Protein AF-0000000078077741 (afdb_homodimer)

Radius of gyration: 25.73 Å; Cα contacts (8 Å, |Δi|>4): 1435; chains: 2; bounding box: 59×75×67 Å

Nearest PDB structures (foldseek):
  3zwq-assembly1_A-2  TM=8.657E-01  e=4.377E-27  Pyrobaculum calidifontis JCM 11548
  6kf5-assembly1_C  TM=8.657E-01  e=2.537E-26  Erythrobacter longus
  6rky-assembly2_D  TM=8.514E-01  e=1.384E-26  metagenome
  2yh2-assembly1_D  TM=8.558E-01  e=2.696E-26  Pyrobaculum calidifontis
  4wy5-assembly1_B  TM=8.301E-01  e=3.233E-25  Rhizomucor miehei

InterPro domains:
  IPR013094 Alpha/beta hydrolase fold-3 [PF07859] (91-301)
  IPR029058 Alpha/Beta hydrolase fold [G3DSA:3.40.50.1820] (5-324)
  IPR029058 Alpha/Beta hydrolase fold [SSF53474] (32-322)
  IPR050300 GDXG lipolytic enzyme [PTHR48081] (46-311)

Solvent-accessible surface area (backbone atoms only — not comparable to full-atom values): 33196 Å² total; per-residue (Å²): 130,75,70,73,63,78,58,61,32,68,64,39,46,57,39,35,60,71,58,56,84,68,62,82,86,68,79,65,89,46,44,65,44,44,22,56,55,49,51,56,46,39,70,69,56,46,51,74,52,73,56,64,88,60,36,37,74,49,81,43,80,40,62,27,90,85,64,48,77,30,50,35,36,38,24,26,39,60,74,62,72,69,46,86,66,56,33,50,33,34,41,38,31,65,38,44,50,52,32,29,75,47,48,75,63,39,38,14,55,47,40,49,51,10,64,76,52,74,29,44,26,35,33,43,41,50,52,38,19,61,90,32,28,69,60,38,37,36,40,33,46,36,32,49,53,49,46,50,50,75,40,11,74,83,69,44,29,31,44,68,29,31,30,39,32,12,29,29,31,10,7,12,36,35,52,7,29,51,52,46,35,61,76,67,61,45,78,63,49,67,45,30,36,36,27,38,45,30,45,32,52,57,57,75,79,73,65,89,82,45,73,57,63,80,58,32,69,54,38,71,68,55,51,51,42,26,33,23,36,28,68,29,71,92,39,44,51,41,87,86,46,91,66,56,33,48,72,25,37,67,65,46,92,71,51,62,75,50,41,46,31,39,39,38,35,22,64,22,17,74,44,36,64,62,46,50,50,49,51,53,48,33,50,74,39,53,27,50,43,35,39,40,37,40,51,36,30,28,51,67,36,54,63,49,15,66,85,25,69,65,32,46,53,50,50,52,53,52,49,52,57,71,60,65,115,130,74,71,72,65,78,57,61,33,68,64,39,46,57,38,34,63,69,58,56,84,69,62,80,87,68,81,66,88,44,42,66,46,44,24,55,54,47,51,56,47,40,70,70,56,46,51,75,52,72,56,64,88,59,36,36,72,49,80,44,80,41,62,26,90,85,64,49,77,30,51,34,36,37,23,27,41,60,73,63,73,68,48,85,64,58,31,50,34,35,41,38,30,64,36,44,51,51,32,30,74,48,48,75,61,40,38,15,55,46,38,49,51,9,62,76,51,73,30,45,25,34,33,42,41,49,52,39,19,63,88,32,29,69,60,39,36,37,40,34,45,38,33,49,53,48,48,49,50,75,40,11,74,84,68,44,29,31,43,71,31,32,28,39,32,11,30,30,31,11,7,12,35,36,53,9,29,52,52,45,34,61,76,67,60,46,80,62,50,68,45,31,36,38,28,39,45,32,44,32,52,57,58,75,79,75,66,90,83,46,72,56,63,81,57,31,70,55,39,72,68,56,50,51,42,27,32,24,35,30,70,29,72,92,38,44,50,41,87,86,45,91,67,56,32,49,72,22,38,66,65,45,91,69,51,62,75,50,41,45,31,40,39,37,36,23,63,22,18,74,43,37,64,62,46,50,50,49,52,54,47,33,50,74,40,54,27,51,44,35,40,40,38,41,51,34,31,26,52,67,36,55,62,49,16,65,85,26,66,66,32,45,53,50,50,52,52,51,49,51,56,71,59,66,114

Foldseek 3Di:
DPPDPFAFDPLLVVLLVVVVVDQDPDDDPALVSLQVRVLVVLVVFADDADDCQAWPKDWDWFQFPVRDTKIKMKIAGPVLVPDQAAAFEEEEEEDRLQAYDACNSNVRVQNVLRNLQRHIYIYIGFDGWLVDAPPRRLRSSLRVLLCCLVCSVVVSHDSLRYEYEYEAQGLQSSLLSLVVCVVVVPPPHHAEYERELYDAALQLDDPPVDPLQVVAPCHPSNNNNSQCRHQNVVAGNDPPHDDDCSNHVLPDPAPAPGHEYEYEAEPSESSVVSSVVVQVRCVVNVYHYDYYYHYNAYGPSLRSNPPDDRVVVVVVVSSVSSNPD/DPPDDFAFDPLLVVLLVVVVVDQDPDDDPALVSLAVRVLVVLVVFADDADDCQAWPKDWDWFQFPVRDTWIKMKIAGPVLVPDQAAAFEEEEEEDRLQRYDACNSNVRVQNVLRNLQRHIYIYIGFDGWLVDAPPRRLRSSLRVLLCCLVCSVVVSHDSLRYEYEYEAQRLQSSLLSLVVCVVVVPPPHHAEYERELYDAALQLDDDPVDPLQVVAPCHPVNNNNSQCRHQNVVAGNDPPHDDDCSNHVLPDPAPAPGHEYEYEAEPSESSVVSSVVVQVRCVVNVYHYHYYYHYNAYGPSLRSNPPDDRVVVVVVVSSVSSNPD

Structure (mmCIF, N/CA/C/O backbone):
data_AF-0000000078077741-model_v1
#
loop_
_entity.id
_entity.type
_entity.pdbx_description
1 polymer 'Carboxylesterase NlhH'
#
loop_
_atom_site.group_PDB
_atom_site.id
_atom_site.type_symbol
_atom_site.label_atom_id
_atom_site.label_alt_id
_atom_site.label_comp_id
_atom_site.label_asym_id
_atom_site.label_entity_id
_atom_site.label_seq_id
_atom_site.pdbx_PDB_ins_code
_atom_site.Cartn_x
_atom_site.Cartn_y
_atom_site.Cartn_z
_atom_site.occupancy
_atom_site.B_iso_or_equiv
_atom_site.auth_seq_id
_atom_site.auth_comp_id
_atom_site.auth_asym_id
_atom_site.auth_atom_id
_atom_site.pdbx_PDB_model_num
ATOM 1 N N . MET A 1 1 ? -22.344 -18.156 -5.973 1 29.86 1 MET A N 1
ATOM 2 C CA . MET A 1 1 ? -22.172 -17.234 -4.844 1 29.86 1 MET A CA 1
ATOM 3 C C . MET A 1 1 ? -21.641 -15.891 -5.312 1 29.86 1 MET A C 1
ATOM 5 O O . MET A 1 1 ? -20.703 -15.82 -6.102 1 29.86 1 MET A O 1
ATOM 9 N N . SER A 1 2 ? -22.391 -14.852 -5.434 1 39.09 2 SER A N 1
ATOM 10 C CA . SER A 1 2 ? -22.297 -13.539 -6.066 1 39.09 2 SER A CA 1
ATOM 11 C C . SER A 1 2 ? -20.953 -12.883 -5.781 1 39.09 2 SER A C 1
ATOM 13 O O . SER A 1 2 ? -20.453 -12.953 -4.66 1 39.09 2 SER A O 1
ATOM 15 N N . VAL A 1 3 ? -20.016 -12.984 -6.715 1 48.41 3 VAL A N 1
ATOM 16 C CA . VAL A 1 3 ? -18.812 -12.164 -6.582 1 48.41 3 VAL A CA 1
ATOM 17 C C . VAL A 1 3 ? -19.141 -10.906 -5.773 1 48.41 3 VAL A C 1
ATOM 19 O O . VAL A 1 3 ? -19.969 -10.094 -6.18 1 48.41 3 VAL A O 1
ATOM 22 N N . SER A 1 4 ? -19.125 -10.977 -4.445 1 59.94 4 SER A N 1
ATOM 23 C CA . SER A 1 4 ? -19.625 -10 -3.49 1 59.94 4 SER A CA 1
ATOM 24 C C . SER A 1 4 ? -19.094 -8.602 -3.799 1 59.94 4 SER A C 1
ATOM 26 O O . SER A 1 4 ? -17.938 -8.445 -4.172 1 59.94 4 SER A O 1
ATOM 28 N N . GLY A 1 5 ? -19.938 -7.719 -4.41 1 79.62 5 GLY A N 1
ATOM 29 C CA . GLY A 1 5 ? -19.719 -6.293 -4.566 1 79.62 5 GLY A CA 1
ATOM 30 C C . GLY A 1 5 ? -18.938 -5.68 -3.424 1 79.62 5 GLY A C 1
ATOM 31 O O . GLY A 1 5 ? -18.484 -6.387 -2.518 1 79.62 5 GLY A O 1
ATOM 32 N N . LEU A 1 6 ? -18.484 -4.52 -3.51 1 93.56 6 LEU A N 1
ATOM 33 C CA . LEU A 1 6 ? -17.797 -3.77 -2.465 1 93.56 6 LEU A CA 1
ATOM 34 C C . LEU A 1 6 ? -18.594 -3.785 -1.166 1 93.56 6 LEU A C 1
ATOM 36 O O . LEU A 1 6 ? -19.828 -3.732 -1.19 1 93.56 6 LEU A O 1
ATOM 40 N N . GLN A 1 7 ? -17.953 -4.027 -0.086 1 95.62 7 GLN A N 1
ATOM 41 C CA . GLN A 1 7 ? -18.531 -3.982 1.254 1 95.62 7 GLN A CA 1
ATOM 42 C C . GLN A 1 7 ? -17.516 -3.502 2.277 1 95.62 7 GLN A C 1
ATOM 44 O O . GLN A 1 7 ? -16.297 -3.537 2.02 1 95.62 7 GLN A O 1
ATOM 49 N N . TYR A 1 8 ? -18.016 -3.014 3.4 1 97.12 8 TYR A N 1
ATOM 50 C CA . TYR A 1 8 ? -17.109 -2.777 4.52 1 97.12 8 TYR A CA 1
ATOM 51 C C . TYR A 1 8 ? -16.469 -4.082 4.988 1 97.12 8 TYR A C 1
ATOM 53 O O . TYR A 1 8 ? -17.094 -5.141 4.926 1 97.12 8 TYR A O 1
ATOM 61 N N . ASP A 1 9 ? -15.203 -3.965 5.395 1 96.62 9 ASP A N 1
ATOM 62 C CA . ASP A 1 9 ? -14.648 -5.059 6.188 1 96.62 9 ASP A CA 1
ATOM 63 C C . ASP A 1 9 ? -15.617 -5.492 7.281 1 96.62 9 ASP A C 1
ATOM 65 O O . ASP A 1 9 ? -16.25 -4.652 7.922 1 96.62 9 ASP A O 1
ATOM 69 N N . SER A 1 10 ? -15.688 -6.727 7.535 1 94.62 10 SER A N 1
ATOM 70 C CA . SER A 1 10 ? -16.734 -7.258 8.414 1 94.62 10 SER A CA 1
ATOM 71 C C . SER A 1 10 ? -16.562 -6.738 9.836 1 94.62 10 SER A C 1
ATOM 73 O O . SER A 1 10 ? -17.547 -6.367 10.484 1 94.62 10 SER A O 1
ATOM 75 N N . GLU A 1 11 ? -15.352 -6.77 10.32 1 95.25 11 GLU A N 1
ATOM 76 C CA . GLU A 1 11 ? -15.125 -6.258 11.672 1 95.25 11 GLU A CA 1
ATOM 77 C C . GLU A 1 11 ? -15.438 -4.77 11.758 1 95.25 11 GLU A C 1
ATOM 79 O O . GLU A 1 11 ? -16.031 -4.309 12.734 1 95.25 11 GLU A O 1
ATOM 84 N N . PHE A 1 12 ? -15.07 -4.066 10.75 1 96 12 PHE A N 1
ATOM 85 C CA . PHE A 1 12 ? -15.336 -2.633 10.719 1 96 12 PHE A CA 1
ATOM 86 C C . PHE A 1 12 ? -16.844 -2.359 10.672 1 96 12 PHE A C 1
ATOM 88 O O . PHE A 1 12 ? -17.328 -1.47 11.367 1 96 12 PHE A O 1
ATOM 95 N N . ALA A 1 13 ? -17.516 -3.133 9.836 1 95.25 13 ALA A N 1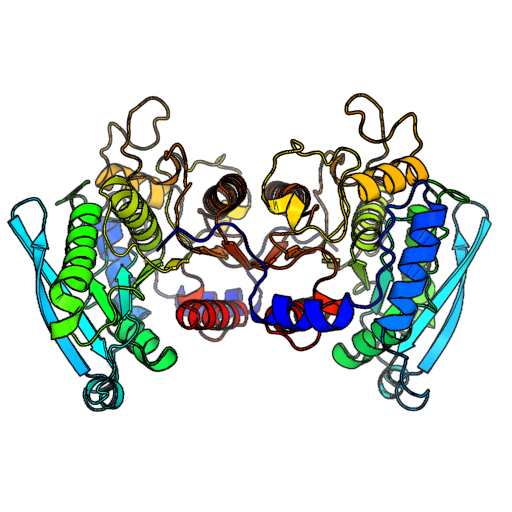
ATOM 96 C CA . ALA A 1 13 ? -18.969 -2.963 9.711 1 95.25 13 ALA A CA 1
ATOM 97 C C . ALA A 1 13 ? -19.656 -3.135 11.062 1 95.25 13 ALA A C 1
ATOM 99 O O . ALA A 1 13 ? -20.578 -2.387 11.391 1 95.25 13 ALA A O 1
ATOM 100 N N . GLU A 1 14 ? -19.188 -4.074 11.781 1 94.19 14 GLU A N 1
ATOM 101 C CA . GLU A 1 14 ? -19.766 -4.336 13.094 1 94.19 14 GLU A CA 1
ATOM 102 C C . GLU A 1 14 ? -19.516 -3.174 14.055 1 94.19 14 GLU A C 1
ATOM 104 O O . GLU A 1 14 ? -20.406 -2.76 14.789 1 94.19 14 GLU A O 1
ATOM 109 N N . ALA A 1 15 ? -18.344 -2.674 14 1 92.88 15 ALA A N 1
ATOM 110 C CA . ALA A 1 15 ? -17.984 -1.548 14.859 1 92.88 15 ALA A CA 1
ATOM 111 C C . ALA A 1 15 ? -18.766 -0.293 14.469 1 92.88 15 ALA A C 1
ATOM 113 O O . ALA A 1 15 ? -19.234 0.445 15.328 1 92.88 15 ALA A O 1
ATOM 114 N N . LEU A 1 16 ? -18.875 -0.052 13.203 1 91.25 16 LEU A N 1
ATOM 115 C CA . LEU A 1 16 ? -19.562 1.12 12.688 1 91.25 16 LEU A CA 1
ATOM 116 C C . LEU A 1 16 ? -21.031 1.118 13.125 1 91.25 16 LEU A C 1
ATOM 118 O O . LEU A 1 16 ? -21.594 2.172 13.43 1 91.25 16 LEU A O 1
ATOM 122 N N . ALA A 1 17 ? -21.609 -0.017 13.094 1 88.25 17 ALA A N 1
ATOM 123 C CA . ALA A 1 17 ? -23.016 -0.157 13.469 1 88.25 17 ALA A CA 1
ATOM 124 C C . ALA A 1 17 ? -23.234 0.277 14.914 1 88.25 17 ALA A C 1
ATOM 126 O O . ALA A 1 17 ? -24.297 0.812 15.25 1 88.25 17 ALA A O 1
ATOM 127 N N . LEU A 1 18 ? -22.266 0.173 15.719 1 82.25 18 LEU A N 1
ATOM 128 C CA . LEU A 1 18 ? -22.375 0.522 17.125 1 82.25 18 LEU A CA 1
ATOM 129 C C . LEU A 1 18 ? -22.266 2.031 17.328 1 82.25 18 LEU A C 1
ATOM 131 O O . LEU A 1 18 ? -22.797 2.57 18.297 1 82.25 18 LEU A O 1
ATOM 135 N N . ILE A 1 19 ? -21.625 2.719 16.422 1 79 19 ILE A N 1
ATOM 136 C CA . ILE A 1 19 ? -21.406 4.16 16.531 1 79 19 ILE A CA 1
ATOM 137 C C . ILE A 1 19 ? -22.578 4.902 15.875 1 79 19 ILE A C 1
ATOM 139 O O . ILE A 1 19 ? -23 5.953 16.359 1 79 19 ILE A O 1
ATOM 143 N N . LYS A 1 20 ? -23.109 4.566 14.672 1 68.44 20 LYS A N 1
ATOM 144 C CA . LYS A 1 20 ? -24.109 5.234 13.852 1 68.44 20 LYS A CA 1
ATOM 145 C C . LYS A 1 20 ? -25.406 5.457 14.633 1 68.44 20 LYS A C 1
ATOM 147 O O . LYS A 1 20 ? -26.172 6.379 14.336 1 68.44 20 LYS A O 1
ATOM 152 N N . SER A 1 21 ? -25.641 4.828 15.641 1 57.78 21 SER A N 1
ATOM 153 C CA . SER A 1 21 ? -26.906 5.066 16.328 1 57.78 21 SER A CA 1
ATOM 154 C C . SER A 1 21 ? -27.047 6.531 16.719 1 57.78 21 SER A C 1
ATOM 156 O O . SER A 1 21 ? -28.156 7.008 16.969 1 57.78 21 SER A O 1
ATOM 158 N N . GLY A 1 22 ? -26.016 7.457 16.359 1 53.12 22 GLY A N 1
ATOM 159 C CA . GLY A 1 22 ? -26.188 8.812 16.859 1 53.12 22 GLY A CA 1
ATOM 160 C C . GLY A 1 22 ? -25.875 9.867 15.812 1 53.12 22 GLY A C 1
ATOM 161 O O . GLY A 1 22 ? -25.812 11.062 16.125 1 53.12 22 GLY A O 1
ATOM 162 N N . ARG A 1 23 ? -25.531 9.609 14.516 1 56.53 23 ARG A N 1
ATOM 163 C CA . ARG A 1 23 ? -25.094 10.641 13.578 1 56.53 23 ARG A CA 1
ATOM 164 C C . ARG A 1 23 ? -26.297 11.367 12.969 1 56.53 23 ARG A C 1
ATOM 166 O O . ARG A 1 23 ? -27.297 10.734 12.633 1 56.53 23 ARG A O 1
ATOM 173 N N . PRO A 1 24 ? -26.172 12.711 13.047 1 58.66 24 PRO A N 1
ATOM 174 C CA . PRO A 1 24 ? -27.266 13.445 12.422 1 58.66 24 PRO A CA 1
ATOM 175 C C . PRO A 1 24 ? -27.469 13.07 10.953 1 58.66 24 PRO A C 1
ATOM 177 O O . PRO A 1 24 ? -26.5 12.812 10.242 1 58.66 24 PRO A O 1
ATOM 180 N N . SER A 1 25 ? -28.656 12.766 10.516 1 63.59 25 SER A N 1
ATOM 181 C CA . SER A 1 25 ? -29.094 12.203 9.242 1 63.59 25 SER A CA 1
ATOM 182 C C . SER A 1 25 ? -29.141 13.266 8.156 1 63.59 25 SER A C 1
ATOM 184 O O . SER A 1 25 ? -29.203 12.945 6.965 1 63.59 25 SER A O 1
ATOM 186 N N . ILE A 1 26 ? -28.875 14.617 8.523 1 75.56 26 ILE A N 1
ATOM 187 C CA . ILE A 1 26 ? -29.125 15.578 7.449 1 75.56 26 ILE A CA 1
ATOM 188 C C . ILE A 1 26 ? -27.797 16.016 6.84 1 75.56 26 ILE A C 1
ATOM 190 O O . ILE A 1 26 ? -26.891 16.453 7.559 1 75.56 26 ILE A O 1
ATOM 194 N N . PRO A 1 27 ? -27.656 15.938 5.566 1 87.38 27 PRO A N 1
ATOM 195 C CA . PRO A 1 27 ? -26.453 16.438 4.902 1 87.38 27 PRO A CA 1
ATOM 196 C C . PRO A 1 27 ? -26.188 17.906 5.18 1 87.38 27 PRO A C 1
ATOM 198 O O . PRO A 1 27 ? -27.125 18.703 5.223 1 87.38 27 PRO A O 1
ATOM 201 N N . PRO A 1 28 ? -24.969 18.234 5.441 1 94.44 28 PRO A N 1
ATOM 202 C CA . PRO A 1 28 ? -24.656 19.656 5.68 1 94.44 28 PRO A CA 1
ATOM 203 C C . PRO A 1 28 ? -24.922 20.531 4.461 1 94.44 28 PRO A C 1
ATOM 205 O O . PRO A 1 28 ? -24.781 20.078 3.322 1 94.44 28 PRO A O 1
ATOM 208 N N . LYS A 1 29 ? -25.328 21.781 4.656 1 94.94 29 LYS A N 1
ATOM 209 C CA . LYS A 1 29 ? -25.578 22.719 3.57 1 94.94 29 LYS A CA 1
ATOM 210 C C . LYS A 1 29 ? -24.438 23.703 3.422 1 94.94 29 LYS A C 1
ATOM 212 O O . LYS A 1 29 ? -24.25 24.297 2.359 1 94.94 29 LYS A O 1
ATOM 217 N N . THR A 1 30 ? -23.688 23.875 4.516 1 96.44 30 THR A N 1
ATOM 218 C CA . THR A 1 30 ? -22.609 24.844 4.523 1 96.44 30 THR A CA 1
ATOM 219 C C . THR A 1 30 ? -21.375 24.266 5.223 1 96.44 30 THR A C 1
ATOM 221 O O . THR A 1 30 ? -21.453 23.219 5.867 1 96.44 30 THR A O 1
ATOM 224 N N . ALA A 1 31 ? -20.25 25.016 5.09 1 97.06 31 ALA A N 1
ATOM 225 C CA . ALA A 1 31 ? -19.031 24.656 5.805 1 97.06 31 ALA A CA 1
ATOM 226 C C . ALA A 1 31 ? -19.234 24.719 7.312 1 97.06 31 ALA A C 1
ATOM 228 O O . ALA A 1 31 ? -18.672 23.906 8.055 1 97.06 31 ALA A O 1
ATOM 229 N N . VAL A 1 32 ? -20.031 25.594 7.758 1 96.94 32 VAL A N 1
ATOM 230 C CA . VAL A 1 32 ? -20.297 25.75 9.18 1 96.94 32 VAL A CA 1
ATOM 231 C C . VAL A 1 32 ? -21.094 24.547 9.688 1 96.94 32 VAL A C 1
ATOM 233 O O . VAL A 1 32 ? -20.891 24.109 10.82 1 96.94 32 VAL A O 1
ATOM 236 N N . ASP A 1 33 ? -22.016 24.094 8.852 1 96.69 33 ASP A N 1
ATOM 237 C CA . ASP A 1 33 ? -22.734 22.859 9.203 1 96.69 33 ASP A CA 1
ATOM 238 C C . ASP A 1 33 ? -21.766 21.688 9.359 1 96.69 33 ASP A C 1
ATOM 240 O O . ASP A 1 33 ? -21.906 20.891 10.281 1 96.69 33 ASP A O 1
ATOM 244 N N . ILE A 1 34 ? -20.828 21.609 8.477 1 97.5 34 ILE A N 1
ATOM 245 C CA . ILE A 1 34 ? -19.812 20.562 8.562 1 97.5 34 ILE A CA 1
ATOM 246 C C . ILE A 1 34 ? -19.047 20.688 9.883 1 97.5 34 ILE A C 1
ATOM 248 O O . ILE A 1 34 ? -18.859 19.688 10.586 1 97.5 34 ILE A O 1
ATOM 252 N N . ARG A 1 35 ? -18.656 21.906 10.219 1 97.88 35 ARG A N 1
ATOM 253 C CA . ARG A 1 35 ? -17.922 22.156 11.445 1 97.88 35 ARG A CA 1
ATOM 254 C C . ARG A 1 35 ? -18.688 21.672 12.664 1 97.88 35 ARG A C 1
ATOM 256 O O . ARG A 1 35 ? -18.141 20.969 13.516 1 97.88 35 ARG A O 1
ATOM 263 N N . ARG A 1 36 ? -19.922 22.047 12.711 1 95.88 36 ARG A N 1
ATOM 264 C CA . ARG A 1 36 ? -20.766 21.641 13.828 1 95.88 36 ARG A CA 1
ATOM 265 C C . ARG A 1 36 ? -20.859 20.125 13.93 1 95.88 36 ARG A C 1
ATOM 267 O O . ARG A 1 36 ? -20.688 19.562 15.008 1 95.88 36 ARG A O 1
ATOM 274 N N . ASN A 1 37 ? -21.141 19.531 12.828 1 94.38 37 ASN A N 1
ATOM 275 C CA . ASN A 1 37 ? -21.281 18.078 12.797 1 94.38 37 ASN A CA 1
ATOM 276 C C . ASN A 1 37 ? -19.984 17.375 13.18 1 94.38 37 ASN A C 1
ATOM 278 O O . ASN A 1 37 ? -19.984 16.422 13.961 1 94.38 37 ASN A O 1
ATOM 282 N N . ASN A 1 38 ? -18.859 17.812 12.633 1 95.69 38 ASN A N 1
ATOM 283 C CA . ASN A 1 38 ? -17.562 17.203 12.914 1 95.69 38 ASN A CA 1
ATOM 284 C C . ASN A 1 38 ? -17.188 17.359 14.391 1 95.69 38 ASN A C 1
ATOM 286 O O . ASN A 1 38 ? -16.719 16.391 15.008 1 95.69 38 ASN A O 1
ATOM 290 N N . HIS A 1 39 ? -17.375 18.562 14.906 1 95.94 39 HIS A N 1
ATOM 291 C CA . HIS A 1 39 ? -17 18.797 16.297 1 95.94 39 HIS A CA 1
ATOM 292 C C . HIS A 1 39 ? -17.797 17.891 17.234 1 95.94 39 HIS A C 1
ATOM 294 O O . HIS A 1 39 ? -17.281 17.406 18.234 1 95.94 39 HIS A O 1
ATOM 300 N N . ALA A 1 40 ? -19.078 17.672 16.891 1 92.19 40 ALA A N 1
ATOM 301 C CA . ALA A 1 40 ? -19.875 16.734 17.672 1 92.19 40 ALA A CA 1
ATOM 302 C C . ALA A 1 40 ? -19.297 15.32 17.594 1 92.19 40 ALA A C 1
ATOM 304 O O . ALA A 1 40 ? -19.266 14.602 18.594 1 92.19 40 ALA A O 1
ATOM 305 N N . LEU A 1 41 ? -18.891 15 16.453 1 90.5 41 LEU A N 1
ATOM 306 C CA . LEU A 1 41 ? -18.297 13.688 16.25 1 90.5 41 LEU A CA 1
ATOM 307 C C . LEU A 1 41 ? -16.969 13.562 16.969 1 90.5 41 LEU A C 1
ATOM 309 O O . LEU A 1 41 ? -16.672 12.531 17.562 1 90.5 41 LEU A O 1
ATOM 313 N N . PHE A 1 42 ? -16.109 14.602 16.859 1 93.62 42 PHE A N 1
ATOM 314 C CA . PHE A 1 42 ? -14.812 14.602 17.531 1 93.62 42 PHE A CA 1
ATOM 315 C C . PHE A 1 42 ? -14.977 14.406 19.031 1 93.62 42 PHE A C 1
ATOM 317 O O . PHE A 1 42 ? -14.258 13.617 19.641 1 93.62 42 PHE A O 1
ATOM 324 N N . ASP A 1 43 ? -15.914 15.102 19.578 1 91.88 43 ASP A N 1
ATOM 325 C CA . ASP A 1 43 ? -16.188 15.023 21 1 91.88 43 ASP A CA 1
ATOM 326 C C . ASP A 1 43 ? -16.531 13.602 21.422 1 91.88 43 ASP A C 1
ATOM 328 O O . ASP A 1 43 ? -16.203 13.172 22.531 1 91.88 43 ASP A O 1
ATOM 332 N N . LYS A 1 44 ? -17.156 12.945 20.516 1 89.06 44 LYS A N 1
ATOM 333 C CA . LYS A 1 44 ? -17.609 11.594 20.812 1 89.06 44 LYS A CA 1
ATOM 334 C C . LYS A 1 44 ? -16.5 10.57 20.562 1 89.06 44 LYS A C 1
ATOM 336 O O . LYS A 1 44 ? -16.391 9.594 21.312 1 89.06 44 LYS A O 1
ATOM 341 N N . LEU A 1 45 ? -15.695 10.789 19.594 1 91.31 45 LEU A N 1
ATOM 342 C CA . LEU A 1 45 ? -14.852 9.703 19.078 1 91.31 45 LEU A CA 1
ATOM 343 C C . LEU A 1 45 ? -13.414 9.875 19.547 1 91.31 45 LEU A C 1
ATOM 345 O O . LEU A 1 45 ? -12.68 8.891 19.672 1 91.31 45 LEU A O 1
ATOM 349 N N . PHE A 1 46 ? -12.922 11.062 19.734 1 94.38 46 PHE A N 1
ATOM 350 C CA . PHE A 1 46 ? -11.516 11.289 20.031 1 94.38 46 PHE A CA 1
ATOM 351 C C . PHE A 1 46 ? -11.227 11.062 21.5 1 94.38 46 PHE A C 1
ATOM 353 O O . PHE A 1 46 ? -12.039 11.414 22.359 1 94.38 46 PHE A O 1
ATOM 360 N N . PRO A 1 47 ? -10.094 10.492 21.797 1 93.56 47 PRO A N 1
ATOM 361 C CA . PRO A 1 47 ? -9.734 10.25 23.188 1 93.56 47 PRO A CA 1
ATOM 362 C C . PRO A 1 47 ? -9.359 11.531 23.938 1 93.56 47 PRO A C 1
ATOM 364 O O . PRO A 1 47 ? -8.906 12.5 23.312 1 93.56 47 PRO A O 1
ATOM 367 N N . LYS A 1 48 ? -9.523 11.461 25.188 1 93.94 48 LYS A N 1
ATOM 368 C CA . LYS A 1 48 ? -9.023 12.531 26.062 1 93.94 48 LYS A CA 1
ATOM 369 C C . LYS A 1 48 ? -7.547 12.32 26.391 1 93.94 48 LYS A C 1
ATOM 371 O O . LYS A 1 48 ? -7.066 11.188 26.406 1 93.94 48 LYS A O 1
ATOM 376 N N . PRO A 1 49 ? -6.844 13.422 26.547 1 93.25 49 PRO A N 1
ATOM 377 C CA . PRO A 1 49 ? -5.438 13.242 26.906 1 93.25 49 PRO A CA 1
ATOM 378 C C . PRO A 1 49 ? -5.254 12.656 28.312 1 93.25 49 PRO A C 1
ATOM 380 O O . PRO A 1 49 ? -6.113 12.844 29.172 1 93.25 49 PRO A O 1
ATOM 383 N N . PRO A 1 50 ? -4.164 11.938 28.438 1 95.06 50 PRO A N 1
ATOM 384 C CA . PRO A 1 50 ? -3.852 11.477 29.797 1 95.06 50 PRO A CA 1
ATOM 385 C C . PRO A 1 50 ? -3.441 12.617 30.719 1 95.06 50 PRO A C 1
ATOM 387 O O . PRO A 1 50 ? -3.393 13.773 30.297 1 95.06 50 PRO A O 1
ATOM 390 N N . SER A 1 51 ? -3.166 12.234 31.969 1 94.31 51 SER A N 1
ATOM 391 C CA . SER A 1 51 ? -2.787 13.234 32.969 1 94.31 51 SER A CA 1
ATOM 392 C C . SER A 1 51 ? -1.396 13.789 32.688 1 94.31 51 SER A C 1
ATOM 394 O O . SER A 1 51 ? -0.636 13.219 31.891 1 94.31 51 SER A O 1
ATOM 396 N N . SER A 1 52 ? -1.121 14.906 33.312 1 92.12 52 SER A N 1
ATOM 397 C CA . SER A 1 52 ? 0.119 15.633 33.062 1 92.12 52 SER A CA 1
ATOM 398 C C . SER A 1 52 ? 1.332 14.828 33.531 1 92.12 52 SER A C 1
ATOM 400 O O . SER A 1 52 ? 2.459 15.109 33.094 1 92.12 52 SER A O 1
ATOM 402 N N . ASP A 1 53 ? 1.145 13.859 34.438 1 94.69 53 ASP A N 1
ATOM 403 C CA . ASP A 1 53 ? 2.254 13.023 34.875 1 94.69 53 ASP A CA 1
ATOM 404 C C . ASP A 1 53 ? 2.689 12.055 33.781 1 94.69 53 ASP A C 1
ATOM 406 O O . ASP A 1 53 ? 3.82 11.562 33.781 1 94.69 53 ASP A O 1
ATOM 410 N N . ILE A 1 54 ? 1.772 11.867 32.812 1 96.5 54 ILE A N 1
ATOM 411 C CA . ILE A 1 54 ? 2.049 10.945 31.719 1 96.5 54 ILE A CA 1
ATOM 412 C C . ILE A 1 54 ? 2.496 11.727 30.484 1 96.5 54 ILE A C 1
ATOM 414 O O . ILE A 1 54 ? 3.463 11.352 29.828 1 96.5 54 ILE A O 1
ATOM 418 N N . ILE A 1 55 ? 1.779 12.828 30.219 1 97.25 55 ILE A N 1
ATOM 419 C CA . ILE A 1 55 ? 2.1 13.695 29.078 1 97.25 55 ILE A CA 1
ATOM 420 C C . ILE A 1 55 ? 2.08 15.156 29.531 1 97.25 55 ILE A C 1
ATOM 422 O O . ILE A 1 55 ? 1.07 15.641 30.047 1 97.25 55 ILE A O 1
ATOM 426 N N . GLN A 1 56 ? 3.211 15.844 29.297 1 97.25 56 GLN A N 1
ATOM 427 C CA . GLN A 1 56 ? 3.285 17.281 29.562 1 97.25 56 GLN A CA 1
ATOM 428 C C . GLN A 1 56 ? 2.898 18.094 28.328 1 97.25 56 GLN A C 1
ATOM 430 O O . GLN A 1 56 ? 3.305 17.766 27.203 1 97.25 56 GLN A O 1
ATOM 435 N N . GLN A 1 57 ? 2.113 19.078 28.578 1 97.5 57 GLN A N 1
ATOM 436 C CA . GLN A 1 57 ? 1.693 19.984 27.531 1 97.5 57 GLN A CA 1
ATOM 437 C C . GLN A 1 57 ? 2.215 21.391 27.766 1 97.5 57 GLN A C 1
ATOM 439 O O . GLN A 1 57 ? 2.26 21.859 28.922 1 97.5 57 GLN A O 1
ATOM 444 N N . LYS A 1 58 ? 2.646 22.047 26.75 1 97.94 58 LYS A N 1
ATOM 445 C CA . LYS A 1 58 ? 3.068 23.438 26.812 1 97.94 58 LYS A CA 1
ATOM 446 C C . LYS A 1 58 ? 2.643 24.188 25.562 1 97.94 58 LYS A C 1
ATOM 448 O O . LYS A 1 58 ? 2.801 23.703 24.438 1 97.94 58 LYS A O 1
ATOM 453 N N . ASP A 1 59 ? 2.068 25.375 25.797 1 98.56 59 ASP A N 1
ATOM 454 C CA . ASP A 1 59 ? 1.593 26.203 24.688 1 98.56 59 ASP A CA 1
ATOM 455 C C . ASP A 1 59 ? 2.65 27.234 24.281 1 98.56 59 ASP A C 1
ATOM 457 O O . ASP A 1 59 ? 3.33 27.812 25.125 1 98.56 59 ASP A O 1
ATOM 461 N N . TYR A 1 60 ? 2.824 27.375 23.047 1 98.62 60 TYR A N 1
ATOM 462 C CA . TYR A 1 60 ? 3.6 28.438 22.438 1 98.62 60 TYR A CA 1
ATOM 463 C C . TYR A 1 60 ? 2.729 29.281 21.5 1 98.62 60 TYR A C 1
ATOM 465 O O . TYR A 1 60 ? 1.678 28.828 21.047 1 98.62 60 TYR A O 1
ATOM 473 N N . ILE A 1 61 ? 3.127 30.5 21.297 1 98.44 61 ILE A N 1
ATOM 474 C CA . ILE A 1 61 ? 2.443 31.375 20.344 1 98.44 61 ILE A CA 1
ATOM 475 C C . ILE A 1 61 ? 3.371 31.703 19.172 1 98.44 61 ILE A C 1
ATOM 477 O O . ILE A 1 61 ? 4.492 32.188 19.391 1 98.44 61 ILE A O 1
ATOM 481 N N . VAL A 1 62 ? 2.898 31.453 17.969 1 98.25 62 VAL A N 1
ATOM 482 C CA . VAL A 1 62 ? 3.672 31.625 16.75 1 98.25 62 VAL A CA 1
ATOM 483 C C . VAL A 1 62 ? 3.006 32.688 15.867 1 98.25 62 VAL A C 1
ATOM 485 O O . VAL A 1 62 ? 1.781 32.719 15.734 1 98.25 62 VAL A O 1
ATOM 488 N N . GLU A 1 63 ? 3.777 33.594 15.336 1 98.31 63 GLU A N 1
ATOM 489 C CA . GLU A 1 63 ? 3.242 34.594 14.422 1 98.31 63 GLU A CA 1
ATOM 490 C C . GLU A 1 63 ? 3.217 34.094 12.984 1 98.31 63 GLU A C 1
ATOM 492 O O . GLU A 1 63 ? 4.23 33.594 12.477 1 98.31 63 GLU A O 1
ATOM 497 N N . SER A 1 64 ? 2.096 34.156 12.32 1 98.06 64 SER A N 1
ATOM 498 C CA . SER A 1 64 ? 1.931 33.719 10.945 1 98.06 64 SER A CA 1
ATOM 499 C C . SER A 1 64 ? 2.314 34.812 9.961 1 98.06 64 SER A C 1
ATOM 501 O O . SER A 1 64 ? 2.809 35.875 10.367 1 98.06 64 SER A O 1
ATOM 503 N N . HIS A 1 65 ? 2.168 34.594 8.664 1 95.06 65 HIS A N 1
ATOM 504 C CA . HIS A 1 65 ? 2.619 35.438 7.578 1 95.06 65 HIS A CA 1
ATOM 505 C C . HIS A 1 65 ? 1.934 36.812 7.633 1 95.06 65 HIS A C 1
ATOM 507 O O . HIS A 1 65 ? 2.494 37.812 7.188 1 95.06 65 HIS A O 1
ATOM 513 N N . ASP A 1 66 ? 0.725 36.844 8.227 1 97.62 66 ASP A N 1
ATOM 514 C CA . ASP A 1 66 ? -0.071 38.062 8.227 1 97.62 66 ASP A CA 1
ATOM 515 C C . ASP A 1 66 ? -0.117 38.719 9.617 1 97.62 66 ASP A C 1
ATOM 517 O O . ASP A 1 66 ? -0.954 39.562 9.883 1 97.62 66 ASP A O 1
ATOM 521 N N . GLY A 1 67 ? 0.66 38.188 10.445 1 97.88 67 GLY A N 1
ATOM 522 C CA . GLY A 1 67 ? 0.752 38.781 11.781 1 97.88 67 GLY A CA 1
ATOM 523 C C . GLY A 1 67 ? -0.167 38.094 12.781 1 97.88 67 GLY A C 1
ATOM 524 O O . GLY A 1 67 ? -0.086 38.344 13.984 1 97.88 67 GLY A O 1
ATOM 525 N N . ALA A 1 68 ? -0.978 37.25 12.312 1 98.12 68 ALA A N 1
ATOM 526 C CA . ALA A 1 68 ? -1.864 36.5 13.219 1 98.12 68 ALA A CA 1
ATOM 527 C C . ALA A 1 68 ? -1.066 35.656 14.203 1 98.12 68 ALA A C 1
ATOM 529 O O . ALA A 1 68 ? -0.034 35.094 13.844 1 98.12 68 ALA A O 1
ATOM 530 N N . ARG A 1 69 ? -1.554 35.594 15.438 1 98.19 69 ARG A N 1
ATOM 531 C CA . ARG A 1 69 ? -0.951 34.75 16.469 1 98.19 69 ARG A CA 1
ATOM 532 C C . ARG A 1 69 ? -1.638 33.375 16.531 1 98.19 69 ARG A C 1
ATOM 534 O O . ARG A 1 69 ? -2.85 33.312 16.75 1 98.19 69 ARG A O 1
ATOM 541 N N . ILE A 1 70 ? -0.8 32.344 16.406 1 97.94 70 ILE A N 1
ATOM 542 C CA . ILE A 1 70 ? -1.337 31 16.297 1 97.94 70 ILE A CA 1
ATOM 543 C C . ILE A 1 70 ? -0.816 30.141 17.453 1 97.94 70 ILE A C 1
ATOM 545 O O . ILE A 1 70 ? 0.35 30.25 17.844 1 97.94 70 ILE A O 1
ATOM 549 N N . LEU A 1 71 ? -1.678 29.312 17.969 1 98.69 71 LEU A N 1
ATOM 550 C CA . LEU A 1 71 ? -1.294 28.375 19.031 1 98.69 71 LEU A CA 1
ATOM 551 C C . LEU A 1 71 ? -0.484 27.219 18.453 1 98.69 71 LEU A C 1
ATOM 553 O O . LEU A 1 71 ? -0.829 26.672 17.406 1 98.69 71 LEU A O 1
ATOM 557 N N . LEU A 1 72 ? 0.621 26.938 19.094 1 98.88 72 LEU A N 1
ATOM 558 C CA . LEU A 1 72 ? 1.415 25.719 18.922 1 98.88 72 LEU A CA 1
ATOM 559 C C . LEU A 1 72 ? 1.578 25 20.25 1 98.88 72 LEU A C 1
ATOM 561 O O . LEU A 1 72 ? 2.18 25.531 21.188 1 98.88 72 LEU A O 1
ATOM 565 N N . ARG A 1 73 ? 1.039 23.75 20.344 1 98.88 73 ARG A N 1
ATOM 566 C CA . ARG A 1 73 ? 1.08 23.047 21.625 1 98.88 73 ARG A CA 1
ATOM 567 C C . ARG A 1 73 ? 2.012 21.828 21.547 1 98.88 73 ARG A C 1
ATOM 569 O O . ARG A 1 73 ? 1.918 21.016 20.625 1 98.88 73 ARG A O 1
ATOM 576 N N . ARG A 1 74 ? 2.893 21.703 22.5 1 98.75 74 ARG A N 1
ATOM 577 C CA . ARG A 1 74 ? 3.801 20.562 22.594 1 98.75 74 ARG A CA 1
ATOM 578 C C . ARG A 1 74 ? 3.227 19.484 23.5 1 98.75 74 ARG A C 1
ATOM 580 O O . ARG A 1 74 ? 2.674 19.781 24.562 1 98.75 74 ARG A O 1
ATOM 587 N N . TYR A 1 75 ? 3.262 18.25 23.125 1 98.56 75 TYR A N 1
ATOM 588 C CA . TYR A 1 75 ? 3.014 17.047 23.891 1 98.56 75 TYR A CA 1
ATOM 589 C C . TYR A 1 75 ? 4.281 16.219 24.031 1 98.56 75 TYR A C 1
ATOM 591 O O . TYR A 1 75 ? 4.906 15.859 23.031 1 98.56 75 TYR A O 1
ATOM 599 N N . VAL A 1 76 ? 4.676 15.898 25.234 1 98.06 76 VAL A N 1
ATOM 600 C CA . VAL A 1 76 ? 5.93 15.164 25.375 1 98.06 76 VAL A CA 1
ATOM 601 C C . VAL A 1 76 ? 5.91 14.359 26.672 1 98.06 76 VAL A C 1
ATOM 603 O O . VAL A 1 76 ? 5.34 14.789 27.672 1 98.06 76 VAL A O 1
ATOM 606 N N . LYS A 1 77 ? 6.496 13.188 26.594 1 97 77 LYS A N 1
ATOM 607 C CA . LYS A 1 77 ? 6.73 12.438 27.812 1 97 77 LYS A CA 1
ATOM 608 C C . LYS A 1 77 ? 7.727 13.156 28.719 1 97 77 LYS A C 1
ATOM 610 O O . LYS A 1 77 ? 8.75 13.648 28.25 1 97 77 LYS A O 1
ATOM 615 N N . PRO A 1 78 ? 7.5 13.117 29.984 1 94.88 78 PRO A N 1
ATOM 616 C CA . PRO A 1 78 ? 8.375 13.844 30.922 1 94.88 78 PRO A CA 1
ATOM 617 C C . PRO A 1 78 ? 9.82 13.367 30.844 1 94.88 78 PRO A C 1
ATOM 619 O O . PRO A 1 78 ? 10.75 14.172 30.969 1 94.88 78 PRO A O 1
ATOM 622 N N . ASP A 1 79 ? 10.023 12.125 30.688 1 94.38 79 ASP A N 1
ATOM 623 C CA . ASP A 1 79 ? 11.383 11.586 30.656 1 94.38 79 ASP A CA 1
ATOM 624 C C . ASP A 1 79 ? 12.141 12.086 29.422 1 94.38 79 ASP A C 1
ATOM 626 O O . ASP A 1 79 ? 13.359 12.211 29.453 1 94.38 79 ASP A O 1
ATOM 630 N N . ILE A 1 80 ? 11.445 12.359 28.375 1 93.81 80 ILE A N 1
ATOM 631 C CA . ILE A 1 80 ? 12.055 12.883 27.141 1 93.81 80 ILE A CA 1
ATOM 632 C C . ILE A 1 80 ? 12.516 14.32 27.375 1 93.81 80 ILE A C 1
ATOM 634 O O . ILE A 1 80 ? 13.531 14.742 26.812 1 93.81 80 ILE A O 1
ATOM 638 N N . LEU A 1 81 ? 11.805 15.055 28.109 1 88.62 81 LEU A N 1
ATOM 639 C CA . LEU A 1 81 ? 12.133 16.438 28.406 1 88.62 81 LEU A CA 1
ATOM 640 C C . LEU A 1 81 ? 13.453 16.547 29.156 1 88.62 81 LEU A C 1
ATOM 642 O O . LEU A 1 81 ? 14.133 17.562 29.094 1 88.62 81 LEU A O 1
ATOM 646 N N . GLU A 1 82 ? 13.812 15.477 29.797 1 89.5 82 GLU A N 1
ATOM 647 C CA . GLU A 1 82 ? 14.992 15.484 30.656 1 89.5 82 GLU A CA 1
ATOM 648 C C . GLU A 1 82 ? 16.234 15.055 29.875 1 89.5 82 GLU A C 1
ATOM 650 O O . GLU A 1 82 ? 17.359 15.195 30.359 1 89.5 82 GLU A O 1
ATOM 655 N N . VAL A 1 83 ? 15.961 14.586 28.719 1 92.75 83 VAL A N 1
ATOM 656 C CA . VAL A 1 83 ? 17.078 14.125 27.906 1 92.75 83 VAL A CA 1
ATOM 657 C C . VAL A 1 83 ? 17.891 15.32 27.406 1 92.75 83 VAL A C 1
ATOM 659 O O . VAL A 1 83 ? 17.328 16.344 27.031 1 92.75 83 VAL A O 1
ATOM 662 N N . LYS A 1 84 ? 19.219 15.211 27.422 1 92.75 84 LYS A N 1
ATOM 663 C CA . LYS A 1 84 ? 20.094 16.312 27.031 1 92.75 84 LYS A CA 1
ATOM 664 C C . LYS A 1 84 ? 20.234 16.422 25.516 1 92.75 84 LYS A C 1
ATOM 666 O O . LYS A 1 84 ? 20.312 17.516 24.969 1 92.75 84 LYS A O 1
ATOM 671 N N . GLU A 1 85 ? 20.141 15.32 24.875 1 95.69 85 GLU A N 1
ATOM 672 C CA . GLU A 1 85 ? 20.328 15.297 23.422 1 95.69 85 GLU A CA 1
ATOM 673 C C . GLU A 1 85 ? 19.078 15.797 22.703 1 95.69 85 GLU A C 1
ATOM 675 O O . GLU A 1 85 ? 17.969 15.469 23.078 1 95.69 85 GLU A O 1
ATOM 680 N N . PRO A 1 86 ? 19.328 16.656 21.734 1 97.31 86 PRO A N 1
ATOM 681 C CA . PRO A 1 86 ? 18.172 17.094 20.938 1 97.31 86 PRO A CA 1
ATOM 682 C C . PRO A 1 86 ? 17.375 15.938 20.359 1 97.31 86 PRO A C 1
ATOM 684 O O . PRO A 1 86 ? 17.953 14.945 19.906 1 97.31 86 PRO A O 1
ATOM 687 N N . GLN A 1 87 ? 16.078 16.031 20.391 1 97.69 87 GLN A N 1
ATOM 688 C CA . GLN A 1 87 ? 15.188 14.938 20.016 1 97.69 87 GLN A CA 1
ATOM 689 C C . GLN A 1 87 ? 14.594 15.164 18.625 1 97.69 87 GLN A C 1
ATOM 691 O O . GLN A 1 87 ? 14.352 16.312 18.234 1 97.69 87 GLN A O 1
ATOM 696 N N . PRO A 1 88 ? 14.32 14.055 17.828 1 98.25 88 PRO A N 1
ATOM 697 C CA . PRO A 1 88 ? 13.453 14.219 16.672 1 98.25 88 PRO A CA 1
ATOM 698 C C . PRO A 1 88 ? 12.055 14.719 17.047 1 98.25 88 PRO A C 1
ATOM 700 O O . PRO A 1 88 ? 11.531 14.352 18.094 1 98.25 88 PRO A O 1
ATOM 703 N N . ALA A 1 89 ? 11.453 15.523 16.188 1 98.62 89 ALA A N 1
ATOM 704 C CA . ALA A 1 89 ? 10.172 16.141 16.531 1 98.62 89 ALA A CA 1
ATOM 705 C C . ALA A 1 89 ? 9.148 15.93 15.422 1 98.62 89 ALA A C 1
ATOM 707 O O . ALA A 1 89 ? 9.523 15.727 14.258 1 98.62 89 ALA A O 1
ATOM 708 N N . ILE A 1 90 ? 7.922 15.953 15.812 1 98.94 90 ILE A N 1
ATOM 709 C CA . ILE A 1 90 ? 6.809 15.797 14.883 1 98.94 90 ILE A CA 1
ATOM 710 C C . ILE A 1 90 ? 5.918 17.031 14.93 1 98.94 90 ILE A C 1
ATOM 712 O O . ILE A 1 90 ? 5.473 17.453 16 1 98.94 90 ILE A O 1
ATOM 716 N N . LEU A 1 91 ? 5.762 17.719 13.812 1 98.94 91 LEU A N 1
ATOM 717 C CA . LEU A 1 91 ? 4.691 18.703 13.672 1 98.94 91 LEU A CA 1
ATOM 718 C C . LEU A 1 91 ? 3.398 18.031 13.211 1 98.94 91 LEU A C 1
ATOM 720 O O . LEU A 1 91 ? 3.355 17.422 12.148 1 98.94 91 LEU A O 1
ATOM 724 N N . ALA A 1 92 ? 2.396 18.188 14.016 1 98.94 92 ALA A N 1
ATOM 725 C CA . ALA A 1 92 ? 1.116 17.531 13.734 1 98.94 92 ALA A CA 1
ATOM 726 C C . ALA A 1 92 ? 0.082 18.547 13.258 1 98.94 92 ALA A C 1
ATOM 728 O O . ALA A 1 92 ? -0.112 19.594 13.883 1 98.94 92 ALA A O 1
ATOM 729 N N . ILE A 1 93 ? -0.529 18.234 12.172 1 98.94 93 ILE A N 1
ATOM 730 C CA . ILE A 1 93 ? -1.562 19.078 11.57 1 98.94 93 ILE A CA 1
ATOM 731 C C . ILE A 1 93 ? -2.885 18.312 11.531 1 98.94 93 ILE A C 1
ATOM 733 O O . ILE A 1 93 ? -3.002 17.297 10.836 1 98.94 93 ILE A O 1
ATOM 737 N N . HIS A 1 94 ? -3.871 18.766 12.273 1 98.69 94 HIS A N 1
ATOM 738 C CA . HIS A 1 94 ? -5.113 18.031 12.453 1 98.69 94 HIS A CA 1
ATOM 739 C C . HIS A 1 94 ? -5.973 18.094 11.195 1 98.69 94 HIS A C 1
ATOM 741 O O . HIS A 1 94 ? -5.84 19.016 10.391 1 98.69 94 HIS A O 1
ATOM 747 N N . GLY A 1 95 ? -6.84 17.062 11.055 1 98.44 95 GLY A N 1
ATOM 748 C CA . GLY A 1 95 ? -7.832 17.062 9.992 1 98.44 95 GLY A CA 1
ATOM 749 C C . GLY A 1 95 ? -9.047 17.922 10.312 1 98.44 95 GLY A C 1
ATOM 750 O O . GLY A 1 95 ? -9.039 18.672 11.289 1 98.44 95 GLY A O 1
ATOM 751 N N . GLY A 1 96 ? -10.047 17.812 9.336 1 98.38 96 GLY A N 1
ATOM 752 C CA . GLY A 1 96 ? -11.273 18.547 9.57 1 98.38 96 GLY A CA 1
ATOM 753 C C . GLY A 1 96 ? -11.812 19.234 8.328 1 98.38 96 GLY A C 1
ATOM 754 O O . GLY A 1 96 ? -12.664 20.109 8.414 1 98.38 96 GLY A O 1
ATOM 755 N N . GLY A 1 97 ? -11.344 18.859 7.199 1 98.56 97 GLY A N 1
ATOM 756 C CA . GLY A 1 97 ? -11.859 19.359 5.938 1 98.56 97 GLY A CA 1
ATOM 757 C C . GLY A 1 97 ? -11.57 20.828 5.719 1 98.56 97 GLY A C 1
ATOM 758 O O . GLY A 1 97 ? -12.352 21.531 5.082 1 98.56 97 GLY A O 1
ATOM 759 N N . PHE A 1 98 ? -10.594 21.359 6.41 1 98.75 98 PHE A N 1
ATOM 760 C CA . PHE A 1 98 ? -10.164 22.75 6.348 1 98.75 98 PHE A CA 1
ATOM 761 C C . PHE A 1 98 ? -11.117 23.641 7.137 1 98.75 98 PHE A C 1
ATOM 763 O O . PHE A 1 98 ? -10.844 24.828 7.324 1 98.75 98 PHE A O 1
ATOM 770 N N . VAL A 1 99 ? -12.242 23.109 7.629 1 98.81 99 VAL A N 1
ATOM 771 C CA . VAL A 1 99 ? -13.305 23.969 8.141 1 98.81 99 VAL A CA 1
ATOM 772 C C . VAL A 1 99 ? -13.617 23.594 9.594 1 98.81 99 VAL A C 1
ATOM 774 O O . VAL A 1 99 ? -14.453 24.219 10.234 1 98.81 99 VAL A O 1
ATOM 777 N N . SER A 1 100 ? -12.977 22.578 10.102 1 98.62 100 SER A N 1
ATOM 778 C CA . SER A 1 100 ? -13.266 22.125 11.453 1 98.62 100 SER A CA 1
ATOM 779 C C . SER A 1 100 ? -12.016 21.578 12.133 1 98.62 100 SER A C 1
ATOM 781 O O . SER A 1 100 ? -10.984 21.391 11.484 1 98.62 100 SER A O 1
ATOM 783 N N . GLY A 1 101 ? -12.117 21.375 13.445 1 98.06 101 GLY A N 1
ATOM 784 C CA . GLY A 1 101 ? -11.031 20.812 14.227 1 98.06 101 GLY A CA 1
ATOM 785 C C . GLY A 1 101 ? -10.266 21.844 15.023 1 98.06 101 GLY A C 1
ATOM 786 O O . GLY A 1 101 ? -10.336 23.047 14.727 1 98.06 101 GLY A O 1
ATOM 787 N N . SER A 1 102 ? -9.617 21.422 15.992 1 98.25 102 SER A N 1
ATOM 788 C CA . SER A 1 102 ? -8.758 22.234 16.844 1 98.25 102 SER A CA 1
ATOM 789 C C . SER A 1 102 ? -7.691 21.391 17.531 1 98.25 102 SER A C 1
ATOM 791 O O . SER A 1 102 ? -7.789 20.156 17.562 1 98.25 102 SER A O 1
ATOM 793 N N . VAL A 1 103 ? -6.676 22.062 18.016 1 98.31 103 VAL A N 1
ATOM 794 C CA . VAL A 1 103 ? -5.66 21.375 18.797 1 98.31 103 VAL A CA 1
ATOM 795 C C . VAL A 1 103 ? -6.312 20.719 20.016 1 98.31 103 VAL A C 1
ATOM 797 O O . VAL A 1 103 ? -5.977 19.594 20.375 1 98.31 103 VAL A O 1
ATOM 800 N N . GLU A 1 104 ? -7.277 21.375 20.609 1 97.06 104 GLU A N 1
ATOM 801 C CA . GLU A 1 104 ? -7.961 20.859 21.797 1 97.06 104 GLU A CA 1
ATOM 802 C C . GLU A 1 104 ? -8.758 19.594 21.453 1 97.06 104 GLU A C 1
ATOM 804 O O . GLU A 1 104 ? -8.758 18.641 22.234 1 97.06 104 GLU A O 1
ATOM 809 N N . ASP A 1 105 ? -9.469 19.641 20.359 1 96.88 105 ASP A N 1
ATOM 810 C CA . ASP A 1 105 ? -10.219 18.469 19.922 1 96.88 105 ASP A CA 1
ATOM 811 C C . ASP A 1 105 ? -9.305 17.25 19.812 1 96.88 105 ASP A C 1
ATOM 813 O O . ASP A 1 105 ? -9.734 16.109 20.078 1 96.88 105 ASP A O 1
ATOM 817 N N . CYS A 1 106 ? -8.039 17.453 19.406 1 97.81 106 CYS A N 1
ATOM 818 C CA . CYS A 1 106 ? -7.133 16.359 19.062 1 97.81 106 CYS A CA 1
ATOM 819 C C . CYS A 1 106 ? -6.133 16.109 20.188 1 97.81 106 CYS A C 1
ATOM 821 O O . CYS A 1 106 ? -5.105 15.461 19.984 1 97.81 106 CYS A O 1
ATOM 823 N N . ASP A 1 107 ? -6.402 16.625 21.391 1 97.62 107 ASP A N 1
ATOM 824 C CA . ASP A 1 107 ? -5.461 16.531 22.5 1 97.62 107 ASP A CA 1
ATOM 825 C C . ASP A 1 107 ? -5.066 15.086 22.781 1 97.62 107 ASP A C 1
ATOM 827 O O . ASP A 1 107 ? -3.883 14.766 22.906 1 97.62 107 ASP A O 1
ATOM 831 N N . GLY A 1 108 ? -6.062 14.266 22.875 1 97.75 108 GLY A N 1
ATOM 832 C CA . GLY A 1 108 ? -5.809 12.867 23.172 1 97.75 108 GLY A CA 1
ATOM 833 C C . GLY A 1 108 ? -5.047 12.156 22.062 1 97.75 108 GLY A C 1
ATOM 834 O O . GLY A 1 108 ? -4.195 11.312 22.328 1 97.75 108 GLY A O 1
ATOM 835 N N . LEU A 1 109 ? -5.352 12.453 20.844 1 97.56 109 LEU A N 1
ATOM 836 C CA . LEU A 1 109 ? -4.676 11.859 19.688 1 97.56 109 LEU A CA 1
ATOM 837 C C . LEU A 1 109 ? -3.201 12.25 19.672 1 97.56 109 LEU A C 1
ATOM 839 O O . LEU A 1 109 ? -2.336 11.398 19.453 1 97.56 109 LEU A O 1
ATOM 843 N N . ASN A 1 110 ? -2.896 13.523 19.875 1 98.56 110 ASN A N 1
ATOM 844 C CA . ASN A 1 110 ? -1.52 14.016 19.875 1 98.56 110 ASN A CA 1
ATOM 845 C C . ASN A 1 110 ? -0.729 13.438 21.047 1 98.56 110 ASN A C 1
ATOM 847 O O . ASN A 1 110 ? 0.446 13.102 20.906 1 98.56 110 ASN A O 1
ATOM 851 N N . ALA A 1 111 ? -1.375 13.359 22.188 1 98.5 111 ALA A N 1
ATOM 852 C CA . ALA A 1 111 ? -0.744 12.758 23.359 1 98.5 111 ALA A CA 1
ATOM 853 C C . ALA A 1 111 ? -0.375 11.297 23.094 1 98.5 111 ALA A C 1
ATOM 855 O O . ALA A 1 111 ? 0.724 10.859 23.438 1 98.5 111 ALA A O 1
ATOM 856 N N . GLU A 1 112 ? -1.286 10.586 22.5 1 97.5 112 GLU A N 1
ATOM 857 C CA . GLU A 1 112 ? -1.033 9.188 22.172 1 97.5 112 GLU A CA 1
ATOM 858 C C . GLU A 1 112 ? 0.126 9.047 21.188 1 97.5 112 GLU A C 1
ATOM 860 O O . GLU A 1 112 ? 0.96 8.148 21.328 1 97.5 112 GLU A O 1
ATOM 865 N N . MET A 1 113 ? 0.148 9.875 20.219 1 98.25 113 MET A N 1
ATOM 866 C CA . MET A 1 113 ? 1.247 9.875 19.266 1 98.25 113 MET A CA 1
ATOM 867 C C . MET A 1 113 ? 2.584 10.094 19.969 1 98.25 113 MET A C 1
ATOM 869 O O . MET A 1 113 ? 3.553 9.375 19.688 1 98.25 113 MET A O 1
ATOM 873 N N . ALA A 1 114 ? 2.621 11.023 20.844 1 98.5 114 ALA A N 1
ATOM 874 C CA . ALA A 1 114 ? 3.838 11.305 21.609 1 98.5 114 ALA A CA 1
ATOM 875 C C . ALA A 1 114 ? 4.242 10.109 22.453 1 98.5 114 ALA A C 1
ATOM 877 O O . ALA A 1 114 ? 5.426 9.766 22.531 1 98.5 114 ALA A O 1
ATOM 878 N N . LEU A 1 115 ? 3.273 9.492 23.047 1 97.69 115 LEU A N 1
ATOM 879 C CA . LEU A 1 115 ? 3.529 8.336 23.906 1 97.69 115 LEU A CA 1
ATOM 880 C C . LEU A 1 115 ? 4.078 7.168 23.094 1 97.69 115 LEU A C 1
ATOM 882 O O . LEU A 1 115 ? 5.051 6.527 23.5 1 97.69 115 LEU A O 1
ATOM 886 N N . GLN A 1 116 ? 3.51 6.934 21.984 1 97.44 116 GLN A N 1
ATOM 887 C CA . GLN A 1 116 ? 3.838 5.754 21.188 1 97.44 116 GLN A CA 1
ATOM 888 C C . GLN A 1 116 ? 5.16 5.941 20.453 1 97.44 116 GLN A C 1
ATOM 890 O O . GLN A 1 116 ? 5.871 4.969 20.188 1 97.44 116 GLN A O 1
ATOM 895 N N . THR A 1 117 ? 5.527 7.164 20.156 1 98.06 117 THR A N 1
ATOM 896 C CA . THR A 1 117 ? 6.738 7.41 19.375 1 98.06 117 THR A CA 1
ATOM 897 C C . THR A 1 117 ? 7.887 7.836 20.281 1 98.06 117 THR A C 1
ATOM 899 O O . THR A 1 117 ? 9.047 7.852 19.859 1 98.06 117 THR A O 1
ATOM 902 N N . SER A 1 118 ? 7.582 8.211 21.516 1 97.19 118 SER A N 1
ATOM 903 C CA . SER A 1 118 ? 8.562 8.789 22.438 1 97.19 118 SER A CA 1
ATOM 904 C C . SER A 1 118 ? 9.289 9.969 21.797 1 97.19 118 SER A C 1
ATOM 906 O O . SER A 1 118 ? 10.516 10.055 21.859 1 97.19 118 SER A O 1
ATOM 908 N N . ARG A 1 119 ? 8.5 10.852 21.125 1 98.06 119 ARG A N 1
ATOM 909 C CA . ARG A 1 119 ? 8.984 12.086 20.5 1 98.06 119 ARG A CA 1
ATOM 910 C C . ARG A 1 119 ? 8.094 13.266 20.875 1 98.06 119 ARG A C 1
ATOM 912 O O . ARG A 1 119 ? 6.879 13.117 21.016 1 98.06 119 ARG A O 1
ATOM 919 N N . PRO A 1 120 ? 8.719 14.43 21.016 1 98.56 120 PRO A N 1
ATOM 920 C CA . PRO A 1 120 ? 7.844 15.602 21.141 1 98.56 120 PRO A CA 1
ATOM 921 C C . PRO A 1 120 ? 6.953 15.805 19.922 1 98.56 120 PRO A C 1
ATOM 923 O O . PRO A 1 120 ? 7.426 15.719 18.781 1 98.56 120 PRO A O 1
ATOM 926 N N . VAL A 1 121 ? 5.703 16 20.203 1 98.88 121 VAL A N 1
ATOM 927 C CA . VAL A 1 121 ? 4.715 16.312 19.172 1 98.88 121 VAL A CA 1
ATOM 928 C C . VAL A 1 121 ? 4.227 17.75 19.344 1 98.88 121 VAL A C 1
ATOM 930 O O . VAL A 1 121 ? 3.832 18.156 20.438 1 98.88 121 VAL A O 1
ATOM 933 N N . PHE A 1 122 ? 4.316 18.516 18.281 1 98.94 122 PHE A N 1
ATOM 934 C CA . PHE A 1 122 ? 3.834 19.891 18.266 1 98.94 122 PHE A CA 1
ATOM 935 C C . PHE A 1 122 ? 2.607 20.031 17.375 1 98.94 122 PHE A C 1
ATOM 937 O O . PHE A 1 122 ? 2.691 19.812 16.156 1 98.94 122 PHE A O 1
ATOM 944 N N . ALA A 1 123 ? 1.482 20.359 17.953 1 98.94 123 ALA A N 1
ATOM 945 C CA . ALA A 1 123 ? 0.231 20.484 17.203 1 98.94 123 ALA A CA 1
ATOM 946 C C . ALA A 1 123 ? -0.075 21.953 16.891 1 98.94 123 ALA A C 1
ATOM 948 O O . ALA A 1 123 ? -0.066 22.797 17.797 1 98.94 123 ALA A O 1
ATOM 949 N N . VAL A 1 124 ? -0.395 22.25 15.664 1 98.94 124 VAL A N 1
ATOM 950 C CA . VAL A 1 124 ? -0.618 23.641 15.25 1 98.94 124 VAL A CA 1
ATOM 951 C C . VAL A 1 124 ? -2.117 23.906 15.141 1 98.94 124 VAL A C 1
ATOM 953 O O . VAL A 1 124 ? -2.869 23.062 14.641 1 98.94 124 VAL A O 1
ATOM 956 N N . GLU A 1 125 ? -2.547 25.031 15.656 1 98.75 125 GLU A N 1
ATOM 957 C CA . GLU A 1 125 ? -3.916 25.516 15.539 1 98.75 125 GLU A CA 1
ATOM 958 C C . GLU A 1 125 ? -4.066 26.438 14.336 1 98.75 125 GLU A C 1
ATOM 960 O O . GLU A 1 125 ? -4.227 27.656 14.484 1 98.75 125 GLU A O 1
ATOM 965 N N . TYR A 1 126 ? -4.086 25.797 13.195 1 98.88 126 TYR A N 1
ATOM 966 C CA . TYR A 1 126 ? -4.227 26.641 12.008 1 98.88 126 TYR A CA 1
ATOM 967 C C . TYR A 1 126 ? -5.629 27.219 11.922 1 98.88 126 TYR A C 1
ATOM 969 O O . TYR A 1 126 ? -6.586 26.656 12.445 1 98.88 126 TYR A O 1
ATOM 977 N N . ARG A 1 127 ? -5.793 28.375 11.297 1 98.81 127 ARG A N 1
ATOM 978 C CA . ARG A 1 127 ? -7.082 29.047 11.164 1 98.81 127 ARG A CA 1
ATOM 979 C C . ARG A 1 127 ? -7.961 28.344 10.133 1 98.81 127 ARG A C 1
ATOM 981 O O . ARG A 1 127 ? -7.457 27.812 9.141 1 98.81 127 ARG A O 1
ATOM 988 N N . LEU A 1 128 ? -9.25 28.359 10.305 1 98.81 128 LEU A N 1
ATOM 989 C CA . LEU A 1 128 ? -10.172 27.531 9.531 1 98.81 128 LEU A CA 1
ATOM 990 C C . LEU A 1 128 ? -10.922 28.375 8.5 1 98.81 128 LEU A C 1
ATOM 992 O O . LEU A 1 128 ? -11.227 29.547 8.742 1 98.81 128 LEU A O 1
ATOM 996 N N . ALA A 1 129 ? -11.109 27.781 7.414 1 98.69 129 ALA A N 1
ATOM 997 C CA . ALA A 1 129 ? -12.109 28.281 6.477 1 98.69 129 ALA A CA 1
ATOM 998 C C . ALA A 1 129 ? -13.523 28.047 6.996 1 98.69 129 ALA A C 1
ATOM 1000 O O . ALA A 1 129 ? -13.75 27.156 7.816 1 98.69 129 ALA A O 1
ATOM 1001 N N . PRO A 1 130 ? -14.57 28.891 6.625 1 98 130 PRO A N 1
ATOM 1002 C CA . PRO A 1 130 ? -14.5 29.906 5.578 1 98 130 PRO A CA 1
ATOM 1003 C C . PRO A 1 130 ? -14.031 31.266 6.109 1 98 130 PRO A C 1
ATOM 1005 O O . PRO A 1 130 ? -13.781 32.188 5.324 1 98 130 PRO A O 1
ATOM 1008 N N . GLU A 1 131 ? -13.938 31.422 7.492 1 98.38 131 GLU A N 1
ATOM 1009 C CA . GLU A 1 131 ? -13.523 32.688 8.055 1 98.38 131 GLU A CA 1
ATOM 1010 C C . GLU A 1 131 ? -12.117 33.062 7.586 1 98.38 131 GLU A C 1
ATOM 1012 O O . GLU A 1 131 ? -11.82 34.25 7.387 1 98.38 131 GLU A O 1
ATOM 1017 N N . HIS A 1 132 ? -11.273 32.094 7.449 1 98.5 132 HIS A N 1
ATOM 1018 C CA . HIS A 1 132 ? -9.898 32.281 7 1 98.5 132 HIS A CA 1
ATOM 1019 C C . HIS A 1 132 ? -9.562 31.312 5.871 1 98.5 132 HIS A C 1
ATOM 1021 O O . HIS A 1 132 ? -8.859 30.328 6.09 1 98.5 132 HIS A O 1
ATOM 1027 N N . PRO A 1 133 ? -9.969 31.594 4.684 1 98.31 133 PRO A N 1
ATOM 1028 C CA . PRO A 1 133 ? -9.641 30.734 3.545 1 98.31 133 PRO A CA 1
ATOM 1029 C C . PRO A 1 133 ? -8.148 30.734 3.211 1 98.31 133 PRO A C 1
ATOM 1031 O O . PRO A 1 133 ? -7.359 31.406 3.895 1 98.31 133 PRO A O 1
ATOM 1034 N N . PHE A 1 134 ? -7.73 29.938 2.271 1 98.31 134 PHE A N 1
ATOM 1035 C CA . PHE A 1 134 ? -6.348 29.969 1.801 1 98.31 134 PHE A CA 1
ATOM 1036 C C . PHE A 1 134 ? -5.891 31.406 1.548 1 98.31 134 PHE A C 1
ATOM 1038 O O . PHE A 1 134 ? -6.637 32.219 0.981 1 98.31 134 PHE A O 1
ATOM 1045 N N . PRO A 1 135 ? -4.781 31.656 2.051 1 98.56 135 PRO A N 1
ATOM 1046 C CA . PRO A 1 135 ? -3.664 30.781 2.393 1 98.56 135 PRO A CA 1
ATOM 1047 C C . PRO A 1 135 ? -3.51 30.578 3.9 1 98.56 135 PRO A C 1
ATOM 1049 O O . PRO A 1 135 ? -2.48 30.078 4.359 1 98.56 135 PRO A O 1
ATOM 1052 N N . ALA A 1 136 ? -4.453 30.875 4.688 1 98.75 136 ALA A N 1
ATOM 1053 C CA . ALA A 1 136 ? -4.301 30.969 6.137 1 98.75 136 ALA A CA 1
ATOM 1054 C C . ALA A 1 136 ? -3.803 29.656 6.719 1 98.75 136 ALA A C 1
ATOM 1056 O O . ALA A 1 136 ? -2.785 29.625 7.418 1 98.75 136 ALA A O 1
ATOM 1057 N N . ALA A 1 137 ? -4.438 28.562 6.375 1 98.81 137 ALA A N 1
ATOM 1058 C CA . ALA A 1 137 ? -4.129 27.281 6.992 1 98.81 137 ALA A CA 1
ATOM 1059 C C . ALA A 1 137 ? -2.695 26.859 6.688 1 98.81 137 ALA A C 1
ATOM 1061 O O . ALA A 1 137 ? -1.957 26.453 7.586 1 98.81 137 ALA A O 1
ATOM 1062 N N . VAL A 1 138 ? -2.264 26.984 5.43 1 98.81 138 VAL A N 1
ATOM 1063 C CA . VAL A 1 138 ? -0.936 26.531 5.012 1 98.81 138 VAL A CA 1
ATOM 1064 C C . VAL A 1 138 ? 0.124 27.484 5.582 1 98.81 138 VAL A C 1
ATOM 1066 O O . VAL A 1 138 ? 1.158 27.031 6.082 1 98.81 138 VAL A O 1
ATOM 1069 N N . GLU A 1 139 ? -0.135 28.75 5.566 1 98.88 139 GLU A N 1
ATOM 1070 C CA . GLU A 1 139 ? 0.831 29.703 6.082 1 98.88 139 GLU A CA 1
ATOM 1071 C C . GLU A 1 139 ? 0.964 29.609 7.598 1 98.88 139 GLU A C 1
ATOM 1073 O O . GLU A 1 139 ? 2.061 29.75 8.141 1 98.88 139 GLU A O 1
ATOM 1078 N N . ASP A 1 140 ? -0.189 29.406 8.25 1 98.94 140 ASP A N 1
ATOM 1079 C CA . ASP A 1 140 ? -0.145 29.172 9.695 1 98.94 140 ASP A CA 1
ATOM 1080 C C . ASP A 1 140 ? 0.717 27.953 10.016 1 98.94 140 ASP A C 1
ATOM 1082 O O . ASP A 1 140 ? 1.562 28 10.914 1 98.94 140 ASP A O 1
ATOM 1086 N N . SER A 1 141 ? 0.536 26.906 9.32 1 98.94 141 SER A N 1
ATOM 1087 C CA . SER A 1 141 ? 1.254 25.656 9.562 1 98.94 141 SER A CA 1
ATOM 1088 C C . SER A 1 141 ? 2.727 25.781 9.195 1 98.94 141 SER A C 1
ATOM 1090 O O . SER A 1 141 ? 3.594 25.219 9.867 1 98.94 141 SER A O 1
ATOM 1092 N N . PHE A 1 142 ? 3.004 26.5 8.117 1 98.94 142 PHE A N 1
ATOM 1093 C CA . PHE A 1 142 ? 4.395 26.75 7.75 1 98.94 142 PHE A CA 1
ATOM 1094 C C . PHE A 1 142 ? 5.09 27.578 8.812 1 98.94 142 PHE A C 1
ATOM 1096 O O . PHE A 1 142 ? 6.258 27.344 9.133 1 98.94 142 PHE A O 1
ATOM 1103 N N . ALA A 1 143 ? 4.395 28.562 9.336 1 98.88 143 ALA A N 1
ATOM 1104 C CA . ALA A 1 143 ? 4.961 29.375 10.414 1 98.88 143 ALA A CA 1
ATOM 1105 C C . ALA A 1 143 ? 5.332 28.5 11.609 1 98.88 143 ALA A C 1
ATOM 1107 O O . ALA A 1 143 ? 6.367 28.719 12.242 1 98.88 143 ALA A O 1
ATOM 1108 N N . ALA A 1 144 ? 4.484 27.547 11.922 1 98.94 144 ALA A N 1
ATOM 1109 C CA . ALA A 1 144 ? 4.773 26.609 13.008 1 98.94 144 ALA A CA 1
ATOM 1110 C C . ALA A 1 144 ? 6.016 25.781 12.703 1 98.94 144 ALA A C 1
ATOM 1112 O O . ALA A 1 144 ? 6.871 25.594 13.562 1 98.94 144 ALA A O 1
ATOM 1113 N N . LEU A 1 145 ? 6.129 25.266 11.492 1 98.94 145 LEU A N 1
ATOM 1114 C CA . LEU A 1 145 ? 7.297 24.5 11.062 1 98.94 145 LEU A CA 1
ATOM 1115 C C . LEU A 1 145 ? 8.57 25.344 11.188 1 98.94 145 LEU A C 1
ATOM 1117 O O . LEU A 1 145 ? 9.578 24.859 11.711 1 98.94 145 LEU A O 1
ATOM 1121 N N . LYS A 1 146 ? 8.477 26.516 10.688 1 98.75 146 LYS A N 1
ATOM 1122 C CA . LYS A 1 146 ? 9.625 27.422 10.742 1 98.75 146 LYS A CA 1
ATOM 1123 C C . LYS A 1 146 ? 10.008 27.734 12.18 1 98.75 146 LYS A C 1
ATOM 1125 O O . LYS A 1 146 ? 11.195 27.844 12.508 1 98.75 146 LYS A O 1
ATOM 1130 N N . TYR A 1 147 ? 9.031 27.938 13.016 1 98.75 147 TYR A N 1
ATOM 1131 C CA . TYR A 1 147 ? 9.281 28.188 14.43 1 98.75 147 TYR A CA 1
ATOM 1132 C C . TYR A 1 147 ? 10.07 27.031 15.047 1 98.75 147 TYR A C 1
ATOM 1134 O O . TYR A 1 147 ? 11.039 27.266 15.773 1 98.75 147 TYR A O 1
ATOM 1142 N N . LEU A 1 148 ? 9.664 25.781 14.766 1 98.81 148 LEU A N 1
ATOM 1143 C CA . LEU A 1 148 ? 10.383 24.609 15.266 1 98.81 148 LEU A CA 1
ATOM 1144 C C . LEU A 1 148 ? 11.828 24.609 14.789 1 98.81 148 LEU A C 1
ATOM 1146 O O . LEU A 1 148 ? 12.75 24.344 15.57 1 98.81 148 LEU A O 1
ATOM 1150 N N . SER A 1 149 ? 11.984 24.891 13.531 1 98.5 149 SER A N 1
ATOM 1151 C CA . SER A 1 149 ? 13.328 24.922 12.953 1 98.5 149 SER A CA 1
ATOM 1152 C C . SER A 1 149 ? 14.188 26 13.594 1 98.5 149 SER A C 1
ATOM 1154 O O . SER A 1 149 ? 15.297 25.734 14.047 1 98.5 149 SER A O 1
ATOM 1156 N N . ASP A 1 150 ? 13.625 27.203 13.742 1 98.19 150 ASP A N 1
ATOM 1157 C CA . ASP A 1 150 ? 14.359 28.359 14.219 1 98.19 150 ASP A CA 1
ATOM 1158 C C . ASP A 1 150 ? 14.656 28.25 15.711 1 98.19 150 ASP A C 1
ATOM 1160 O O . ASP A 1 150 ? 15.664 28.781 16.188 1 98.19 150 ASP A O 1
ATOM 1164 N N . HIS A 1 151 ? 13.852 27.594 16.469 1 98.19 151 HIS A N 1
ATOM 1165 C CA . HIS A 1 151 ? 13.977 27.562 17.922 1 98.19 151 HIS A CA 1
ATOM 1166 C C . HIS A 1 151 ? 14.336 26.156 18.406 1 98.19 151 HIS A C 1
ATOM 1168 O O . HIS A 1 151 ? 14.031 25.797 19.547 1 98.19 151 HIS A O 1
ATOM 1174 N N . ALA A 1 152 ? 14.875 25.328 17.562 1 98.25 152 ALA A N 1
ATOM 1175 C CA . ALA A 1 152 ? 15.133 23.906 17.828 1 98.25 152 ALA A CA 1
ATOM 1176 C C . ALA A 1 152 ? 15.938 23.75 19.125 1 98.25 152 ALA A C 1
ATOM 1178 O O . ALA A 1 152 ? 15.609 22.906 19.953 1 98.25 152 ALA A O 1
ATOM 1179 N N . ALA A 1 153 ? 16.938 24.562 19.312 1 96.69 153 ALA A N 1
ATOM 1180 C CA . ALA A 1 153 ? 17.797 24.469 20.484 1 96.69 153 ALA A CA 1
ATOM 1181 C C . ALA A 1 153 ? 17 24.734 21.766 1 96.69 153 ALA A C 1
ATOM 1183 O O . ALA A 1 153 ? 17.094 23.984 22.734 1 96.69 153 ALA A O 1
ATOM 1184 N N . GLU A 1 154 ? 16.219 25.766 21.703 1 96.06 154 GLU A N 1
ATOM 1185 C CA . GLU A 1 154 ? 15.398 26.156 22.844 1 96.06 154 GLU A CA 1
ATOM 1186 C C . GLU A 1 154 ? 14.375 25.078 23.188 1 96.06 154 GLU A C 1
ATOM 1188 O O . GLU A 1 154 ? 14.047 24.859 24.344 1 96.06 154 GLU A O 1
ATOM 1193 N N . LEU A 1 155 ? 13.938 24.391 22.172 1 97.06 155 LEU A N 1
ATOM 1194 C CA . LEU A 1 155 ? 12.891 23.391 22.328 1 97.06 155 LEU A CA 1
ATOM 1195 C C . LEU A 1 155 ? 13.492 22 22.562 1 97.06 155 LEU A C 1
ATOM 1197 O O . LEU A 1 155 ? 12.766 21.031 22.766 1 97.06 155 LEU A O 1
ATOM 1201 N N . ASN A 1 156 ? 14.789 21.906 22.469 1 96.88 156 ASN A N 1
ATOM 1202 C CA . ASN A 1 156 ? 15.539 20.656 22.578 1 96.88 156 ASN A CA 1
ATOM 1203 C C . ASN A 1 156 ? 15.109 19.656 21.516 1 96.88 156 ASN A C 1
ATOM 1205 O O . ASN A 1 156 ? 14.844 18.484 21.828 1 96.88 156 ASN A O 1
ATOM 1209 N N . ILE A 1 157 ? 14.984 20.125 20.312 1 97.88 157 ILE A N 1
ATOM 1210 C CA . ILE A 1 157 ? 14.711 19.234 19.188 1 97.88 157 ILE A CA 1
ATOM 1211 C C . ILE A 1 157 ? 15.812 19.391 18.141 1 97.88 157 ILE A C 1
ATOM 1213 O O . ILE A 1 157 ? 16.531 20.391 18.125 1 97.88 157 ILE A O 1
ATOM 1217 N N . ASP A 1 158 ? 16.031 18.344 17.406 1 98.25 158 ASP A N 1
ATOM 1218 C CA . ASP A 1 158 ? 17 18.312 16.312 1 98.25 158 ASP A CA 1
ATOM 1219 C C . ASP A 1 158 ? 16.391 18.891 15.039 1 98.25 158 ASP A C 1
ATOM 1221 O O . ASP A 1 158 ? 15.539 18.266 14.414 1 98.25 158 ASP A O 1
ATOM 1225 N N . SER A 1 159 ? 16.844 20.078 14.586 1 98 159 SER A N 1
ATOM 1226 C CA . SER A 1 159 ? 16.281 20.766 13.43 1 98 159 SER A CA 1
ATOM 1227 C C . SER A 1 159 ? 16.469 19.938 12.156 1 98 159 SER A C 1
ATOM 1229 O O . SER A 1 159 ? 15.789 20.188 11.156 1 98 159 SER A O 1
ATOM 1231 N N . LYS A 1 160 ? 17.359 18.938 12.18 1 98.06 160 LYS A N 1
ATOM 1232 C CA . LYS A 1 160 ? 17.594 18.094 11.016 1 98.06 160 LYS A CA 1
ATOM 1233 C C . LYS A 1 160 ? 16.703 16.859 11.047 1 98.06 160 LYS A C 1
ATOM 1235 O O . LYS A 1 160 ? 16.766 16.016 10.148 1 98.06 160 LYS A O 1
ATOM 1240 N N . ARG A 1 161 ? 15.883 16.75 12.078 1 98.31 161 ARG A N 1
ATOM 1241 C CA . ARG A 1 161 ? 15.008 15.594 12.25 1 98.31 161 ARG A CA 1
ATOM 1242 C C . ARG A 1 161 ? 13.594 16.031 12.633 1 98.31 161 ARG A C 1
ATOM 1244 O O . ARG A 1 161 ? 13.039 15.547 13.617 1 98.31 161 ARG A O 1
ATOM 1251 N N . ILE A 1 162 ? 12.977 16.844 11.789 1 98.75 162 ILE A N 1
ATOM 1252 C CA . ILE A 1 162 ? 11.594 17.281 11.969 1 98.75 162 ILE A CA 1
ATOM 1253 C C . ILE A 1 162 ? 10.703 16.594 10.93 1 98.75 162 ILE A C 1
ATOM 1255 O O . ILE A 1 162 ? 10.969 16.672 9.727 1 98.75 162 ILE A O 1
ATOM 1259 N N . CYS A 1 163 ? 9.734 15.883 11.391 1 98.88 163 CYS A N 1
ATOM 1260 C CA . CYS A 1 163 ? 8.711 15.25 10.57 1 98.88 163 CYS A CA 1
ATOM 1261 C C . CYS A 1 163 ? 7.438 16.094 10.555 1 98.88 163 CYS A C 1
ATOM 1263 O O . CYS A 1 163 ? 7.031 16.641 11.578 1 98.88 163 CYS A O 1
ATOM 1265 N N . VAL A 1 164 ? 6.852 16.25 9.383 1 98.94 164 VAL A N 1
ATOM 1266 C CA . VAL A 1 164 ? 5.527 16.859 9.258 1 98.94 164 VAL A CA 1
ATOM 1267 C C . VAL A 1 164 ? 4.48 15.758 9.07 1 98.94 164 VAL A C 1
ATOM 1269 O O . VAL A 1 164 ? 4.582 14.945 8.148 1 98.94 164 VAL A O 1
ATOM 1272 N N . GLN A 1 165 ? 3.562 15.695 9.961 1 98.94 165 GLN A N 1
ATOM 1273 C CA . GLN A 1 165 ? 2.498 14.695 9.938 1 98.94 165 GLN A CA 1
ATOM 1274 C C . GLN A 1 165 ? 1.125 15.359 9.859 1 98.94 165 GLN A C 1
ATOM 1276 O O . GLN A 1 165 ? 0.861 16.328 10.57 1 98.94 165 GLN A O 1
ATOM 1281 N N . GLY A 1 166 ? 0.279 14.891 8.938 1 98.81 166 GLY A N 1
ATOM 1282 C CA . GLY A 1 166 ? -1.084 15.398 8.875 1 98.81 166 GLY A CA 1
ATOM 1283 C C . GLY A 1 166 ? -2.082 14.352 8.406 1 98.81 166 GLY A C 1
ATOM 1284 O O . GLY A 1 166 ? -1.719 13.406 7.715 1 98.81 166 GLY A O 1
ATOM 1285 N N . ALA A 1 167 ? -3.385 14.547 8.766 1 98.44 167 ALA A N 1
ATOM 1286 C CA . ALA A 1 167 ? -4.453 13.617 8.398 1 98.44 167 ALA A CA 1
ATOM 1287 C C . ALA A 1 167 ? -5.562 14.336 7.641 1 98.44 167 ALA A C 1
ATOM 1289 O O . ALA A 1 167 ? -5.938 15.461 7.988 1 98.44 167 ALA A O 1
ATOM 1290 N N . SER A 1 168 ? -6.109 13.648 6.59 1 98.62 168 SER A N 1
ATOM 1291 C CA . SER A 1 168 ? -7.227 14.211 5.832 1 98.62 168 SER A CA 1
ATOM 1292 C C . SER A 1 168 ? -6.883 15.594 5.289 1 98.62 168 SER A C 1
ATOM 1294 O O . SER A 1 168 ? -5.875 15.766 4.598 1 98.62 168 SER A O 1
ATOM 1296 N N . ALA A 1 169 ? -7.645 16.672 5.684 1 98.88 169 ALA A N 1
ATOM 1297 C CA . ALA A 1 169 ? -7.316 18.047 5.285 1 98.88 169 ALA A CA 1
ATOM 1298 C C . ALA A 1 169 ? -5.961 18.469 5.848 1 98.88 169 ALA A C 1
ATOM 1300 O O . ALA A 1 169 ? -5.203 19.188 5.188 1 98.88 169 ALA A O 1
ATOM 1301 N N . GLY A 1 170 ? -5.676 18 7.062 1 98.88 170 GLY A N 1
ATOM 1302 C CA . GLY A 1 170 ? -4.355 18.234 7.625 1 98.88 170 GLY A CA 1
ATOM 1303 C C . GLY A 1 170 ? -3.242 17.562 6.836 1 98.88 170 GLY A C 1
ATOM 1304 O O . GLY A 1 170 ? -2.123 18.078 6.781 1 98.88 170 GLY A O 1
ATOM 1305 N N . GLY A 1 171 ? -3.555 16.328 6.293 1 98.94 171 GLY A N 1
ATOM 1306 C CA . GLY A 1 171 ? -2.607 15.711 5.379 1 98.94 171 GLY A CA 1
ATOM 1307 C C . GLY A 1 171 ? -2.35 16.547 4.133 1 98.94 171 GLY A C 1
ATOM 1308 O O . GLY A 1 171 ? -1.212 16.641 3.67 1 98.94 171 GLY A O 1
ATOM 1309 N N . GLY A 1 172 ? -3.404 17.125 3.574 1 98.94 172 GLY A N 1
ATOM 1310 C CA . GLY A 1 172 ? -3.238 18.062 2.467 1 98.94 172 GLY A CA 1
ATOM 1311 C C . GLY A 1 172 ? -2.387 19.266 2.82 1 98.94 172 GLY A C 1
ATOM 1312 O O . GLY A 1 172 ? -1.507 19.656 2.051 1 98.94 172 GLY A O 1
ATOM 1313 N N . ILE A 1 173 ? -2.633 19.828 3.984 1 98.94 173 ILE A N 1
ATOM 1314 C CA . ILE A 1 173 ? -1.864 20.969 4.457 1 98.94 173 ILE A CA 1
ATOM 1315 C C . ILE A 1 173 ? -0.406 20.562 4.664 1 98.94 173 ILE A C 1
ATOM 1317 O O . ILE A 1 173 ? 0.509 21.312 4.297 1 98.94 173 ILE A O 1
ATOM 1321 N N . ALA A 1 174 ? -0.2 19.375 5.234 1 99 174 ALA A N 1
ATOM 1322 C CA . ALA A 1 174 ? 1.151 18.859 5.445 1 99 174 ALA A CA 1
ATOM 1323 C C . ALA A 1 174 ? 1.926 18.797 4.133 1 99 174 ALA A C 1
ATOM 1325 O O . ALA A 1 174 ? 3.061 19.281 4.051 1 99 174 ALA A O 1
ATOM 1326 N N . VAL A 1 175 ? 1.309 18.188 3.111 1 98.94 175 VAL A N 1
ATOM 1327 C CA . VAL A 1 175 ? 1.954 18.125 1.806 1 98.94 175 VAL A CA 1
ATOM 1328 C C . VAL A 1 175 ? 2.207 19.531 1.281 1 98.94 175 VAL A C 1
ATOM 1330 O O . VAL A 1 175 ? 3.277 19.828 0.739 1 98.94 175 VAL A O 1
ATOM 1333 N N . GLY A 1 176 ? 1.24 20.438 1.438 1 98.94 176 GLY A N 1
ATOM 1334 C CA . GLY A 1 176 ? 1.371 21.828 1 1 98.94 176 GLY A CA 1
ATOM 1335 C C . GLY A 1 176 ? 2.539 22.547 1.644 1 98.94 176 GLY A C 1
ATOM 1336 O O . GLY A 1 176 ? 3.293 23.25 0.964 1 98.94 176 GLY A O 1
ATOM 1337 N N . ILE A 1 177 ? 2.748 22.391 2.945 1 98.88 177 ILE A N 1
ATOM 1338 C CA . ILE A 1 177 ? 3.797 23.156 3.604 1 98.88 177 ILE A CA 1
ATOM 1339 C C . ILE A 1 177 ? 5.16 22.531 3.312 1 98.88 177 ILE A C 1
ATOM 1341 O O . ILE A 1 177 ? 6.184 23.219 3.322 1 98.88 177 ILE A O 1
ATOM 1345 N N . VAL A 1 178 ? 5.215 21.234 3.064 1 98.88 178 VAL A N 1
ATOM 1346 C CA . VAL A 1 178 ? 6.473 20.625 2.631 1 98.88 178 VAL A CA 1
ATOM 1347 C C . VAL A 1 178 ? 6.867 21.188 1.267 1 98.88 178 VAL A C 1
ATOM 1349 O O . VAL A 1 178 ? 8.039 21.484 1.024 1 98.88 178 VAL A O 1
ATOM 1352 N N . LEU A 1 179 ? 5.859 21.312 0.365 1 98.75 179 LEU A N 1
ATOM 1353 C CA . LEU A 1 179 ? 6.098 21.969 -0.915 1 98.75 179 LEU A CA 1
ATOM 1354 C C . LEU A 1 179 ? 6.613 23.391 -0.706 1 98.75 179 LEU A C 1
ATOM 1356 O O . LEU A 1 179 ? 7.59 23.797 -1.343 1 98.75 179 LEU A O 1
ATOM 1360 N N . MET A 1 180 ? 5.984 24.094 0.186 1 98.62 180 MET A N 1
ATOM 1361 C CA . MET A 1 180 ? 6.371 25.469 0.496 1 98.62 180 MET A CA 1
ATOM 1362 C C . MET A 1 180 ? 7.781 25.516 1.078 1 98.62 180 MET A C 1
ATOM 1364 O O . MET A 1 180 ? 8.57 26.391 0.727 1 98.62 180 MET A O 1
ATOM 1368 N N . ALA A 1 181 ? 8.062 24.656 1.991 1 98.75 181 ALA A N 1
ATOM 1369 C CA . ALA A 1 181 ? 9.391 24.578 2.607 1 98.75 181 ALA A CA 1
ATOM 1370 C C . ALA A 1 181 ? 10.469 24.359 1.556 1 98.75 181 ALA A C 1
ATOM 1372 O O . ALA A 1 181 ? 11.531 24.984 1.603 1 98.75 181 ALA A O 1
ATOM 1373 N N . ARG A 1 182 ? 10.234 23.422 0.652 1 98 182 ARG A N 1
ATOM 1374 C CA . ARG A 1 182 ? 11.148 23.172 -0.461 1 98 182 ARG A CA 1
ATOM 1375 C C . ARG A 1 182 ? 11.352 24.438 -1.293 1 98 182 ARG A C 1
ATOM 1377 O O . ARG A 1 182 ? 12.484 24.844 -1.54 1 98 182 ARG A O 1
ATOM 1384 N N . ASP A 1 183 ? 10.211 25.062 -1.685 1 98.12 183 ASP A N 1
ATOM 1385 C CA . ASP A 1 183 ? 10.242 26.188 -2.615 1 98.12 183 ASP A CA 1
ATOM 1386 C C . ASP A 1 183 ? 10.844 27.422 -1.958 1 98.12 183 ASP A C 1
ATOM 1388 O O . ASP A 1 183 ? 11.445 28.266 -2.635 1 98.12 183 ASP A O 1
ATOM 1392 N N . ARG A 1 184 ? 10.648 27.516 -0.628 1 98.06 184 ARG A N 1
ATOM 1393 C CA . ARG A 1 184 ? 11.188 28.656 0.109 1 98.06 184 ARG A CA 1
ATOM 1394 C C . ARG A 1 184 ? 12.555 28.328 0.695 1 98.06 184 ARG A C 1
ATOM 1396 O O . ARG A 1 184 ? 13.094 29.109 1.495 1 98.06 184 ARG A O 1
ATOM 1403 N N . ASP A 1 185 ? 13.125 27.219 0.397 1 97.62 185 ASP A N 1
ATOM 1404 C CA . ASP A 1 185 ? 14.477 26.781 0.736 1 97.62 185 ASP A CA 1
ATOM 1405 C C . ASP A 1 185 ? 14.68 26.75 2.25 1 97.62 185 ASP A C 1
ATOM 1407 O O . ASP A 1 185 ? 15.656 27.297 2.762 1 97.62 185 ASP A O 1
ATOM 1411 N N . LEU A 1 186 ? 13.656 26.219 2.932 1 98.12 186 LEU A N 1
ATOM 1412 C CA . LEU A 1 186 ? 13.836 25.984 4.359 1 98.12 186 LEU A CA 1
ATOM 1413 C C . LEU A 1 186 ? 15.07 25.125 4.621 1 98.12 186 LEU A C 1
ATOM 1415 O O . LEU A 1 186 ? 15.258 24.094 3.977 1 98.12 186 LEU A O 1
ATOM 1419 N N . SER A 1 187 ? 15.914 25.578 5.566 1 97.56 187 SER A N 1
ATOM 1420 C CA . SER A 1 187 ? 17.125 24.859 5.938 1 97.56 187 SER A CA 1
ATOM 1421 C C . SER A 1 187 ? 17.266 24.75 7.453 1 97.56 187 SER A C 1
ATOM 1423 O O . SER A 1 187 ? 17.219 25.766 8.156 1 97.56 187 SER A O 1
ATOM 1425 N N . PRO A 1 188 ? 17.5 23.516 7.984 1 97.81 188 PRO A N 1
ATOM 1426 C CA . PRO A 1 188 ? 17.484 22.234 7.266 1 97.81 188 PRO A CA 1
ATOM 1427 C C . PRO A 1 188 ? 16.109 21.891 6.707 1 97.81 188 PRO A C 1
ATOM 1429 O O . PRO A 1 188 ? 15.102 22.406 7.176 1 97.81 188 PRO A O 1
ATOM 1432 N N . PRO A 1 189 ? 16.062 21.047 5.695 1 98 189 PRO A N 1
ATOM 1433 C CA . PRO A 1 189 ? 14.773 20.656 5.113 1 98 189 PRO A CA 1
ATOM 1434 C C . PRO A 1 189 ? 13.977 19.719 6.02 1 98 189 PRO A C 1
ATOM 1436 O O . PRO A 1 189 ? 14.531 19.156 6.965 1 98 189 PRO A O 1
ATOM 1439 N N . VAL A 1 190 ? 12.695 19.641 5.734 1 98.62 190 VAL A N 1
ATOM 1440 C CA . VAL A 1 190 ? 11.844 18.641 6.391 1 98.62 190 VAL A CA 1
ATOM 1441 C C . VAL A 1 190 ? 12.414 17.25 6.164 1 98.62 190 VAL A C 1
ATOM 1443 O O . VAL A 1 190 ? 12.805 16.906 5.043 1 98.62 190 VAL A O 1
ATOM 1446 N N . THR A 1 191 ? 12.438 16.469 7.23 1 98.19 191 THR A N 1
ATOM 1447 C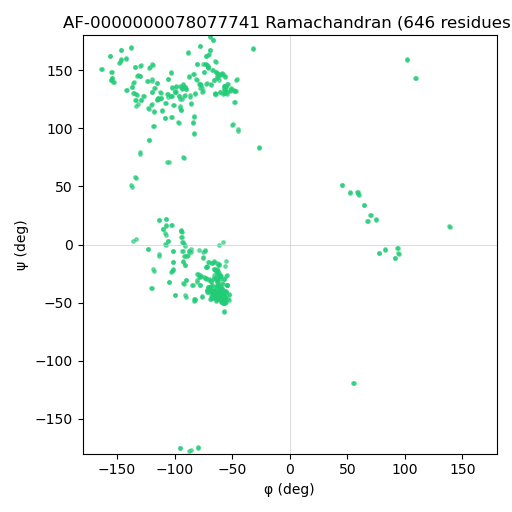 CA . THR A 1 191 ? 13.141 15.188 7.168 1 98.19 191 THR A CA 1
ATOM 1448 C C . THR A 1 191 ? 12.203 14.07 6.699 1 98.19 191 THR A C 1
ATOM 1450 O O . THR A 1 191 ? 12.648 13.102 6.082 1 98.19 191 THR A O 1
ATOM 1453 N N . LYS A 1 192 ? 10.938 14.203 7.02 1 98.56 192 LYS A N 1
ATOM 1454 C CA . LYS A 1 192 ? 9.945 13.164 6.742 1 98.56 192 LYS A CA 1
ATOM 1455 C C . LYS A 1 192 ? 8.547 13.773 6.598 1 98.56 192 LYS A C 1
ATOM 1457 O O . LYS A 1 192 ? 8.211 14.75 7.273 1 98.56 192 LYS A O 1
ATOM 1462 N N . LEU A 1 193 ? 7.809 13.273 5.668 1 98.88 193 LEU A N 1
ATOM 1463 C CA . LEU A 1 193 ? 6.398 13.602 5.52 1 98.88 193 LEU A CA 1
ATOM 1464 C C . LEU A 1 193 ? 5.523 12.375 5.758 1 98.88 193 LEU A C 1
ATOM 1466 O O . LEU A 1 193 ? 5.758 11.32 5.172 1 98.88 193 LEU A O 1
ATOM 1470 N N . VAL A 1 194 ? 4.582 12.445 6.668 1 98.94 194 VAL A N 1
ATOM 1471 C CA . VAL A 1 194 ? 3.588 11.414 6.926 1 98.94 194 VAL A CA 1
ATOM 1472 C C . VAL A 1 194 ? 2.188 11.961 6.668 1 98.94 194 VAL A C 1
ATOM 1474 O O . VAL A 1 194 ? 1.646 12.711 7.48 1 98.94 194 VAL A O 1
ATOM 1477 N N . ALA A 1 195 ? 1.63 11.617 5.551 1 98.94 195 ALA A N 1
ATOM 1478 C CA . ALA A 1 195 ? 0.318 12.102 5.129 1 98.94 195 ALA A CA 1
ATOM 1479 C C . ALA A 1 195 ? -0.728 10.992 5.211 1 98.94 195 ALA A C 1
ATOM 1481 O O . ALA A 1 195 ? -0.763 10.102 4.359 1 98.94 195 ALA A O 1
ATOM 1482 N N . LEU A 1 196 ? -1.65 11.07 6.164 1 98.75 196 LEU A N 1
ATOM 1483 C CA . LEU A 1 196 ? -2.676 10.062 6.395 1 98.75 196 LEU A CA 1
ATOM 1484 C C . LEU A 1 196 ? -3.965 10.414 5.664 1 98.75 196 LEU A C 1
ATOM 1486 O O . LEU A 1 196 ? -4.598 11.43 5.969 1 98.75 196 LEU A O 1
ATOM 1490 N N . THR A 1 197 ? -4.387 9.594 4.68 1 98.69 197 THR A N 1
ATOM 1491 C CA . THR A 1 197 ? -5.598 9.812 3.893 1 98.69 197 THR A CA 1
ATOM 1492 C C . THR A 1 197 ? -5.699 11.266 3.447 1 98.69 197 THR A C 1
ATOM 1494 O O . THR A 1 197 ? -6.727 11.914 3.658 1 98.69 197 THR A O 1
ATOM 1497 N N . PRO A 1 198 ? -4.652 11.789 2.842 1 98.94 198 PRO A N 1
ATOM 1498 C CA . PRO A 1 198 ? -4.57 13.242 2.623 1 98.94 198 PRO A CA 1
ATOM 1499 C C . PRO A 1 198 ? -5.59 13.742 1.604 1 98.94 198 PRO A C 1
ATOM 1501 O O . PRO A 1 198 ? -5.852 13.062 0.605 1 98.94 198 PRO A O 1
ATOM 1504 N N . GLU A 1 199 ? -6.215 14.875 1.914 1 98.88 199 GLU A N 1
ATOM 1505 C CA . GLU A 1 199 ? -7.059 15.648 1.013 1 98.88 199 GLU A CA 1
ATOM 1506 C C . GLU A 1 199 ? -6.223 16.578 0.136 1 98.88 199 GLU A C 1
ATOM 1508 O O . GLU A 1 199 ? -5.766 17.625 0.592 1 98.88 199 GLU A O 1
ATOM 1513 N N . LEU A 1 200 ? -6.039 16.219 -1.192 1 98.94 200 LEU A N 1
ATOM 1514 C CA . LEU A 1 200 ? -4.949 16.812 -1.954 1 98.94 200 LEU A CA 1
ATOM 1515 C C . LEU A 1 200 ? -5.484 17.625 -3.135 1 98.94 200 LEU A C 1
ATOM 1517 O O . LEU A 1 200 ? -4.777 18.453 -3.693 1 98.94 200 LEU A O 1
ATOM 1521 N N . ASP A 1 201 ? -6.723 17.312 -3.596 1 98.88 201 ASP A N 1
ATOM 1522 C CA . ASP A 1 201 ? -7.145 17.797 -4.91 1 98.88 201 ASP A CA 1
ATOM 1523 C C . ASP A 1 201 ? -8.531 18.438 -4.84 1 98.88 201 ASP A C 1
ATOM 1525 O O . ASP A 1 201 ? -9.516 17.766 -4.504 1 98.88 201 ASP A O 1
ATOM 1529 N N . ASP A 1 202 ? -8.641 19.688 -5.203 1 98.62 202 ASP A N 1
ATOM 1530 C CA . ASP A 1 202 ? -9.922 20.375 -5.176 1 98.62 202 ASP A CA 1
ATOM 1531 C C . ASP A 1 202 ? -10.82 19.906 -6.324 1 98.62 202 ASP A C 1
ATOM 1533 O O . ASP A 1 202 ? -12 20.266 -6.379 1 98.62 202 ASP A O 1
ATOM 1537 N N . ARG A 1 203 ? -10.281 19.047 -7.227 1 98.25 203 ARG A N 1
ATOM 1538 C CA . ARG A 1 203 ? -10.992 18.656 -8.438 1 98.25 203 ARG A CA 1
ATOM 1539 C C . ARG A 1 203 ? -11.523 17.234 -8.32 1 98.25 203 ARG A C 1
ATOM 1541 O O . ARG A 1 203 ? -11.977 16.641 -9.305 1 98.25 203 ARG A O 1
ATOM 1548 N N . THR A 1 204 ? -11.305 16.578 -7.098 1 97.88 204 THR A N 1
ATOM 1549 C CA . THR A 1 204 ? -11.805 15.227 -6.895 1 97.88 204 THR A CA 1
ATOM 1550 C C . THR A 1 204 ? -13.258 15.109 -7.34 1 97.88 204 THR A C 1
ATOM 1552 O O . THR A 1 204 ? -14.117 15.844 -6.852 1 97.88 204 THR A O 1
ATOM 1555 N N . CYS A 1 205 ? -13.492 14.203 -8.242 1 94.81 205 CYS A N 1
ATOM 1556 C CA . CYS A 1 205 ? -14.836 14.008 -8.773 1 94.81 205 CYS A CA 1
ATOM 1557 C C . CYS A 1 205 ? -15.008 12.594 -9.305 1 94.81 205 CYS A C 1
ATOM 1559 O O . CYS A 1 205 ? -14.07 12.008 -9.852 1 94.81 205 CYS A O 1
ATOM 1561 N N . HIS A 1 206 ? -16.156 12.016 -9.094 1 95.88 206 HIS A N 1
ATOM 1562 C CA . HIS A 1 206 ? -16.562 10.711 -9.609 1 95.88 206 HIS A CA 1
ATOM 1563 C C . HIS A 1 206 ? -17.969 10.758 -10.18 1 95.88 206 HIS A C 1
ATOM 1565 O O . HIS A 1 206 ? -18.797 11.555 -9.734 1 95.88 206 HIS A O 1
ATOM 1571 N N . PRO A 1 207 ? -18.219 9.852 -11.156 1 94.81 207 PRO A N 1
ATOM 1572 C CA . PRO A 1 207 ? -19.625 9.703 -11.539 1 94.81 207 PRO A CA 1
ATOM 1573 C C . PRO A 1 207 ? -20.516 9.344 -10.359 1 94.81 207 PRO A C 1
ATOM 1575 O O . PRO A 1 207 ? -20.109 8.586 -9.477 1 94.81 207 PRO A O 1
ATOM 1578 N N . ALA A 1 208 ? -21.703 9.867 -10.406 1 91.75 208 ALA A N 1
ATOM 1579 C CA . ALA A 1 208 ? -22.625 9.711 -9.289 1 91.75 208 ALA A CA 1
ATOM 1580 C C . ALA A 1 208 ? -22.938 8.242 -9.031 1 91.75 208 ALA A C 1
ATOM 1582 O O . ALA A 1 208 ? -23.203 7.848 -7.895 1 91.75 208 ALA A O 1
ATOM 1583 N N . ASP A 1 209 ? -22.828 7.395 -10.055 1 92.94 209 ASP A N 1
ATOM 1584 C CA . ASP A 1 209 ? -23.219 5.992 -9.922 1 92.94 209 ASP A CA 1
ATOM 1585 C C . ASP A 1 209 ? -22 5.125 -9.57 1 92.94 209 ASP A C 1
ATOM 1587 O O . ASP A 1 209 ? -22.094 3.895 -9.609 1 92.94 209 ASP A O 1
ATOM 1591 N N . THR A 1 210 ? -20.922 5.797 -9.211 1 95.88 210 THR A N 1
ATOM 1592 C CA . THR A 1 210 ? -19.75 5.039 -8.805 1 95.88 210 THR A CA 1
ATOM 1593 C C . THR A 1 210 ? -20.031 4.246 -7.527 1 95.88 210 THR A C 1
ATOM 1595 O O . THR A 1 210 ? -20.422 4.82 -6.512 1 95.88 210 THR A O 1
ATOM 1598 N N . GLU A 1 211 ? -19.734 2.982 -7.5 1 95.75 211 GLU A N 1
ATOM 1599 C CA . GLU A 1 211 ? -20.219 2.045 -6.496 1 95.75 211 GLU A CA 1
ATOM 1600 C C . GLU A 1 211 ? -19.641 2.363 -5.117 1 95.75 211 GLU A C 1
ATOM 1602 O O . GLU A 1 211 ? -20.375 2.354 -4.117 1 95.75 211 GLU A O 1
ATOM 1607 N N . PHE A 1 212 ? -18.359 2.656 -5.051 1 97.12 212 PHE A N 1
ATOM 1608 C CA . PHE A 1 212 ? -17.719 2.771 -3.74 1 97.12 212 PHE A CA 1
ATOM 1609 C C . PHE A 1 212 ? -18.203 4.02 -3.014 1 97.12 212 PHE A C 1
ATOM 1611 O O . PHE A 1 212 ? -18.047 4.137 -1.797 1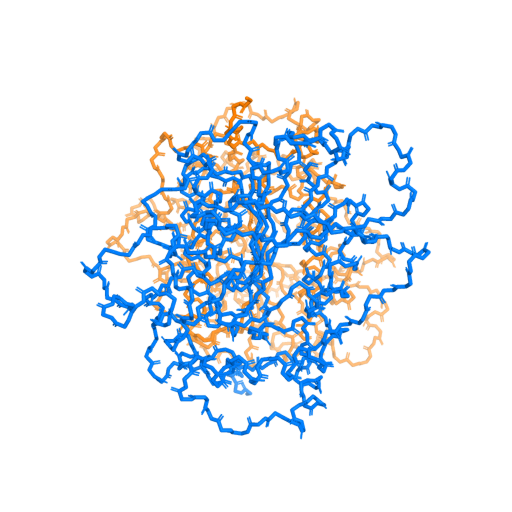 97.12 212 PHE A O 1
ATOM 1618 N N . LEU A 1 213 ? -18.859 5.004 -3.67 1 97.19 213 LEU A N 1
ATOM 1619 C CA . LEU A 1 213 ? -19.312 6.246 -3.064 1 97.19 213 LEU A CA 1
ATOM 1620 C C . LEU A 1 213 ? -20.391 5.98 -2.018 1 97.19 213 LEU A C 1
ATOM 1622 O O . LEU A 1 213 ? -20.547 6.754 -1.072 1 97.19 213 LEU A O 1
ATOM 1626 N N . LYS A 1 214 ? -21.062 4.836 -2.119 1 95.25 214 LYS A N 1
ATOM 1627 C CA . LYS A 1 214 ? -22.109 4.465 -1.172 1 95.25 214 LYS A CA 1
ATOM 1628 C C . LYS A 1 214 ? -21.531 4.191 0.213 1 95.25 214 LYS A C 1
ATOM 1630 O O . LYS A 1 214 ? -22.266 4.195 1.209 1 95.25 214 LYS A O 1
ATOM 1635 N N . PHE A 1 215 ? -20.25 4.012 0.206 1 96.5 215 PHE A N 1
ATOM 1636 C CA . PHE A 1 215 ? -19.609 3.584 1.445 1 96.5 215 PHE A CA 1
ATOM 1637 C C . PHE A 1 215 ? -18.797 4.715 2.055 1 96.5 215 PHE A C 1
ATOM 1639 O O . PHE A 1 215 ? -18.219 4.559 3.133 1 96.5 215 PHE A O 1
ATOM 1646 N N . THR A 1 216 ? -18.781 5.867 1.446 1 96.31 216 THR A N 1
ATOM 1647 C CA . THR A 1 216 ? -17.906 6.949 1.89 1 96.31 216 THR A CA 1
ATOM 1648 C C . THR A 1 216 ? -18.5 7.641 3.119 1 96.31 216 THR A C 1
ATOM 1650 O O . THR A 1 216 ? -19.703 7.859 3.199 1 96.31 216 THR A O 1
ATOM 1653 N N . THR A 1 217 ? -17.625 7.949 4.094 1 95.06 217 THR A N 1
ATOM 1654 C CA . THR A 1 217 ? -18.031 8.719 5.262 1 95.06 217 THR A CA 1
ATOM 1655 C C . THR A 1 217 ? -17.781 10.211 5.031 1 95.06 217 THR A C 1
ATOM 1657 O O . THR A 1 217 ? -18.469 11.055 5.625 1 95.06 217 THR A O 1
ATOM 1660 N N . TRP A 1 218 ? -16.797 10.586 4.328 1 96.88 218 TRP A N 1
ATOM 1661 C CA . TRP A 1 218 ? -16.609 11.898 3.711 1 96.88 218 TRP A CA 1
ATOM 1662 C C . TRP A 1 218 ? -17.047 11.875 2.248 1 96.88 218 TRP A C 1
ATOM 1664 O O . TRP A 1 218 ? -16.344 11.328 1.395 1 96.88 218 TRP A O 1
ATOM 1674 N N . THR A 1 219 ? -18.203 12.469 1.982 1 96.62 219 THR A N 1
ATOM 1675 C CA . THR A 1 219 ? -18.859 12.328 0.691 1 96.62 219 THR A CA 1
ATOM 1676 C C . THR A 1 219 ? -18.375 13.391 -0.288 1 96.62 219 THR A C 1
ATOM 1678 O O . THR A 1 219 ? -17.766 14.383 0.118 1 96.62 219 THR A O 1
ATOM 1681 N N . PRO A 1 220 ? -18.672 13.18 -1.57 1 97.12 220 PRO A N 1
ATOM 1682 C CA . PRO A 1 220 ? -18.391 14.242 -2.543 1 97.12 220 PRO A CA 1
ATOM 1683 C C . PRO A 1 220 ? -19.031 15.57 -2.176 1 97.12 220 PRO A C 1
ATOM 1685 O O . PRO A 1 220 ? -18.453 16.641 -2.436 1 97.12 220 PRO A O 1
ATOM 1688 N N . HIS A 1 221 ? -20.203 15.523 -1.593 1 96.38 221 HIS A N 1
ATOM 1689 C CA . HIS A 1 221 ? -20.906 16.734 -1.167 1 96.38 221 HIS A CA 1
ATOM 1690 C C . HIS A 1 221 ? -20.125 17.469 -0.082 1 96.38 221 HIS A C 1
ATOM 1692 O O . HIS A 1 221 ? -19.906 18.672 -0.176 1 96.38 221 HIS A O 1
ATOM 1698 N N . HIS A 1 222 ? -19.656 16.703 0.969 1 97.31 222 HIS A N 1
ATOM 1699 C CA . HIS A 1 222 ? -18.781 17.281 1.987 1 97.31 222 HIS A CA 1
ATOM 1700 C C . HIS A 1 222 ? -17.562 17.953 1.357 1 97.31 222 HIS A C 1
ATOM 1702 O O . HIS A 1 222 ? -17.234 19.094 1.692 1 97.31 222 HIS A O 1
ATOM 1708 N N . ASN A 1 223 ? -16.969 17.234 0.459 1 98.12 223 ASN A N 1
ATOM 1709 C CA . ASN A 1 223 ? -15.703 17.641 -0.142 1 98.12 223 ASN A CA 1
ATOM 1710 C C . ASN A 1 223 ? -15.852 18.922 -0.943 1 98.12 223 ASN A C 1
ATOM 1712 O O . ASN A 1 223 ? -15.008 19.812 -0.858 1 98.12 223 ASN A O 1
ATOM 1716 N N . ARG A 1 224 ? -16.906 19.031 -1.694 1 97.38 224 ARG A N 1
ATOM 1717 C CA . ARG A 1 224 ? -17.172 20.219 -2.486 1 97.38 224 ARG A CA 1
ATOM 1718 C C . ARG A 1 224 ? -17.375 21.438 -1.588 1 97.38 224 ARG A C 1
ATOM 1720 O O . ARG A 1 224 ? -16.828 22.5 -1.848 1 97.38 224 ARG A O 1
ATOM 1727 N N . LEU A 1 225 ? -18.203 21.281 -0.538 1 98.12 225 LEU A N 1
ATOM 1728 C CA . LEU A 1 225 ? -18.453 22.375 0.388 1 98.12 225 LEU A CA 1
ATOM 1729 C C . LEU A 1 225 ? -17.172 22.844 1.057 1 98.12 225 LEU A C 1
ATOM 1731 O O . LEU A 1 225 ? -16.922 24.031 1.198 1 98.12 225 LEU A O 1
ATOM 1735 N N . ALA A 1 226 ? -16.359 21.891 1.427 1 98.62 226 ALA A N 1
ATOM 1736 C CA . ALA A 1 226 ? -15.109 22.203 2.131 1 98.62 226 ALA A CA 1
ATOM 1737 C C . ALA A 1 226 ? -14.133 22.938 1.223 1 98.62 226 ALA A C 1
ATOM 1739 O O . ALA A 1 226 ? -13.57 23.969 1.614 1 98.62 226 ALA A O 1
ATOM 1740 N N . TRP A 1 227 ? -13.961 22.469 0.013 1 98.75 227 TRP A N 1
ATOM 1741 C CA . TRP A 1 227 ? -13.023 23.094 -0.915 1 98.75 227 TRP A CA 1
ATOM 1742 C C . TRP A 1 227 ? -13.5 24.484 -1.318 1 98.75 227 TRP A C 1
ATOM 1744 O O . TRP A 1 227 ? -12.688 25.406 -1.469 1 98.75 227 TRP A O 1
ATOM 1754 N N . LYS A 1 228 ? -14.797 24.609 -1.54 1 98.44 228 LYS A N 1
ATOM 1755 C CA . LYS A 1 228 ? -15.344 25.922 -1.861 1 98.44 228 LYS A CA 1
ATOM 1756 C C . LYS A 1 228 ? -15.062 26.922 -0.742 1 98.44 228 LYS A C 1
ATOM 1758 O O . LYS A 1 228 ? -14.734 28.094 -1.006 1 98.44 228 LYS A O 1
ATOM 1763 N N . ALA A 1 229 ? -15.195 26.453 0.453 1 98.75 229 ALA A N 1
ATOM 1764 C CA . ALA A 1 229 ? -14.906 27.312 1.599 1 98.75 229 ALA A CA 1
ATOM 1765 C C . ALA A 1 229 ? -13.422 27.641 1.67 1 98.75 229 ALA A C 1
ATOM 1767 O O . ALA A 1 229 ? -13.047 28.766 2.023 1 98.75 229 ALA A O 1
ATOM 1768 N N . TYR A 1 230 ? -12.562 26.734 1.318 1 98.75 230 TYR A N 1
ATOM 1769 C CA . TYR A 1 230 ? -11.125 26.812 1.528 1 98.75 230 TYR A CA 1
ATOM 1770 C C . TYR A 1 230 ? -10.461 27.641 0.434 1 98.75 230 TYR A C 1
ATOM 1772 O O . TYR A 1 230 ? -9.656 28.531 0.721 1 98.75 230 TYR A O 1
ATOM 1780 N N . VAL A 1 231 ? -10.805 27.391 -0.863 1 98.38 231 VAL A N 1
ATOM 1781 C CA . VAL A 1 231 ? -10.078 28.062 -1.938 1 98.38 231 VAL A CA 1
ATOM 1782 C C . VAL A 1 231 ? -11 29.016 -2.672 1 98.38 231 VAL A C 1
ATOM 1784 O O . VAL A 1 231 ? -10.555 29.781 -3.535 1 98.38 231 VAL A O 1
ATOM 1787 N N . GLY A 1 232 ? -12.297 29 -2.377 1 97.06 232 GLY A N 1
ATOM 1788 C CA . GLY A 1 232 ? -13.25 29.906 -2.99 1 97.06 232 GLY A CA 1
ATOM 1789 C C . GLY A 1 232 ? -14.188 29.219 -3.971 1 97.06 232 GLY A C 1
ATOM 1790 O O . GLY A 1 232 ? -13.766 28.344 -4.723 1 97.06 232 GLY A O 1
ATOM 1791 N N . GLN A 1 233 ? -15.406 29.656 -3.979 1 93.75 233 GLN A N 1
ATOM 1792 C CA . GLN A 1 233 ? -16.453 29.062 -4.797 1 93.75 233 GLN A CA 1
ATOM 1793 C C . GLN A 1 233 ? -16.141 29.203 -6.281 1 93.75 233 GLN A C 1
ATOM 1795 O O . GLN A 1 233 ? -16.469 28.328 -7.078 1 93.75 233 GLN A O 1
ATOM 1800 N N . ASP A 1 234 ? -15.477 30.188 -6.652 1 93.75 234 ASP A N 1
ATOM 1801 C CA . ASP A 1 234 ? -15.227 30.484 -8.062 1 93.75 234 ASP A CA 1
ATOM 1802 C C . ASP A 1 234 ? -14.008 29.734 -8.578 1 93.75 234 ASP A C 1
ATOM 1804 O O . ASP A 1 234 ? -13.742 29.719 -9.781 1 93.75 234 ASP A O 1
ATOM 1808 N N . LYS A 1 235 ? -13.344 29.016 -7.672 1 95.31 235 LYS A N 1
ATOM 1809 C CA . LYS A 1 235 ? -12.094 28.375 -8.07 1 95.31 235 LYS A CA 1
ATOM 1810 C C . LYS A 1 235 ? -12.172 26.875 -7.891 1 95.31 235 LYS A C 1
ATOM 1812 O O . LYS A 1 235 ? -11.734 26.109 -8.758 1 95.31 235 LYS A O 1
ATOM 1817 N N . ALA A 1 236 ? -12.805 26.469 -6.871 1 95.94 236 ALA A N 1
ATOM 1818 C CA . ALA A 1 236 ? -12.805 25.062 -6.465 1 95.94 236 ALA A CA 1
ATOM 1819 C C . ALA A 1 236 ? -13.328 24.172 -7.582 1 95.94 236 ALA A C 1
ATOM 1821 O O . ALA A 1 236 ? -14.383 24.438 -8.156 1 95.94 236 ALA A O 1
ATOM 1822 N N . GLY A 1 237 ? -12.539 23.125 -7.867 1 95.75 237 GLY A N 1
ATOM 1823 C CA . GLY A 1 237 ? -12.992 22.094 -8.781 1 95.75 237 GLY A CA 1
ATOM 1824 C C . GLY A 1 237 ? -12.789 22.438 -10.242 1 95.75 237 GLY A C 1
ATOM 1825 O O . GLY A 1 237 ? -13.07 21.641 -11.125 1 95.75 237 GLY A O 1
ATOM 1826 N N . LYS A 1 238 ? -12.312 23.641 -10.57 1 94.62 238 LYS A N 1
ATOM 1827 C CA . LYS A 1 238 ? -12.148 24.094 -11.953 1 94.62 238 LYS A CA 1
ATOM 1828 C C . LYS A 1 238 ? -10.727 23.859 -12.445 1 94.62 238 LYS A C 1
ATOM 1830 O O . LYS A 1 238 ? -9.781 24.453 -11.922 1 94.62 238 LYS A O 1
ATOM 1835 N N . ALA A 1 239 ? -10.625 23.062 -13.43 1 91.94 239 ALA A N 1
ATOM 1836 C CA . ALA A 1 239 ? -9.32 22.656 -13.945 1 91.94 239 ALA A CA 1
ATOM 1837 C C . ALA A 1 239 ? -8.555 23.844 -14.508 1 91.94 239 ALA A C 1
ATOM 1839 O O . ALA A 1 239 ? -7.328 23.906 -14.414 1 91.94 239 ALA A O 1
ATOM 1840 N N . GLU A 1 240 ? -9.273 24.828 -14.945 1 93.56 240 GLU A N 1
ATOM 1841 C CA . GLU A 1 240 ? -8.672 25.906 -15.711 1 93.56 240 GLU A CA 1
ATOM 1842 C C . GLU A 1 240 ? -8.266 27.062 -14.797 1 93.56 240 GLU A C 1
ATOM 1844 O O . GLU A 1 240 ? -7.57 27.984 -15.227 1 93.56 240 GLU A O 1
ATOM 1849 N N . VAL A 1 241 ? -8.789 27 -13.625 1 93.19 241 VAL A N 1
ATOM 1850 C CA . VAL A 1 241 ? -8.484 28.094 -12.703 1 93.19 241 VAL A CA 1
ATOM 1851 C C . VAL A 1 241 ? -7.191 27.781 -11.953 1 93.19 241 VAL A C 1
ATOM 1853 O O . VAL A 1 241 ? -6.926 26.625 -11.602 1 93.19 241 VAL A O 1
ATOM 1856 N N . ASP A 1 242 ? -6.496 28.797 -11.734 1 92.94 242 ASP A N 1
ATOM 1857 C CA . ASP A 1 242 ? -5.219 28.656 -11.039 1 92.94 242 ASP A CA 1
ATOM 1858 C C . ASP A 1 242 ? -5.418 28.609 -9.531 1 92.94 242 ASP A C 1
ATOM 1860 O O . ASP A 1 242 ? -5.551 29.641 -8.875 1 92.94 242 ASP A O 1
ATOM 1864 N N . VAL A 1 243 ? -5.48 27.453 -9.008 1 97.44 243 VAL A N 1
ATOM 1865 C CA . VAL A 1 243 ? -5.441 27.203 -7.574 1 97.44 243 VAL A CA 1
ATOM 1866 C C . VAL A 1 243 ? -4.02 26.859 -7.145 1 97.44 243 VAL A C 1
ATOM 1868 O O . VAL A 1 243 ? -3.375 26 -7.754 1 97.44 243 VAL A O 1
ATOM 1871 N N . SER A 1 244 ? -3.51 27.562 -6.121 1 98.38 244 SER A N 1
ATOM 1872 C CA . SER A 1 244 ? -2.139 27.359 -5.664 1 98.38 244 SER A CA 1
ATOM 1873 C C . SER A 1 244 ? -1.88 25.906 -5.312 1 98.38 244 SER A C 1
ATOM 1875 O O . SER A 1 244 ? -2.682 25.281 -4.617 1 98.38 244 SER A O 1
ATOM 1877 N N . PRO A 1 245 ? -0.707 25.344 -5.738 1 98.62 245 PRO A N 1
ATOM 1878 C CA . PRO A 1 245 ? -0.357 23.984 -5.316 1 98.62 245 PRO A CA 1
ATOM 1879 C C . PRO A 1 245 ? -0.112 23.875 -3.814 1 98.62 245 PRO A C 1
ATOM 1881 O O . PRO A 1 245 ? -0.057 22.766 -3.273 1 98.62 245 PRO A O 1
ATOM 1884 N N . TYR A 1 246 ? 0.052 25.016 -3.154 1 98.81 246 TYR A N 1
ATOM 1885 C CA . TYR A 1 246 ? 0.176 24.969 -1.702 1 98.81 246 TYR A CA 1
ATOM 1886 C C . TYR A 1 246 ? -1.174 24.688 -1.049 1 98.81 246 TYR A C 1
ATOM 1888 O O . TYR A 1 246 ? -1.239 24.156 0.059 1 98.81 246 TYR A O 1
ATOM 1896 N N . ALA A 1 247 ? -2.23 25.094 -1.718 1 98.75 247 ALA A N 1
ATOM 1897 C CA . ALA A 1 247 ? -3.59 24.844 -1.249 1 98.75 247 ALA A CA 1
ATOM 1898 C C . ALA A 1 247 ? -4.055 23.438 -1.652 1 98.75 247 ALA A C 1
ATOM 1900 O O . ALA A 1 247 ? -4.613 22.703 -0.834 1 98.75 247 ALA A O 1
ATOM 1901 N N . ALA A 1 248 ? -3.867 23.094 -2.883 1 98.81 248 ALA A N 1
ATOM 1902 C CA . ALA A 1 248 ? -4.215 21.812 -3.488 1 98.81 248 ALA A CA 1
ATOM 1903 C C . ALA A 1 248 ? -2.988 21.141 -4.086 1 98.81 248 ALA A C 1
ATOM 1905 O O . ALA A 1 248 ? -2.756 21.219 -5.297 1 98.81 248 ALA A O 1
ATOM 1906 N N . PRO A 1 249 ? -2.334 20.344 -3.264 1 98.81 249 PRO A N 1
ATOM 1907 C CA . PRO A 1 249 ? -1.017 19.844 -3.654 1 98.81 249 PRO A CA 1
ATOM 1908 C C . PRO A 1 249 ? -1.073 18.953 -4.895 1 98.81 249 PRO A C 1
ATOM 1910 O O . PRO A 1 249 ? -0.071 18.797 -5.598 1 98.81 249 PRO A O 1
ATOM 1913 N N . ALA A 1 250 ? -2.205 18.375 -5.215 1 98.56 250 ALA A N 1
ATOM 1914 C CA . ALA A 1 250 ? -2.322 17.547 -6.418 1 98.56 250 ALA A CA 1
ATOM 1915 C C . ALA A 1 250 ? -2.047 18.375 -7.676 1 98.56 250 ALA A C 1
ATOM 1917 O O . ALA A 1 250 ? -1.797 17.812 -8.742 1 98.56 250 ALA A O 1
ATOM 1918 N N . ARG A 1 251 ? -2.096 19.734 -7.617 1 98.38 251 ARG A N 1
ATOM 1919 C CA . ARG A 1 251 ? -1.876 20.609 -8.758 1 98.38 251 ARG A CA 1
ATOM 1920 C C . ARG A 1 251 ? -0.394 20.922 -8.93 1 98.38 251 ARG A C 1
ATOM 1922 O O . ARG A 1 251 ? -0.003 21.594 -9.891 1 98.38 251 ARG A O 1
ATOM 1929 N N . ALA A 1 252 ? 0.471 20.484 -7.992 1 98.5 252 ALA A N 1
ATOM 1930 C CA . ALA A 1 252 ? 1.905 20.734 -8.094 1 98.5 252 ALA A CA 1
ATOM 1931 C C . ALA A 1 252 ? 2.475 20.156 -9.391 1 98.5 252 ALA A C 1
ATOM 1933 O O . ALA A 1 252 ? 2.072 19.078 -9.82 1 98.5 252 ALA A O 1
ATOM 1934 N N . GLU A 1 253 ? 3.461 20.797 -9.938 1 97.38 253 GLU A N 1
ATOM 1935 C CA . GLU A 1 253 ? 4.109 20.312 -11.156 1 97.38 253 GLU A CA 1
ATOM 1936 C C . GLU A 1 253 ? 5.074 19.172 -10.852 1 97.38 253 GLU A C 1
ATOM 1938 O O . GLU A 1 253 ? 5.281 18.297 -11.688 1 97.38 253 GLU A O 1
ATOM 1943 N N . SER A 1 254 ? 5.684 19.25 -9.766 1 97.88 254 SER A N 1
ATOM 1944 C CA . SER A 1 254 ? 6.699 18.266 -9.398 1 97.88 254 SER A CA 1
ATOM 1945 C C . SER A 1 254 ? 6.855 18.172 -7.887 1 97.88 254 SER A C 1
ATOM 1947 O O . SER A 1 254 ? 6.645 19.141 -7.172 1 97.88 254 SER A O 1
ATOM 1949 N N . TYR A 1 255 ? 7.184 16.969 -7.477 1 98.25 255 TYR A N 1
ATOM 1950 C CA . TYR A 1 255 ? 7.496 16.734 -6.07 1 98.25 255 TYR A CA 1
ATOM 1951 C C . TYR A 1 255 ? 8.984 16.453 -5.879 1 98.25 255 TYR A C 1
ATOM 1953 O O . TYR A 1 255 ? 9.398 15.945 -4.836 1 98.25 255 TYR A O 1
ATOM 1961 N N . LYS A 1 256 ? 9.812 16.719 -6.918 1 97.38 256 LYS A N 1
ATOM 1962 C CA . LYS A 1 256 ? 11.258 16.547 -6.781 1 97.38 256 LYS A CA 1
ATOM 1963 C C . LYS A 1 256 ? 11.789 17.281 -5.551 1 97.38 256 LYS A C 1
ATOM 1965 O O . LYS A 1 256 ? 11.43 18.438 -5.305 1 97.38 256 LYS A O 1
ATOM 1970 N N . GLY A 1 257 ? 12.578 16.609 -4.793 1 96.56 257 GLY A N 1
ATOM 1971 C CA . GLY A 1 257 ? 13.164 17.219 -3.613 1 96.56 257 GLY A CA 1
ATOM 1972 C C . GLY A 1 257 ? 12.359 16.969 -2.352 1 96.56 257 GLY A C 1
ATOM 1973 O O . GLY A 1 257 ? 12.766 17.375 -1.261 1 96.56 257 GLY A O 1
ATOM 1974 N N . PHE A 1 258 ? 11.203 16.297 -2.439 1 98.31 258 PHE A N 1
ATOM 1975 C CA . PHE A 1 258 ? 10.422 15.938 -1.264 1 98.31 258 PHE A CA 1
ATOM 1976 C C . PHE A 1 258 ? 11.195 14.977 -0.368 1 98.31 258 PHE A C 1
ATOM 1978 O O . PHE A 1 258 ? 12.047 14.219 -0.847 1 98.31 258 PHE A O 1
ATOM 1985 N N . PRO A 1 259 ? 10.977 15.047 0.937 1 98.06 259 PRO A N 1
ATOM 1986 C CA . PRO A 1 259 ? 11.539 14.031 1.833 1 98.06 259 PRO A CA 1
ATOM 1987 C C . PRO A 1 259 ? 10.883 12.664 1.665 1 98.06 259 PRO A C 1
ATOM 1989 O O . PRO A 1 259 ? 9.844 12.555 0.999 1 98.06 259 PRO A O 1
ATOM 1992 N N . PRO A 1 260 ? 11.508 11.594 2.268 1 98.12 260 PRO A N 1
ATOM 1993 C CA . PRO A 1 260 ? 10.773 10.328 2.338 1 98.12 260 PRO A CA 1
ATOM 1994 C C . PRO A 1 260 ? 9.344 10.5 2.855 1 98.12 260 PRO A C 1
ATOM 1996 O O . PRO A 1 260 ? 9.125 11.219 3.832 1 98.12 260 PRO A O 1
ATOM 1999 N N . THR A 1 261 ? 8.414 9.898 2.158 1 98.75 261 THR A N 1
ATOM 2000 C CA . THR A 1 261 ? 7.008 10.195 2.387 1 98.75 261 THR A CA 1
ATOM 2001 C C . THR A 1 261 ? 6.215 8.922 2.648 1 98.75 261 THR A C 1
ATOM 2003 O O . THR A 1 261 ? 6.367 7.93 1.928 1 98.75 261 THR A O 1
ATOM 2006 N N . TYR A 1 262 ? 5.469 8.906 3.742 1 98.88 262 TYR A N 1
ATOM 2007 C CA . TYR A 1 262 ? 4.488 7.875 4.055 1 98.88 262 TYR A CA 1
ATOM 2008 C C . TYR A 1 262 ? 3.078 8.336 3.701 1 98.88 262 TYR A C 1
ATOM 2010 O O . TYR A 1 262 ? 2.678 9.453 4.055 1 98.88 262 TYR A O 1
ATOM 2018 N N . VAL A 1 263 ? 2.312 7.48 2.986 1 98.94 263 VAL A N 1
ATOM 2019 C CA . VAL A 1 263 ? 0.915 7.742 2.662 1 98.94 263 VAL A CA 1
ATOM 2020 C C . VAL A 1 263 ? 0.084 6.484 2.898 1 98.94 263 VAL A C 1
ATOM 2022 O O . VAL A 1 263 ? 0.544 5.371 2.637 1 98.94 263 VAL A O 1
ATOM 2025 N N . ASP A 1 264 ? -1.086 6.594 3.436 1 98.88 264 ASP A N 1
ATOM 2026 C CA . ASP A 1 264 ? -2.025 5.477 3.428 1 98.88 264 ASP A CA 1
ATOM 2027 C C . ASP A 1 264 ? -3.457 5.961 3.215 1 98.88 264 ASP A C 1
ATOM 2029 O O . ASP A 1 264 ? -3.734 7.156 3.326 1 98.88 264 ASP A O 1
ATOM 2033 N N . VAL A 1 265 ? -4.355 5.102 2.793 1 98.88 265 VAL A N 1
ATOM 2034 C CA . VAL A 1 265 ? -5.754 5.434 2.545 1 98.88 265 VAL A CA 1
ATOM 2035 C C . VAL A 1 265 ? -6.582 4.156 2.459 1 98.88 265 VAL A C 1
ATOM 2037 O O . VAL A 1 265 ? -6.047 3.078 2.186 1 98.88 265 VAL A O 1
ATOM 2040 N N . GLY A 1 266 ? -7.859 4.207 2.826 1 98.75 266 GLY A N 1
ATOM 2041 C CA . GLY A 1 266 ? -8.781 3.098 2.631 1 98.75 266 GLY A CA 1
ATOM 2042 C C . GLY A 1 266 ? -9.32 3.014 1.218 1 98.75 266 GLY A C 1
ATOM 2043 O O . GLY A 1 266 ? -9.469 4.035 0.542 1 98.75 266 GLY A O 1
ATOM 2044 N N . THR A 1 267 ? -9.734 1.824 0.803 1 98.69 267 THR A N 1
ATOM 2045 C CA . THR A 1 267 ? -10.242 1.613 -0.549 1 98.69 267 THR A CA 1
ATOM 2046 C C . THR A 1 267 ? -11.625 2.24 -0.714 1 98.69 267 THR A C 1
ATOM 2048 O O . THR A 1 267 ? -12.094 2.432 -1.838 1 98.69 267 THR A O 1
ATOM 2051 N N . LEU A 1 268 ? -12.312 2.506 0.402 1 98.5 268 LEU A N 1
ATOM 2052 C CA . LEU A 1 268 ? -13.648 3.088 0.345 1 98.5 268 LEU A CA 1
ATOM 2053 C C . LEU A 1 268 ? -13.625 4.547 0.785 1 98.5 268 LEU A C 1
ATOM 2055 O O . LEU A 1 268 ? -14.633 5.07 1.266 1 98.5 268 LEU A O 1
ATOM 2059 N N . ASP A 1 269 ? -12.461 5.129 0.693 1 98.69 269 ASP A N 1
ATOM 2060 C CA . ASP A 1 269 ? -12.227 6.543 0.96 1 98.69 269 ASP A CA 1
ATOM 2061 C C . ASP A 1 269 ? -12.336 7.371 -0.319 1 98.69 269 ASP A C 1
ATOM 2063 O O . ASP A 1 269 ? -11.844 6.965 -1.372 1 98.69 269 ASP A O 1
ATOM 2067 N N . LEU A 1 270 ? -13 8.539 -0.199 1 98.56 270 LEU A N 1
ATOM 2068 C CA . LEU A 1 270 ? -13.141 9.422 -1.35 1 98.56 270 LEU A CA 1
ATOM 2069 C C . LEU A 1 270 ? -11.781 9.758 -1.954 1 98.56 270 LEU A C 1
ATOM 2071 O O . LEU A 1 270 ? -11.672 9.961 -3.164 1 98.56 270 LEU A O 1
ATOM 2075 N N . PHE A 1 271 ? -10.727 9.719 -1.15 1 98.81 271 PHE A N 1
ATOM 2076 C CA . PHE A 1 271 ? -9.422 10.227 -1.554 1 98.81 271 PHE A CA 1
ATOM 2077 C C . PHE A 1 271 ? -8.562 9.109 -2.137 1 98.81 271 PHE A C 1
ATOM 2079 O O . PHE A 1 271 ? -7.422 9.336 -2.537 1 98.81 271 PHE A O 1
ATOM 2086 N N . ARG A 1 272 ? -9.055 7.879 -2.262 1 98.38 272 ARG A N 1
ATOM 2087 C CA . ARG A 1 272 ? -8.258 6.719 -2.652 1 98.38 272 ARG A CA 1
ATOM 2088 C C . ARG A 1 272 ? -7.559 6.957 -3.986 1 98.38 272 ARG A C 1
ATOM 2090 O O . ARG A 1 272 ? -6.375 6.648 -4.137 1 98.38 272 ARG A O 1
ATOM 2097 N N . ASP A 1 273 ? -8.25 7.59 -5 1 98.38 273 ASP A N 1
ATOM 2098 C CA . ASP A 1 273 ? -7.684 7.758 -6.332 1 98.38 273 ASP A CA 1
ATOM 2099 C C . ASP A 1 273 ? -6.641 8.875 -6.348 1 98.38 273 ASP A C 1
ATOM 2101 O O . ASP A 1 273 ? -5.57 8.727 -6.945 1 98.38 273 ASP A O 1
ATOM 2105 N N . GLU A 1 274 ? -6.949 10.016 -5.715 1 98.62 274 GLU A N 1
ATOM 2106 C CA . GLU A 1 274 ? -5.996 11.125 -5.723 1 98.62 274 GLU A CA 1
ATOM 2107 C C . GLU A 1 274 ? -4.754 10.789 -4.902 1 98.62 274 GLU A C 1
ATOM 2109 O O . GLU A 1 274 ? -3.65 11.227 -5.227 1 98.62 274 GLU A O 1
ATOM 2114 N N . ASP A 1 275 ? -4.922 9.961 -3.82 1 98.88 275 ASP A N 1
ATOM 2115 C CA . ASP A 1 275 ? -3.762 9.539 -3.041 1 98.88 275 ASP A CA 1
ATOM 2116 C C . ASP A 1 275 ? -2.887 8.57 -3.836 1 98.88 275 ASP A C 1
ATOM 2118 O O . ASP A 1 275 ? -1.658 8.648 -3.779 1 98.88 275 ASP A O 1
ATOM 2122 N N . LEU A 1 276 ? -3.514 7.656 -4.574 1 98.69 276 LEU A N 1
ATOM 2123 C CA . LEU A 1 276 ? -2.766 6.773 -5.465 1 98.69 276 LEU A CA 1
ATOM 2124 C C . LEU A 1 276 ? -2.02 7.574 -6.523 1 98.69 276 LEU A C 1
ATOM 2126 O O . LEU A 1 276 ? -0.873 7.262 -6.852 1 98.69 276 LEU A O 1
ATOM 2130 N N . GLY A 1 277 ? -2.674 8.57 -7.102 1 98.44 277 GLY A N 1
ATOM 2131 C CA . GLY A 1 277 ? -2.025 9.445 -8.062 1 98.44 277 GLY A CA 1
ATOM 2132 C C . GLY A 1 277 ? -0.843 10.195 -7.484 1 98.44 277 GLY A C 1
ATOM 2133 O O . GLY A 1 277 ? 0.198 10.328 -8.133 1 98.44 277 GLY A O 1
ATOM 2134 N N . PHE A 1 278 ? -1.034 10.664 -6.258 1 98.88 278 PHE A N 1
ATOM 2135 C CA . PHE A 1 278 ? 0.039 11.352 -5.543 1 98.88 278 PHE A CA 1
ATOM 2136 C C . PHE A 1 278 ? 1.241 10.43 -5.367 1 98.88 278 PHE A C 1
ATOM 2138 O O . PHE A 1 278 ? 2.373 10.812 -5.664 1 98.88 278 PHE A O 1
ATOM 2145 N N . VAL A 1 279 ? 1.058 9.211 -4.98 1 98.88 279 VAL A N 1
ATOM 2146 C CA . VAL A 1 279 ? 2.102 8.219 -4.758 1 98.88 279 VAL A CA 1
ATOM 2147 C C . VAL A 1 279 ? 2.838 7.941 -6.066 1 98.88 279 VAL A C 1
ATOM 2149 O O . VAL A 1 279 ? 4.07 7.906 -6.098 1 98.88 279 VAL A O 1
ATOM 2152 N N . LYS A 1 280 ? 2.068 7.746 -7.129 1 98.56 280 LYS A N 1
ATOM 2153 C CA . LYS A 1 280 ? 2.66 7.512 -8.445 1 98.56 280 LYS A CA 1
ATOM 2154 C C . LYS A 1 280 ? 3.602 8.648 -8.836 1 98.56 280 LYS A C 1
ATOM 2156 O O . LYS A 1 280 ? 4.723 8.406 -9.281 1 98.56 280 LYS A O 1
ATOM 2161 N N . ARG A 1 281 ? 3.156 9.867 -8.633 1 98.56 281 ARG A N 1
ATOM 2162 C CA . ARG A 1 281 ? 3.945 11.031 -9.023 1 98.56 281 ARG A CA 1
ATOM 2163 C C . ARG A 1 281 ? 5.168 11.188 -8.125 1 98.56 281 ARG A C 1
ATOM 2165 O O . ARG A 1 281 ? 6.223 11.633 -8.586 1 98.56 281 ARG A O 1
ATOM 2172 N N . LEU A 1 282 ? 5.055 10.883 -6.809 1 98.62 282 LEU A N 1
ATOM 2173 C CA . LEU A 1 282 ? 6.219 10.867 -5.926 1 98.62 282 LEU A CA 1
ATOM 2174 C C . LEU A 1 282 ? 7.289 9.914 -6.449 1 98.62 282 LEU A C 1
ATOM 2176 O O . LEU A 1 282 ? 8.469 10.273 -6.504 1 98.62 282 LEU A O 1
ATOM 2180 N N . MET A 1 283 ? 6.871 8.711 -6.852 1 97.75 283 MET A N 1
ATOM 2181 C CA . MET A 1 283 ? 7.805 7.727 -7.383 1 97.75 283 MET A CA 1
ATOM 2182 C C . MET A 1 283 ? 8.453 8.227 -8.672 1 97.75 283 MET A C 1
ATOM 2184 O O . MET A 1 283 ? 9.664 8.086 -8.859 1 97.75 283 MET A O 1
ATOM 2188 N N . GLU A 1 284 ? 7.637 8.859 -9.539 1 96.75 284 GLU A N 1
ATOM 2189 C CA . GLU A 1 284 ? 8.148 9.406 -10.797 1 96.75 284 GLU A CA 1
ATOM 2190 C C . GLU A 1 284 ? 9.203 10.477 -10.547 1 96.75 284 GLU A C 1
ATOM 2192 O O . GLU A 1 284 ? 10.133 10.641 -11.336 1 96.75 284 GLU A O 1
ATOM 2197 N N . ASP A 1 285 ? 9.086 11.148 -9.438 1 97.5 285 ASP A N 1
ATOM 2198 C CA . ASP A 1 285 ? 9.992 12.234 -9.086 1 97.5 285 ASP A CA 1
ATOM 2199 C C . ASP A 1 285 ? 11.133 11.727 -8.203 1 97.5 285 ASP A C 1
ATOM 2201 O O . ASP A 1 285 ? 11.852 12.523 -7.602 1 97.5 285 ASP A O 1
ATOM 2205 N N . ASN A 1 286 ? 11.289 10.43 -8.078 1 97.06 286 ASN A N 1
ATOM 2206 C CA . ASN A 1 286 ? 12.375 9.766 -7.367 1 97.06 286 ASN A CA 1
ATOM 2207 C C . ASN A 1 286 ? 12.336 10.086 -5.875 1 97.06 286 ASN A C 1
ATOM 2209 O O . ASN A 1 286 ? 13.383 10.25 -5.246 1 97.06 286 ASN A O 1
ATOM 2213 N N . VAL A 1 287 ? 11.156 10.242 -5.301 1 98 287 VAL A N 1
ATOM 2214 C CA . VAL A 1 287 ? 10.953 10.383 -3.863 1 98 287 VAL A CA 1
ATOM 2215 C C . VAL A 1 287 ? 10.742 9.008 -3.236 1 98 287 VAL A C 1
ATOM 2217 O O . VAL A 1 287 ? 10.039 8.164 -3.797 1 98 287 VAL A O 1
ATOM 2220 N N . GLU A 1 288 ? 11.43 8.719 -2.105 1 97.31 288 GLU A N 1
ATOM 2221 C CA . GLU A 1 288 ? 11.156 7.492 -1.363 1 97.31 288 GLU A CA 1
ATOM 2222 C C . GLU A 1 288 ? 9.742 7.504 -0.784 1 97.31 288 GLU A C 1
ATOM 2224 O O . GLU A 1 288 ? 9.344 8.469 -0.125 1 97.31 288 GLU A O 1
ATOM 2229 N N . VAL A 1 289 ? 8.992 6.375 -1.051 1 98.12 289 VAL A N 1
ATOM 2230 C CA . VAL A 1 289 ? 7.59 6.379 -0.638 1 98.12 289 VAL A CA 1
ATOM 2231 C C . VAL A 1 289 ? 7.242 5.043 0.016 1 98.12 289 VAL A C 1
ATOM 2233 O O . VAL A 1 289 ? 7.66 3.984 -0.457 1 98.12 289 VAL A O 1
ATOM 2236 N N . GLU A 1 290 ? 6.645 5.062 1.149 1 98.75 290 GLU A N 1
ATOM 2237 C CA . GLU A 1 290 ? 5.875 3.959 1.716 1 98.75 290 GLU A CA 1
ATOM 2238 C C . GLU A 1 290 ? 4.375 4.199 1.567 1 98.75 290 GLU A C 1
ATOM 2240 O O . GLU A 1 290 ? 3.885 5.289 1.864 1 98.75 290 GLU A O 1
ATOM 2245 N N . PHE A 1 291 ? 3.658 3.229 1.007 1 98.94 291 PHE A N 1
ATOM 2246 C CA . PHE A 1 291 ? 2.23 3.418 0.775 1 98.94 291 PHE A CA 1
ATOM 2247 C C . PHE A 1 291 ? 1.449 2.164 1.152 1 98.94 291 PHE A C 1
ATOM 2249 O O . PHE A 1 291 ? 1.879 1.047 0.858 1 98.94 291 PHE A O 1
ATOM 2256 N N . HIS A 1 292 ? 0.313 2.348 1.854 1 98.94 292 HIS A N 1
ATOM 2257 C CA . HIS A 1 292 ? -0.598 1.264 2.207 1 98.94 292 HIS A CA 1
ATOM 2258 C C . HIS A 1 292 ? -2.033 1.601 1.813 1 98.94 292 HIS A C 1
ATOM 2260 O O . HIS A 1 292 ? -2.549 2.658 2.182 1 98.94 292 HIS A O 1
ATOM 2266 N N . LEU A 1 293 ? -2.648 0.754 1.03 1 98.88 293 LEU A N 1
ATOM 2267 C CA . LEU A 1 293 ? -4.066 0.785 0.683 1 98.88 293 LEU A CA 1
ATOM 2268 C C . LEU A 1 293 ? -4.84 -0.263 1.473 1 98.88 293 LEU A C 1
ATOM 2270 O O . LEU A 1 293 ? -4.656 -1.465 1.265 1 98.88 293 LEU A O 1
ATOM 2274 N N . TRP A 1 294 ? -5.668 0.163 2.426 1 98.75 294 TRP A N 1
ATOM 2275 C CA . TRP A 1 294 ? -6.371 -0.717 3.354 1 98.75 294 TRP A CA 1
ATOM 2276 C C . TRP A 1 294 ? -7.734 -1.115 2.803 1 98.75 294 TRP A C 1
ATOM 2278 O O . TRP A 1 294 ? -8.547 -0.254 2.457 1 98.75 294 TRP A O 1
ATOM 2288 N N . PRO A 1 295 ? -8.055 -2.395 2.758 1 98.12 295 PRO A N 1
ATOM 2289 C CA . PRO A 1 295 ? -9.289 -2.85 2.105 1 98.12 295 PRO A CA 1
ATOM 2290 C C . PRO A 1 295 ? -10.531 -2.633 2.967 1 98.12 295 PRO A C 1
ATOM 2292 O O . PRO A 1 295 ? -10.484 -2.834 4.184 1 98.12 295 PRO A O 1
ATOM 2295 N N . GLY A 1 296 ? -11.609 -2.186 2.357 1 97.88 296 GLY A N 1
ATOM 2296 C CA . GLY A 1 296 ? -12.945 -2.24 2.926 1 97.88 296 GLY A CA 1
ATOM 2297 C C . GLY A 1 296 ? -13.172 -1.204 4.012 1 97.88 296 GLY A C 1
ATOM 2298 O O . GLY A 1 296 ? -14.023 -1.391 4.887 1 97.88 296 GLY A O 1
ATOM 2299 N N . VAL A 1 297 ? -12.406 -0.158 4.031 1 98.44 297 VAL A N 1
ATOM 2300 C CA . VAL A 1 297 ? -12.602 0.84 5.078 1 98.44 297 VAL A CA 1
ATOM 2301 C C . VAL A 1 297 ? -12.688 2.232 4.453 1 98.44 297 VAL A C 1
ATOM 2303 O O . VAL A 1 297 ? -12.023 2.512 3.453 1 98.44 297 VAL A O 1
ATOM 2306 N N . PRO A 1 298 ? -13.5 3.133 4.996 1 98.12 298 PRO A N 1
ATOM 2307 C CA . PRO A 1 298 ? -13.719 4.484 4.477 1 98.12 298 PRO A CA 1
ATOM 2308 C C . PRO A 1 298 ? -12.828 5.527 5.156 1 98.12 298 PRO A C 1
ATOM 2310 O O . PRO A 1 298 ? -11.914 5.172 5.898 1 98.12 298 PRO A O 1
ATOM 2313 N N . HIS A 1 299 ? -13.062 6.777 4.785 1 97.94 299 HIS A N 1
ATOM 2314 C CA . HIS A 1 299 ? -12.398 7.906 5.426 1 97.94 299 HIS A CA 1
ATOM 2315 C C . HIS A 1 299 ? -12.641 7.91 6.93 1 97.94 299 HIS A C 1
ATOM 2317 O O . HIS A 1 299 ? -13.758 7.652 7.379 1 97.94 299 HIS A O 1
ATOM 2323 N N . VAL A 1 300 ? -11.57 8.102 7.777 1 96.12 300 VAL A N 1
ATOM 2324 C CA . VAL A 1 300 ? -11.57 8.211 9.234 1 96.12 300 VAL A CA 1
ATOM 2325 C C . VAL A 1 300 ? -11.898 6.859 9.859 1 96.12 300 VAL A C 1
ATOM 2327 O O . VAL A 1 300 ? -12.438 6.793 10.961 1 96.12 300 VAL A O 1
ATOM 2330 N N . PHE A 1 301 ? -11.625 5.801 9.164 1 97.06 301 PHE A N 1
ATOM 2331 C CA . PHE A 1 301 ? -11.93 4.461 9.641 1 97.06 301 PHE A CA 1
ATOM 2332 C C . PHE A 1 301 ? -11.258 4.195 10.984 1 97.06 301 PHE A C 1
ATOM 2334 O O . PHE A 1 301 ? -11.75 3.408 11.789 1 97.06 301 PHE A O 1
ATOM 2341 N N . GLU A 1 302 ? -10.125 4.801 11.266 1 94.31 302 GLU A N 1
ATOM 2342 C CA . GLU A 1 302 ? -9.367 4.559 12.492 1 94.31 302 GLU A CA 1
ATOM 2343 C C . GLU A 1 302 ? -10.172 4.973 13.719 1 94.31 302 GLU A C 1
ATOM 2345 O O . GLU A 1 302 ? -10 4.406 14.805 1 94.31 302 GLU A O 1
ATOM 2350 N N . TYR A 1 303 ? -11.125 5.883 13.539 1 92.88 303 TYR A N 1
ATOM 2351 C CA . TYR A 1 303 ? -11.906 6.375 14.664 1 92.88 303 TYR A CA 1
ATOM 2352 C C . TYR A 1 303 ? -13.281 5.719 14.711 1 92.88 303 TYR A C 1
ATOM 2354 O O . TYR A 1 303 ? -13.914 5.664 15.758 1 92.88 303 TYR A O 1
ATOM 2362 N N . LEU A 1 304 ? -13.727 5.199 13.586 1 93.38 304 LEU A N 1
ATOM 2363 C CA . LEU A 1 304 ? -15.062 4.633 13.469 1 93.38 304 LEU A CA 1
ATOM 2364 C C . LEU A 1 304 ? -15.055 3.141 13.797 1 93.38 304 LEU A C 1
ATOM 2366 O O . LEU A 1 304 ? -16.109 2.545 14.031 1 93.38 304 LEU A O 1
ATOM 2370 N N . GLY A 1 305 ? -13.93 2.533 13.773 1 92.69 305 GLY A N 1
ATOM 2371 C CA . GLY A 1 305 ? -13.805 1.121 14.102 1 92.69 305 GLY A CA 1
ATOM 2372 C C . GLY A 1 305 ? -12.594 0.813 14.961 1 92.69 305 GLY A C 1
ATOM 2373 O O . GLY A 1 305 ? -11.82 -0.091 14.656 1 92.69 305 GLY A O 1
ATOM 2374 N N . PRO A 1 306 ? -12.469 1.588 16.078 1 87 306 PRO A N 1
ATOM 2375 C CA . PRO A 1 306 ? -11.289 1.373 16.922 1 87 306 PRO A CA 1
ATOM 2376 C C . PRO A 1 306 ? -11.172 -0.069 17.406 1 87 306 PRO A C 1
ATOM 2378 O O . PRO A 1 306 ? -12.172 -0.688 17.766 1 87 306 PRO A O 1
ATOM 2381 N N . GLY A 1 307 ? -9.977 -0.614 17.312 1 89.56 307 GLY A N 1
ATOM 2382 C CA . GLY A 1 307 ? -9.703 -1.951 17.812 1 89.56 307 GLY A CA 1
ATOM 2383 C C . GLY A 1 307 ? -9.906 -3.033 16.766 1 89.56 307 GLY A C 1
ATOM 2384 O O . GLY A 1 307 ? -9.578 -4.199 17 1 89.56 307 GLY A O 1
ATOM 2385 N N . THR A 1 308 ? -10.523 -2.641 15.656 1 95.5 308 THR A N 1
ATOM 2386 C CA . THR A 1 308 ? -10.68 -3.609 14.57 1 95.5 308 THR A CA 1
ATOM 2387 C C . THR A 1 308 ? -9.375 -3.77 13.797 1 95.5 308 THR A C 1
ATOM 2389 O O . THR A 1 308 ? -8.4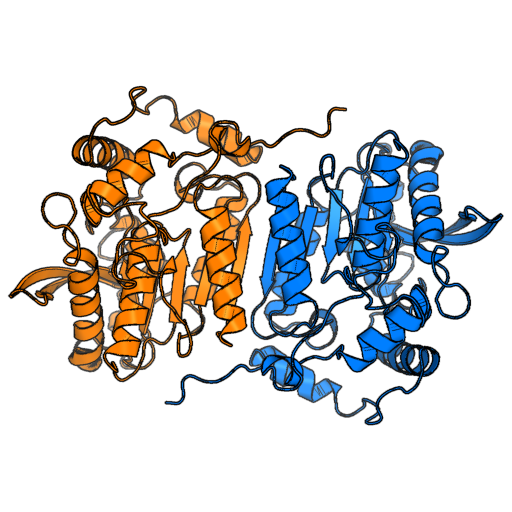06 -3.045 14.039 1 95.5 308 THR A O 1
ATOM 2392 N N . ARG A 1 309 ? -9.273 -4.676 12.953 1 96 309 ARG A N 1
ATOM 2393 C CA . ARG A 1 309 ? -8.047 -5.129 12.297 1 96 309 ARG A CA 1
ATOM 2394 C C . ARG A 1 309 ? -7.359 -3.975 11.57 1 96 309 ARG A C 1
ATOM 2396 O O . ARG A 1 309 ? -6.188 -3.686 11.82 1 96 309 ARG A O 1
ATOM 2403 N N . TRP A 1 310 ? -8.109 -3.365 10.648 1 97.38 310 TRP A N 1
ATOM 2404 C CA . TRP A 1 310 ? -7.465 -2.418 9.742 1 97.38 310 TRP A CA 1
ATOM 2405 C C . TRP A 1 310 ? -7.086 -1.136 10.477 1 97.38 310 TRP A C 1
ATOM 2407 O O . TRP A 1 310 ? -5.98 -0.617 10.297 1 97.38 310 TRP A O 1
ATOM 2417 N N . PRO A 1 311 ? -7.918 -0.611 11.406 1 96.81 311 PRO A N 1
ATOM 2418 C CA . PRO A 1 311 ? -7.461 0.476 12.281 1 96.81 311 PRO A CA 1
ATOM 2419 C C . PRO A 1 311 ? -6.188 0.123 13.047 1 96.81 311 PRO A C 1
ATOM 2421 O O . PRO A 1 311 ? -5.273 0.943 13.141 1 96.81 311 PRO A O 1
ATOM 2424 N N . GLN A 1 312 ? -6.082 -1.076 13.523 1 96.81 312 GLN A N 1
ATOM 2425 C CA . GLN A 1 312 ? -4.906 -1.497 14.273 1 96.81 312 GLN A CA 1
ATOM 2426 C C . GLN A 1 312 ? -3.68 -1.588 13.375 1 96.81 312 GLN A C 1
ATOM 2428 O O . GLN A 1 312 ? -2.6 -1.114 13.734 1 96.81 312 GLN A O 1
ATOM 2433 N N . ARG A 1 313 ? -3.832 -2.209 12.227 1 97.12 313 ARG A N 1
ATOM 2434 C CA . ARG A 1 313 ? -2.717 -2.338 11.297 1 97.12 313 ARG A CA 1
ATOM 2435 C C . ARG A 1 313 ? -2.256 -0.973 10.797 1 97.12 313 ARG A C 1
ATOM 2437 O O . ARG A 1 313 ? -1.054 -0.727 10.672 1 97.12 313 ARG A O 1
ATOM 2444 N N . ALA A 1 314 ? -3.199 -0.123 10.484 1 98.12 314 ALA A N 1
ATOM 2445 C CA . ALA A 1 314 ? -2.863 1.229 10.047 1 98.12 314 ALA A CA 1
ATOM 2446 C C . ALA A 1 314 ? -2.105 1.984 11.133 1 98.12 314 ALA A C 1
ATOM 2448 O O . ALA A 1 314 ? -1.09 2.627 10.859 1 98.12 314 ALA A O 1
ATOM 2449 N N . LYS A 1 315 ? -2.615 1.903 12.352 1 97.31 315 LYS A N 1
ATOM 2450 C CA . LYS A 1 315 ? -1.949 2.557 13.477 1 97.31 315 LYS A CA 1
ATOM 2451 C C . LYS A 1 315 ? -0.507 2.078 13.609 1 97.31 315 LYS A C 1
ATOM 2453 O O . LYS A 1 315 ? 0.406 2.885 13.797 1 97.31 315 LYS A O 1
ATOM 2458 N N . GLU A 1 316 ? -0.289 0.805 13.523 1 96.94 316 GLU A N 1
ATOM 2459 C CA . GLU A 1 316 ? 1.049 0.233 13.641 1 96.94 316 GLU A CA 1
ATOM 2460 C C . GLU A 1 316 ? 1.969 0.753 12.539 1 96.94 316 GLU A C 1
ATOM 2462 O O . GLU A 1 316 ? 3.115 1.12 12.805 1 96.94 316 GLU A O 1
ATOM 2467 N N . ALA A 1 317 ? 1.479 0.769 11.32 1 98.06 317 ALA A N 1
ATOM 2468 C CA . ALA A 1 317 ? 2.271 1.257 10.195 1 98.06 317 ALA A CA 1
ATOM 2469 C C . ALA A 1 317 ? 2.607 2.736 10.359 1 98.06 317 ALA A C 1
ATOM 2471 O O . ALA A 1 317 ? 3.736 3.156 10.094 1 98.06 317 ALA A O 1
ATOM 2472 N N . ARG A 1 318 ? 1.646 3.512 10.797 1 98.56 318 ARG A N 1
ATOM 2473 C CA . ARG A 1 318 ? 1.817 4.949 10.984 1 98.56 318 ARG A CA 1
ATOM 2474 C C . ARG A 1 318 ? 2.842 5.242 12.078 1 98.56 318 ARG A C 1
ATOM 2476 O O . ARG A 1 318 ? 3.734 6.074 11.891 1 98.56 318 ARG A O 1
ATOM 2483 N N . ILE A 1 319 ? 2.746 4.539 13.188 1 98.31 319 ILE A N 1
ATOM 2484 C CA . ILE A 1 319 ? 3.672 4.734 14.305 1 98.31 319 ILE A CA 1
ATOM 2485 C C . ILE A 1 319 ? 5.078 4.32 13.875 1 98.31 319 ILE A C 1
ATOM 2487 O O . ILE A 1 319 ? 6.055 5.016 14.18 1 98.31 319 ILE A O 1
ATOM 2491 N N . ASP A 1 320 ? 5.148 3.221 13.195 1 97.88 320 ASP A N 1
ATOM 2492 C CA . ASP A 1 320 ? 6.445 2.785 12.688 1 97.88 320 ASP A CA 1
ATOM 2493 C C . ASP A 1 320 ? 7.07 3.855 11.789 1 97.88 320 ASP A C 1
ATOM 2495 O O . ASP A 1 320 ? 8.266 4.137 11.898 1 97.88 320 ASP A O 1
ATOM 2499 N N . ALA A 1 321 ? 6.289 4.457 10.875 1 98.31 321 ALA A N 1
ATOM 2500 C CA . ALA A 1 321 ? 6.773 5.508 9.984 1 98.31 321 ALA A CA 1
ATOM 2501 C C . ALA A 1 321 ? 7.285 6.707 10.781 1 98.31 321 ALA A C 1
ATOM 2503 O O . ALA A 1 321 ? 8.305 7.305 10.422 1 98.31 321 ALA A O 1
ATOM 2504 N N . LEU A 1 322 ? 6.605 7.012 11.859 1 98.62 322 LEU A N 1
ATOM 2505 C CA . LEU A 1 322 ? 6.93 8.18 12.672 1 98.62 322 LEU A CA 1
ATOM 2506 C C . LEU A 1 322 ? 8.18 7.934 13.508 1 98.62 322 LEU A C 1
ATOM 2508 O O . LEU A 1 322 ? 8.773 8.875 14.039 1 98.62 322 LEU A O 1
ATOM 2512 N N . MET A 1 323 ? 8.617 6.707 13.539 1 97.25 323 MET A N 1
ATOM 2513 C CA . MET A 1 323 ? 9.797 6.363 14.328 1 97.25 323 MET A CA 1
ATOM 2514 C C . MET A 1 323 ? 11.023 6.223 13.438 1 97.25 323 MET A C 1
ATOM 2516 O O . MET A 1 323 ? 12.141 6.055 13.938 1 97.25 323 MET A O 1
ATOM 2520 N N . ARG A 1 324 ? 10.766 6.328 12.148 1 94.38 324 ARG A N 1
ATOM 2521 C CA . ARG A 1 324 ? 11.852 6.078 11.203 1 94.38 324 ARG A CA 1
ATOM 2522 C C . ARG A 1 324 ? 12.352 7.379 10.586 1 94.38 324 ARG A C 1
ATOM 2524 O O . ARG A 1 324 ? 12.156 7.621 9.391 1 94.38 324 ARG A O 1
ATOM 2531 N N . PHE A 1 325 ? 13.031 8.25 11.258 1 93.31 325 PHE A N 1
ATOM 2532 C CA . PHE A 1 325 ? 13.703 9.43 10.727 1 93.31 325 PHE A CA 1
ATOM 2533 C C . PHE A 1 325 ? 14.633 10.039 11.766 1 93.31 325 PHE A C 1
ATOM 2535 O O . PHE A 1 325 ? 14.492 9.773 12.961 1 93.31 325 PHE A O 1
ATOM 2542 N N . MET B 1 1 ? 22.234 19.359 3.438 1 30.36 1 MET B N 1
ATOM 2543 C CA . MET B 1 1 ? 22.281 17.906 3.4 1 30.36 1 MET B CA 1
ATOM 2544 C C . MET B 1 1 ? 21.422 17.359 2.252 1 30.36 1 MET B C 1
ATOM 2546 O O . MET B 1 1 ? 20.281 17.797 2.061 1 30.36 1 MET B O 1
ATOM 2550 N N . SER B 1 2 ? 21.922 16.953 1.151 1 39.16 2 SER B N 1
ATOM 2551 C CA . SER B 1 2 ? 21.438 16.609 -0.179 1 39.16 2 SER B CA 1
ATOM 2552 C C . SER B 1 2 ? 20.172 15.742 -0.098 1 39.16 2 SER B C 1
ATOM 2554 O O . SER B 1 2 ? 20.062 14.867 0.759 1 39.16 2 SER B O 1
ATOM 2556 N N . VAL B 1 3 ? 19.016 16.359 -0.276 1 48.69 3 VAL B N 1
ATOM 2557 C CA . VAL B 1 3 ? 17.812 15.547 -0.447 1 48.69 3 VAL B CA 1
ATOM 2558 C C . VAL B 1 3 ? 18.188 14.18 -1.025 1 48.69 3 VAL B C 1
ATOM 2560 O O . VAL B 1 3 ? 18.719 14.094 -2.135 1 48.69 3 VAL B O 1
ATOM 2563 N N . SER B 1 4 ? 18.609 13.242 -0.196 1 59.81 4 SER B N 1
ATOM 2564 C CA . SER B 1 4 ? 19.234 11.969 -0.546 1 59.81 4 SER B CA 1
ATOM 2565 C C . SER B 1 4 ? 18.422 11.234 -1.611 1 59.81 4 SER B C 1
ATOM 2567 O O . SER B 1 4 ? 17.188 11.227 -1.571 1 59.81 4 SER B O 1
ATOM 2569 N N . GLY B 1 5 ? 18.891 11.258 -2.893 1 79.38 5 GLY B N 1
ATOM 2570 C CA . GLY B 1 5 ? 18.422 10.438 -4 1 79.38 5 GLY B CA 1
ATOM 2571 C C . GLY B 1 5 ? 17.938 9.062 -3.568 1 79.38 5 GLY B C 1
ATOM 2572 O O . GLY B 1 5 ? 17.906 8.766 -2.373 1 79.38 5 GLY B O 1
ATOM 2573 N N . LEU B 1 6 ? 17.328 8.328 -4.348 1 93.56 6 LEU B N 1
ATOM 2574 C CA . LEU B 1 6 ? 16.891 6.953 -4.109 1 93.56 6 LEU B CA 1
ATOM 2575 C C . LEU B 1 6 ? 18.047 6.098 -3.6 1 93.56 6 LEU B C 1
ATOM 2577 O O . LEU B 1 6 ? 19.188 6.266 -4.039 1 93.56 6 LEU B O 1
ATOM 2581 N N . GLN B 1 7 ? 17.812 5.34 -2.596 1 95.62 7 GLN B N 1
ATOM 2582 C CA . GLN B 1 7 ? 18.766 4.383 -2.043 1 95.62 7 GLN B CA 1
ATOM 2583 C C . GLN B 1 7 ? 18.047 3.146 -1.504 1 95.62 7 GLN B C 1
ATOM 2585 O O . GLN B 1 7 ? 16.844 3.182 -1.253 1 95.62 7 GLN B O 1
ATOM 2590 N N . TYR B 1 8 ? 18.812 2.061 -1.382 1 97.06 8 TYR B N 1
ATOM 2591 C CA . TYR B 1 8 ? 18.266 0.928 -0.636 1 97.06 8 TYR B CA 1
ATOM 2592 C C . TYR B 1 8 ? 18.016 1.307 0.816 1 97.06 8 TYR B C 1
ATOM 2594 O O . TYR B 1 8 ? 18.734 2.123 1.392 1 97.06 8 TYR B O 1
ATOM 2602 N N . ASP B 1 9 ? 16.938 0.728 1.353 1 96.69 9 ASP B N 1
ATOM 2603 C CA . ASP B 1 9 ? 16.812 0.741 2.807 1 96.69 9 ASP B CA 1
ATOM 2604 C C . ASP B 1 9 ? 18.125 0.335 3.467 1 96.69 9 ASP B C 1
ATOM 2606 O O . ASP B 1 9 ? 18.812 -0.585 3.002 1 96.69 9 ASP B O 1
ATOM 2610 N N . SER B 1 10 ? 18.453 0.945 4.527 1 94.56 10 SER B N 1
ATOM 2611 C CA . SER B 1 10 ? 19.781 0.775 5.117 1 94.56 10 SER B CA 1
ATOM 2612 C C . SER B 1 10 ? 19.984 -0.657 5.594 1 94.56 10 SER B C 1
ATOM 2614 O O . SER B 1 10 ? 21.062 -1.235 5.379 1 94.56 10 SER B O 1
ATOM 2616 N N . GLU B 1 11 ? 19 -1.192 6.27 1 95.19 11 GLU B N 1
ATOM 2617 C CA . GLU B 1 11 ? 19.125 -2.574 6.727 1 95.19 11 GLU B CA 1
ATOM 2618 C C . GLU B 1 11 ? 19.234 -3.539 5.547 1 95.19 11 GLU B C 1
ATOM 2620 O O . GLU B 1 11 ? 20.031 -4.477 5.578 1 95.19 11 GLU B O 1
ATOM 2625 N N . PHE B 1 12 ? 18.469 -3.275 4.559 1 95.94 12 PHE B N 1
ATOM 2626 C CA . PHE B 1 12 ? 18.5 -4.121 3.371 1 95.94 12 PHE B CA 1
ATOM 2627 C C . PHE B 1 12 ? 19.859 -4.035 2.676 1 95.94 12 PHE B C 1
ATOM 2629 O O . PHE B 1 12 ? 20.406 -5.055 2.246 1 95.94 12 PHE B O 1
ATOM 2636 N N . ALA B 1 13 ? 20.359 -2.814 2.572 1 95.19 13 ALA B N 1
ATOM 2637 C CA . ALA B 1 13 ? 21.656 -2.613 1.924 1 95.19 13 ALA B CA 1
ATOM 2638 C C . ALA B 1 13 ? 22.75 -3.424 2.613 1 95.19 13 ALA B C 1
ATOM 2640 O O . ALA B 1 13 ? 23.609 -4.012 1.951 1 95.19 13 ALA B O 1
ATOM 2641 N N . GLU B 1 14 ? 22.672 -3.453 3.881 1 94.06 14 GLU B N 1
ATOM 2642 C CA . GLU B 1 14 ? 23.656 -4.195 4.652 1 94.06 14 GLU B CA 1
ATOM 2643 C C . GLU B 1 14 ? 23.531 -5.699 4.406 1 94.06 14 GLU B C 1
ATOM 2645 O O . GLU B 1 14 ? 24.547 -6.387 4.238 1 94.06 14 GLU B O 1
ATOM 2650 N N . ALA B 1 15 ? 22.344 -6.145 4.363 1 92.69 15 ALA B N 1
ATOM 2651 C CA . ALA B 1 15 ? 22.109 -7.562 4.117 1 92.69 15 ALA B CA 1
ATOM 2652 C C . ALA B 1 15 ? 22.531 -7.953 2.701 1 92.69 15 ALA B C 1
ATOM 2654 O O . ALA B 1 15 ? 23.125 -9.008 2.492 1 92.69 15 ALA B O 1
ATOM 2655 N N . LEU B 1 16 ? 22.203 -7.133 1.755 1 91.12 16 LEU B N 1
ATOM 2656 C CA . LEU B 1 16 ? 22.516 -7.383 0.354 1 91.12 16 LEU B CA 1
ATOM 2657 C C . LEU B 1 16 ? 24.016 -7.5 0.151 1 91.12 16 LEU B C 1
ATOM 2659 O O . LEU B 1 16 ? 24.484 -8.32 -0.645 1 91.12 16 LEU B O 1
ATOM 2663 N N . ALA B 1 17 ? 24.734 -6.672 0.812 1 87.81 17 ALA B N 1
ATOM 2664 C CA . ALA B 1 17 ? 26.188 -6.664 0.697 1 87.81 17 ALA B CA 1
ATOM 2665 C C . ALA B 1 17 ? 26.781 -8 1.127 1 87.81 17 ALA B C 1
ATOM 2667 O O . ALA B 1 17 ? 27.812 -8.438 0.588 1 87.81 17 ALA B O 1
ATOM 2668 N N . LEU B 1 18 ? 26.125 -8.688 1.965 1 81.81 18 LEU B N 1
ATOM 2669 C CA . LEU B 1 18 ? 26.609 -9.961 2.482 1 81.81 18 LEU B CA 1
ATOM 2670 C C . LEU B 1 18 ? 26.344 -11.086 1.485 1 81.81 18 LEU B C 1
ATOM 2672 O O . LEU B 1 18 ? 27.031 -12.102 1.49 1 81.81 18 LEU B O 1
ATOM 2676 N N . ILE B 1 19 ? 25.359 -10.938 0.635 1 78.88 19 ILE B N 1
ATOM 2677 C CA . ILE B 1 19 ? 24.969 -11.969 -0.321 1 78.88 19 ILE B CA 1
ATOM 2678 C C . ILE B 1 19 ? 25.734 -11.773 -1.626 1 78.88 19 ILE B C 1
ATOM 2680 O O . ILE B 1 19 ? 26.094 -12.75 -2.289 1 78.88 19 ILE B O 1
ATOM 2684 N N . LYS B 1 20 ? 25.922 -10.57 -2.225 1 68.75 20 LYS B N 1
ATOM 2685 C CA . LYS B 1 20 ? 26.484 -10.234 -3.527 1 68.75 20 LYS B CA 1
ATOM 2686 C C . LYS B 1 20 ? 27.891 -10.82 -3.689 1 68.75 20 LYS B C 1
ATOM 2688 O O . LYS B 1 20 ? 28.328 -11.078 -4.809 1 68.75 20 LYS B O 1
ATOM 2693 N N . SER B 1 21 ? 28.547 -11.266 -2.748 1 57.31 21 SER B N 1
ATOM 2694 C CA . SER B 1 21 ? 29.891 -11.766 -2.998 1 57.31 21 SER B CA 1
ATOM 2695 C C . SER B 1 21 ? 29.875 -12.938 -3.977 1 57.31 21 SER B C 1
ATOM 2697 O O . SER B 1 21 ? 30.891 -13.25 -4.598 1 57.31 21 SER B O 1
ATOM 2699 N N . GLY B 1 22 ? 28.625 -13.367 -4.484 1 53.25 22 GLY B N 1
ATOM 2700 C CA . GLY B 1 22 ? 28.688 -14.562 -5.305 1 53.25 22 GLY B CA 1
ATOM 2701 C C . GLY B 1 22 ? 27.891 -14.445 -6.598 1 53.25 22 GLY B C 1
ATOM 2702 O O . GLY B 1 22 ? 27.719 -15.43 -7.312 1 53.25 22 GLY B O 1
ATOM 2703 N N . ARG B 1 23 ? 27.25 -13.312 -7.023 1 56.62 23 ARG B N 1
ATOM 2704 C CA . ARG B 1 23 ? 26.406 -13.281 -8.219 1 56.62 23 ARG B CA 1
ATOM 2705 C C . ARG B 1 23 ? 27.25 -13.117 -9.477 1 56.62 23 ARG B C 1
ATOM 2707 O O . ARG B 1 23 ? 28.203 -12.336 -9.492 1 56.62 23 ARG B O 1
ATOM 2714 N N . PRO B 1 24 ? 26.938 -14.039 -10.43 1 59.22 24 PRO B N 1
ATOM 2715 C CA . PRO B 1 24 ? 27.688 -13.8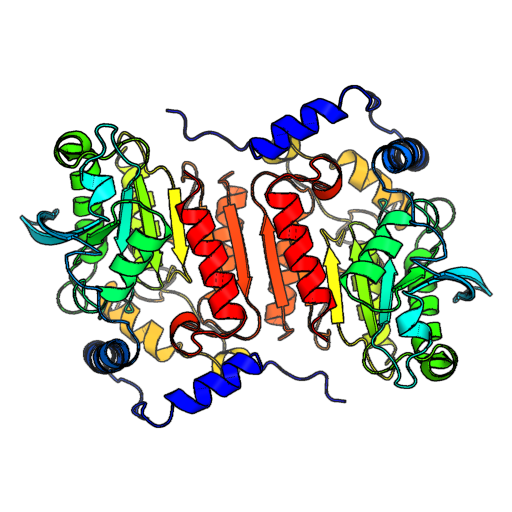91 -11.664 1 59.22 24 PRO B CA 1
ATOM 2716 C C . PRO B 1 24 ? 27.578 -12.492 -12.266 1 59.22 24 PRO B C 1
ATOM 2718 O O . PRO B 1 24 ? 26.516 -11.875 -12.203 1 59.22 24 PRO B O 1
ATOM 2721 N N . SER B 1 25 ? 28.672 -11.867 -12.594 1 63.84 25 SER B N 1
ATOM 2722 C CA . SER B 1 25 ? 28.859 -10.484 -13.023 1 63.84 25 SER B CA 1
ATOM 2723 C C . SER B 1 25 ? 28.406 -10.289 -14.461 1 63.84 25 SER B C 1
ATOM 2725 O O . SER B 1 25 ? 28.188 -9.164 -14.906 1 63.84 25 SER B O 1
ATOM 2727 N N . ILE B 1 26 ? 28.016 -11.453 -15.195 1 75.56 26 ILE B N 1
ATOM 2728 C CA . ILE B 1 26 ? 27.766 -11.211 -16.609 1 75.56 26 ILE B CA 1
ATOM 2729 C C . ILE B 1 26 ? 26.266 -11.234 -16.891 1 75.56 26 ILE B C 1
ATOM 2731 O O . ILE B 1 26 ? 25.578 -12.188 -16.516 1 75.56 26 ILE B O 1
ATOM 2735 N N . PRO B 1 27 ? 25.75 -10.211 -17.5 1 87.44 27 PRO B N 1
ATOM 2736 C CA . PRO B 1 27 ? 24.344 -10.203 -17.875 1 87.44 27 PRO B CA 1
ATOM 2737 C C . PRO B 1 27 ? 23.953 -11.391 -18.75 1 87.44 27 PRO B C 1
ATOM 2739 O O . PRO B 1 27 ? 24.719 -11.789 -19.641 1 87.44 27 PRO B O 1
ATOM 2742 N N . PRO B 1 28 ? 22.859 -11.984 -18.469 1 94.62 28 PRO B N 1
ATOM 2743 C CA . PRO B 1 28 ? 22.406 -13.109 -19.297 1 94.62 28 PRO B CA 1
ATOM 2744 C C . PRO B 1 28 ? 22.156 -12.711 -20.75 1 94.62 28 PRO B C 1
ATOM 2746 O O . PRO B 1 28 ? 21.734 -11.586 -21.016 1 94.62 28 PRO B O 1
ATOM 2749 N N . LYS B 1 29 ? 22.391 -13.57 -21.672 1 95.62 29 LYS B N 1
ATOM 2750 C CA . LYS B 1 29 ? 22.156 -13.305 -23.094 1 95.62 29 LYS B CA 1
ATOM 2751 C C . LYS B 1 29 ? 20.875 -14 -23.562 1 95.62 29 LYS B C 1
ATOM 2753 O O . LYS B 1 29 ? 20.297 -13.602 -24.578 1 95.62 29 LYS B O 1
ATOM 2758 N N . THR B 1 30 ? 20.484 -15.047 -22.844 1 96.44 30 THR B N 1
ATOM 2759 C CA . THR B 1 30 ? 19.328 -15.836 -23.234 1 96.44 30 THR B CA 1
ATOM 2760 C C . THR B 1 30 ? 18.469 -16.188 -22.031 1 96.44 30 THR B C 1
ATOM 2762 O O . THR B 1 30 ? 18.906 -16 -20.891 1 96.44 30 THR B O 1
ATOM 2765 N N . ALA B 1 31 ? 17.281 -16.719 -22.312 1 96.94 31 ALA B N 1
ATOM 2766 C CA . ALA B 1 31 ? 16.406 -17.219 -21.25 1 96.94 31 ALA B CA 1
ATOM 2767 C C . ALA B 1 31 ? 17.062 -18.359 -20.484 1 96.94 31 ALA B C 1
ATOM 2769 O O . ALA B 1 31 ? 16.891 -18.484 -19.281 1 96.94 31 ALA B O 1
ATOM 2770 N N . VAL B 1 32 ? 17.812 -19.156 -21.141 1 96.88 32 VAL B N 1
ATOM 2771 C CA . VAL B 1 32 ? 18.484 -20.297 -20.531 1 96.88 32 VAL B CA 1
ATOM 2772 C C . VAL B 1 32 ? 19.562 -19.797 -19.562 1 96.88 32 VAL B C 1
ATOM 2774 O O . VAL B 1 32 ? 19.797 -20.391 -18.516 1 96.88 32 VAL B O 1
ATOM 2777 N N . ASP B 1 33 ? 20.234 -18.719 -20 1 96.69 33 ASP B N 1
ATOM 2778 C CA . ASP B 1 33 ? 21.188 -18.094 -19.078 1 96.69 33 ASP B CA 1
ATOM 2779 C C . ASP B 1 33 ? 20.5 -17.625 -17.812 1 96.69 33 ASP B C 1
ATOM 2781 O O . ASP B 1 33 ? 21.047 -17.781 -16.703 1 96.69 33 ASP B O 1
ATOM 2785 N N . ILE B 1 34 ? 19.359 -17.031 -17.953 1 97.5 34 ILE B N 1
ATOM 2786 C CA . ILE B 1 34 ? 18.594 -16.578 -16.812 1 97.5 34 ILE B CA 1
ATOM 2787 C C . ILE B 1 34 ? 18.266 -17.766 -15.906 1 97.5 34 ILE B C 1
ATOM 2789 O O . ILE B 1 34 ? 18.438 -17.688 -14.688 1 97.5 34 ILE B O 1
ATOM 2793 N N . ARG B 1 35 ? 17.828 -18.844 -16.516 1 97.81 35 ARG B N 1
ATOM 2794 C CA . ARG B 1 35 ? 17.469 -20.047 -15.766 1 97.81 35 ARG B CA 1
ATOM 2795 C C . ARG B 1 35 ? 18.641 -20.547 -14.93 1 97.81 35 ARG B C 1
ATOM 2797 O O . ARG B 1 35 ? 18.484 -20.828 -13.742 1 97.81 35 ARG B O 1
ATOM 2804 N N . ARG B 1 36 ? 19.75 -20.641 -15.562 1 95.75 36 ARG B N 1
ATOM 2805 C CA . ARG B 1 36 ? 20.953 -21.109 -14.875 1 95.75 36 ARG B CA 1
ATOM 2806 C C . ARG B 1 36 ? 21.297 -20.203 -13.695 1 95.75 36 ARG B C 1
ATOM 2808 O O . ARG B 1 36 ? 21.547 -20.688 -12.594 1 95.75 36 ARG B O 1
ATOM 2815 N N . ASN B 1 37 ? 21.297 -18.953 -13.961 1 94.38 37 ASN B N 1
ATOM 2816 C CA . ASN B 1 37 ? 21.641 -17.984 -12.93 1 94.38 37 ASN B CA 1
ATOM 2817 C C . ASN B 1 37 ? 20.641 -18.016 -11.781 1 94.38 37 ASN B C 1
ATOM 2819 O O . ASN B 1 37 ? 21.031 -18 -10.609 1 94.38 37 ASN B O 1
ATOM 2823 N N . ASN B 1 38 ? 19.359 -18.047 -12.094 1 95.62 38 ASN B N 1
ATOM 2824 C CA . ASN B 1 38 ? 18.312 -18.062 -11.07 1 95.62 38 ASN B CA 1
ATOM 2825 C C . ASN B 1 38 ? 18.391 -19.328 -10.211 1 95.62 38 ASN B C 1
ATOM 2827 O O . ASN B 1 38 ? 18.281 -19.25 -8.984 1 95.62 38 ASN B O 1
ATOM 2831 N N . HIS B 1 39 ? 18.547 -20.469 -10.883 1 95.88 39 HIS B N 1
ATOM 2832 C CA . HIS B 1 39 ? 18.594 -21.719 -10.148 1 95.88 39 HIS B CA 1
ATOM 2833 C C . HIS B 1 39 ? 19.766 -21.734 -9.172 1 95.88 39 HIS B C 1
ATOM 2835 O O . HIS B 1 39 ? 19.656 -22.281 -8.062 1 95.88 39 HIS B O 1
ATOM 2841 N N . ALA B 1 40 ? 20.891 -21.156 -9.594 1 92.12 40 ALA B N 1
ATOM 2842 C CA . ALA B 1 40 ? 22.016 -21.016 -8.68 1 92.12 40 ALA B CA 1
ATOM 2843 C C . ALA B 1 40 ? 21.656 -20.141 -7.48 1 92.12 40 ALA B C 1
ATOM 2845 O O . ALA B 1 40 ? 22.031 -20.469 -6.344 1 92.12 40 ALA B O 1
ATOM 2846 N N . LEU B 1 41 ? 20.969 -19.141 -7.762 1 90.44 41 LEU B N 1
ATOM 2847 C CA . LEU B 1 41 ? 20.547 -18.234 -6.699 1 90.44 41 LEU B CA 1
ATOM 2848 C C . LEU B 1 41 ? 19.531 -18.906 -5.781 1 90.44 41 LEU B C 1
ATOM 2850 O O . LEU B 1 41 ? 19.578 -18.75 -4.562 1 90.44 41 LEU B O 1
ATOM 2854 N N . PHE B 1 42 ? 18.547 -19.609 -6.363 1 93.56 42 PHE B N 1
ATOM 2855 C CA . PHE B 1 42 ? 17.531 -20.312 -5.578 1 93.56 42 PHE B CA 1
ATOM 2856 C C . PHE B 1 42 ? 18.172 -21.297 -4.617 1 93.56 42 PHE B C 1
ATOM 2858 O O . PHE B 1 42 ? 17.797 -21.375 -3.445 1 93.56 42 PHE B O 1
ATOM 2865 N N . ASP B 1 43 ? 19.125 -22.016 -5.125 1 91.75 43 ASP B N 1
ATOM 2866 C CA . ASP B 1 43 ? 19.844 -23 -4.328 1 91.75 43 ASP B CA 1
ATOM 2867 C C . ASP B 1 43 ? 20.5 -22.359 -3.113 1 91.75 43 ASP B C 1
ATOM 2869 O O . ASP B 1 43 ? 20.594 -22.984 -2.051 1 91.75 43 ASP B O 1
ATOM 2873 N N . LYS B 1 44 ? 20.906 -21.156 -3.336 1 88.94 44 LYS B N 1
ATOM 2874 C CA . LYS B 1 44 ? 21.625 -20.453 -2.283 1 88.94 44 LYS B CA 1
ATOM 2875 C C . LYS B 1 44 ? 20.672 -19.797 -1.303 1 88.94 44 LYS B C 1
ATOM 2877 O O . LYS B 1 44 ? 20.922 -19.75 -0.099 1 88.94 44 LYS B O 1
ATOM 2882 N N . LEU B 1 45 ? 19.562 -19.312 -1.778 1 91.25 45 LEU B N 1
ATOM 2883 C CA . LEU B 1 45 ? 18.781 -18.359 -0.993 1 91.25 45 LEU B CA 1
ATOM 2884 C C . LEU B 1 45 ? 17.547 -19.031 -0.405 1 91.25 45 LEU B C 1
ATOM 2886 O O . LEU B 1 45 ? 17.031 -18.609 0.641 1 91.25 45 LEU B O 1
ATOM 2890 N N . PHE B 1 46 ? 16.953 -20 -1.048 1 94.31 46 PHE B N 1
ATOM 2891 C CA . PHE B 1 46 ? 15.688 -20.578 -0.616 1 94.31 46 PHE B CA 1
ATOM 2892 C C . PHE B 1 46 ? 15.906 -21.594 0.498 1 94.31 46 PHE B C 1
ATOM 2894 O O . PHE B 1 46 ? 16.875 -22.344 0.471 1 94.31 46 PHE B O 1
ATOM 2901 N N . PRO B 1 47 ? 15.016 -21.609 1.443 1 93.5 47 PRO B N 1
ATOM 2902 C CA . PRO B 1 47 ? 15.141 -22.578 2.545 1 93.5 47 PRO B CA 1
ATOM 2903 C C . PRO B 1 47 ? 14.836 -24 2.119 1 93.5 47 PRO B C 1
ATOM 2905 O O . PRO B 1 47 ? 14.062 -24.219 1.181 1 93.5 47 PRO B O 1
ATOM 2908 N N . LYS B 1 48 ? 15.398 -24.891 2.842 1 93.81 48 LYS B N 1
ATOM 2909 C CA . LYS B 1 48 ? 15.047 -26.297 2.689 1 93.81 48 LYS B CA 1
ATOM 2910 C C . LYS B 1 48 ? 13.789 -26.641 3.49 1 93.81 48 LYS B C 1
ATOM 2912 O O . LYS B 1 48 ? 13.508 -26 4.508 1 93.81 48 LYS B O 1
ATOM 2917 N N . PRO B 1 49 ? 13.016 -27.562 2.961 1 93 49 PRO B N 1
ATOM 2918 C CA . PRO B 1 49 ? 11.828 -27.938 3.736 1 93 49 PRO B CA 1
ATOM 2919 C C . PRO B 1 49 ? 12.18 -28.641 5.043 1 93 49 PRO B C 1
ATOM 2921 O O . PRO B 1 49 ? 13.227 -29.281 5.137 1 93 49 PRO B O 1
ATOM 2924 N N . PRO B 1 50 ? 11.297 -28.438 5.996 1 94.88 50 PRO B N 1
ATOM 2925 C CA . PRO B 1 50 ? 11.492 -29.219 7.223 1 94.88 50 PRO B CA 1
ATOM 2926 C C . PRO B 1 50 ? 11.227 -30.719 7.02 1 94.88 50 PRO B C 1
ATOM 2928 O O . PRO B 1 50 ? 10.875 -31.141 5.918 1 94.88 50 PRO B O 1
ATOM 2931 N N . SER B 1 51 ? 11.422 -31.453 8.117 1 94 51 SER B N 1
ATOM 2932 C CA . SER B 1 51 ? 11.227 -32.906 8.055 1 94 51 SER B CA 1
ATOM 2933 C C . SER B 1 51 ? 9.75 -33.25 7.898 1 94 51 SER B C 1
ATOM 2935 O O . SER B 1 51 ? 8.875 -32.406 8.117 1 94 51 SER B O 1
ATOM 2937 N N . SER B 1 52 ? 9.516 -34.469 7.504 1 91.75 52 SER B N 1
ATOM 2938 C CA . SER B 1 52 ? 8.172 -34.938 7.195 1 91.75 52 SER B CA 1
ATOM 2939 C C . SER B 1 52 ? 7.293 -34.969 8.445 1 91.75 52 SER B C 1
ATOM 2941 O O . SER B 1 52 ? 6.062 -35 8.344 1 91.75 52 SER B O 1
ATOM 2943 N N . ASP B 1 53 ? 7.898 -35 9.625 1 94.5 53 ASP B N 1
ATOM 2944 C CA . ASP B 1 53 ? 7.121 -34.969 10.859 1 94.5 53 ASP B CA 1
ATOM 2945 C C . ASP B 1 53 ? 6.508 -33.562 11.094 1 94.5 53 ASP B C 1
ATOM 2947 O O . ASP B 1 53 ? 5.52 -33.438 11.812 1 94.5 53 ASP B O 1
ATOM 2951 N N . ILE B 1 54 ? 7.102 -32.594 10.406 1 96.44 54 ILE B N 1
ATOM 2952 C CA . ILE B 1 54 ? 6.637 -31.234 10.562 1 96.44 54 ILE B CA 1
ATOM 2953 C C . ILE B 1 54 ? 5.719 -30.859 9.398 1 96.44 54 ILE B C 1
ATOM 2955 O O . ILE B 1 54 ? 4.656 -30.266 9.594 1 96.44 54 ILE B O 1
ATOM 2959 N N . ILE B 1 55 ? 6.148 -31.25 8.188 1 97.19 55 ILE B N 1
ATOM 2960 C CA . ILE B 1 55 ? 5.367 -31 6.977 1 97.19 55 ILE B CA 1
ATOM 2961 C C . ILE B 1 55 ? 5.305 -32.25 6.125 1 97.19 55 ILE B C 1
ATOM 2963 O O . ILE B 1 55 ? 6.34 -32.812 5.75 1 97.19 55 ILE B O 1
ATOM 2967 N N . GLN B 1 56 ? 4.062 -32.688 5.812 1 97.19 56 GLN B N 1
ATOM 2968 C CA . GLN B 1 56 ? 3.863 -33.812 4.906 1 97.19 56 GLN B CA 1
ATOM 2969 C C . GLN B 1 56 ? 3.725 -33.344 3.461 1 97.19 56 GLN B C 1
ATOM 2971 O O . GLN B 1 56 ? 3.045 -32.344 3.191 1 97.19 56 GLN B O 1
ATOM 2976 N N . GLN B 1 57 ? 4.391 -34.031 2.623 1 97.5 57 GLN B N 1
ATOM 2977 C CA . GLN B 1 57 ? 4.324 -33.75 1.194 1 97.5 57 GLN B CA 1
ATOM 2978 C C . GLN B 1 57 ? 3.701 -34.938 0.43 1 97.5 57 GLN B C 1
ATOM 2980 O O . GLN B 1 57 ? 3.945 -36.094 0.755 1 97.5 57 GLN B O 1
ATOM 2985 N N . LYS B 1 58 ? 2.885 -34.625 -0.507 1 97.88 58 LYS B N 1
ATOM 2986 C CA . LYS B 1 58 ? 2.301 -35.625 -1.399 1 97.88 58 LYS B CA 1
ATOM 2987 C C . LYS B 1 58 ? 2.205 -35.094 -2.828 1 97.88 58 LYS B C 1
ATOM 2989 O O . LYS B 1 58 ? 1.784 -33.969 -3.047 1 97.88 58 LYS B O 1
ATOM 2994 N N . ASP B 1 59 ? 2.645 -35.938 -3.756 1 98.5 59 ASP B N 1
ATOM 2995 C CA . ASP B 1 59 ? 2.627 -35.562 -5.168 1 98.5 59 ASP B CA 1
ATOM 2996 C C . ASP B 1 59 ? 1.354 -36.062 -5.852 1 98.5 59 ASP B C 1
ATOM 2998 O O . ASP B 1 59 ? 0.896 -37.156 -5.59 1 98.5 59 ASP B O 1
ATOM 3002 N N . TYR B 1 60 ? 0.781 -35.25 -6.613 1 98.62 60 TYR B N 1
ATOM 3003 C CA . TYR B 1 60 ? -0.297 -35.562 -7.539 1 98.62 60 TYR B CA 1
ATOM 3004 C C . TYR B 1 60 ? 0.113 -35.281 -8.977 1 98.62 60 TYR B C 1
ATOM 3006 O O . TYR B 1 60 ? 1.029 -34.5 -9.219 1 98.62 60 TYR B O 1
ATOM 3014 N N . ILE B 1 61 ? -0.509 -35.969 -9.914 1 98.44 61 ILE B N 1
ATOM 3015 C CA . ILE B 1 61 ? -0.287 -35.688 -11.328 1 98.44 61 ILE B CA 1
ATOM 3016 C C . ILE B 1 61 ? -1.566 -35.156 -11.961 1 98.44 61 ILE B C 1
ATOM 3018 O O . ILE B 1 61 ? -2.627 -35.781 -11.867 1 98.44 61 ILE B O 1
ATOM 3022 N N . VAL B 1 62 ? -1.459 -34 -12.609 1 98.25 62 VAL B N 1
ATOM 3023 C CA . VAL B 1 62 ? -2.588 -33.312 -13.211 1 98.25 62 VAL B CA 1
ATOM 3024 C C . VAL B 1 62 ? -2.393 -33.219 -14.727 1 98.25 62 VAL B C 1
ATOM 3026 O O . VAL B 1 62 ? -1.29 -32.938 -15.195 1 98.25 62 VAL B O 1
ATOM 3029 N N . GLU B 1 63 ? -3.404 -33.5 -15.484 1 98.31 63 GLU B N 1
ATOM 3030 C CA . GLU B 1 63 ? -3.336 -33.375 -16.938 1 98.31 63 GLU B CA 1
ATOM 3031 C C . GLU B 1 63 ? -3.674 -31.953 -17.375 1 98.31 63 GLU B C 1
ATOM 3033 O O . GLU B 1 63 ? -4.707 -31.406 -16.984 1 98.31 63 GLU B O 1
ATOM 3038 N N . SER B 1 64 ? -2.842 -31.344 -18.172 1 98.06 64 SER B N 1
ATOM 3039 C CA . SER B 1 64 ? -3.045 -29.984 -18.672 1 98.06 64 SER B CA 1
ATOM 3040 C C . SER B 1 64 ? -3.877 -30 -19.953 1 98.06 64 SER B C 1
ATOM 3042 O O . SER B 1 64 ? -4.379 -31.047 -20.359 1 98.06 64 SER B O 1
ATOM 3044 N N . HIS B 1 65 ? -4.094 -28.828 -20.547 1 95.19 65 HIS B N 1
ATOM 3045 C CA . HIS B 1 65 ? -4.98 -28.609 -21.688 1 95.19 65 HIS B CA 1
ATOM 3046 C C . HIS B 1 65 ? -4.523 -29.422 -22.906 1 95.19 65 HIS B C 1
ATOM 3048 O O . HIS B 1 65 ? -5.34 -29.812 -23.75 1 95.19 65 HIS B O 1
ATOM 3054 N N . ASP B 1 66 ? -3.209 -29.719 -22.984 1 97.69 66 ASP B N 1
ATOM 3055 C CA . ASP B 1 66 ? -2.646 -30.375 -24.156 1 97.69 66 ASP B CA 1
ATOM 3056 C C . ASP B 1 66 ? -2.273 -31.828 -23.844 1 97.69 66 ASP B C 1
ATOM 3058 O O . ASP B 1 66 ? -1.539 -32.469 -24.609 1 97.69 66 ASP B O 1
ATOM 3062 N N . GLY B 1 67 ? -2.678 -32.25 -22.75 1 97.81 67 GLY B N 1
ATOM 3063 C CA . GLY B 1 67 ? -2.441 -33.656 -22.391 1 97.81 67 GLY B CA 1
ATOM 3064 C C . GLY B 1 67 ? -1.17 -33.844 -21.578 1 97.81 67 GLY B C 1
ATOM 3065 O O . GLY B 1 67 ? -0.921 -34.938 -21.062 1 97.81 67 GLY B O 1
ATOM 3066 N N . ALA B 1 68 ? -0.425 -32.844 -21.438 1 98.12 68 ALA B N 1
ATOM 3067 C CA . ALA B 1 68 ? 0.796 -32.938 -20.641 1 98.12 68 ALA B CA 1
ATOM 3068 C C . ALA B 1 68 ? 0.477 -33.25 -19.188 1 98.12 68 ALA B C 1
ATOM 3070 O O . ALA B 1 68 ? -0.519 -32.75 -18.641 1 98.12 68 ALA B O 1
ATOM 3071 N N . ARG B 1 69 ? 1.329 -34.062 -18.562 1 98.19 69 ARG B N 1
ATOM 3072 C CA . ARG B 1 69 ? 1.206 -34.375 -17.156 1 98.19 69 ARG B CA 1
ATOM 3073 C C . ARG B 1 69 ? 2.078 -33.469 -16.297 1 98.19 69 ARG B C 1
ATOM 3075 O O . ARG B 1 69 ? 3.293 -33.406 -16.484 1 98.19 69 ARG B O 1
ATOM 3082 N N . ILE B 1 70 ? 1.414 -32.844 -15.344 1 97.88 70 ILE B N 1
ATOM 3083 C CA . ILE B 1 70 ? 2.092 -31.828 -14.547 1 97.88 70 ILE B CA 1
ATOM 3084 C C . ILE B 1 70 ? 2.078 -32.25 -13.07 1 97.88 70 ILE B C 1
ATOM 3086 O O . ILE B 1 70 ? 1.081 -32.75 -12.578 1 97.88 70 ILE B O 1
ATOM 3090 N N . LEU B 1 71 ? 3.164 -31.969 -12.406 1 98.69 71 LEU B N 1
ATOM 3091 C CA . LEU B 1 71 ? 3.264 -32.219 -10.969 1 98.69 71 LEU B CA 1
ATOM 3092 C C . LEU B 1 71 ? 2.498 -31.172 -10.172 1 98.69 71 LEU B C 1
ATOM 3094 O O . LEU B 1 71 ? 2.578 -29.984 -10.469 1 98.69 71 LEU B O 1
ATOM 3098 N N . LEU B 1 72 ? 1.693 -31.641 -9.258 1 98.88 72 LEU B N 1
ATOM 3099 C CA . LEU B 1 72 ? 1.078 -30.859 -8.188 1 98.88 72 LEU B CA 1
ATOM 3100 C C . LEU B 1 72 ? 1.443 -31.422 -6.824 1 98.88 72 LEU B C 1
ATOM 3102 O O . LEU B 1 72 ? 1.094 -32.562 -6.508 1 98.88 72 LEU B O 1
ATOM 3106 N N . ARG B 1 73 ? 2.162 -30.625 -5.988 1 98.81 73 ARG B N 1
ATOM 3107 C CA . ARG B 1 73 ? 2.623 -31.141 -4.707 1 98.81 73 ARG B CA 1
ATOM 3108 C C . ARG B 1 73 ? 1.906 -30.469 -3.545 1 98.81 73 ARG B C 1
ATOM 3110 O O . ARG B 1 73 ? 1.831 -29.234 -3.49 1 98.81 73 ARG B O 1
ATOM 3117 N N . ARG B 1 74 ? 1.394 -31.234 -2.633 1 98.75 74 ARG B N 1
ATOM 3118 C CA . ARG B 1 74 ? 0.74 -30.719 -1.436 1 98.75 74 ARG B CA 1
ATOM 3119 C C . ARG B 1 74 ? 1.722 -30.625 -0.272 1 98.75 74 ARG B C 1
ATOM 3121 O O . ARG B 1 74 ? 2.523 -31.531 -0.057 1 98.75 74 ARG B O 1
ATOM 3128 N N . TYR B 1 75 ? 1.754 -29.562 0.448 1 98.56 75 TYR B N 1
ATOM 3129 C CA . TYR B 1 75 ? 2.406 -29.344 1.735 1 98.56 75 TYR B CA 1
ATOM 3130 C C . TYR B 1 75 ? 1.377 -29.094 2.834 1 98.56 75 TYR B C 1
ATOM 3132 O O . TYR B 1 75 ? 0.533 -28.203 2.717 1 98.56 75 TYR B O 1
ATOM 3140 N N . VAL B 1 76 ? 1.425 -29.859 3.883 1 98.06 76 VAL B N 1
ATOM 3141 C CA . VAL B 1 76 ? 0.399 -29.688 4.906 1 98.06 76 VAL B CA 1
ATOM 3142 C C . VAL B 1 76 ? 0.938 -30.156 6.262 1 98.06 76 VAL B C 1
ATOM 3144 O O . VAL B 1 76 ? 1.724 -31.094 6.336 1 98.06 76 VAL B O 1
ATOM 3147 N N . LYS B 1 77 ? 0.542 -29.438 7.285 1 96.94 77 LYS B N 1
ATOM 3148 C CA . LYS B 1 77 ? 0.814 -29.922 8.633 1 96.94 77 LYS B CA 1
ATOM 3149 C C . LYS B 1 77 ? 0.051 -31.203 8.922 1 96.94 77 LYS B C 1
ATOM 3151 O O . LYS B 1 77 ? -1.133 -31.312 8.594 1 96.94 77 LYS B O 1
ATOM 3156 N N . PRO B 1 78 ? 0.662 -32.094 9.602 1 94.75 78 PRO B N 1
ATOM 3157 C CA . PRO B 1 78 ? 0.02 -33.406 9.859 1 94.75 78 PRO B CA 1
ATOM 3158 C C . PRO B 1 78 ? -1.291 -33.25 10.625 1 94.75 78 PRO B C 1
ATOM 3160 O O . PRO B 1 78 ? -2.242 -34 10.375 1 94.75 78 PRO B O 1
ATOM 3163 N N . ASP B 1 79 ? -1.347 -32.375 11.531 1 94.38 79 ASP B N 1
ATOM 3164 C CA . ASP B 1 79 ? -2.553 -32.219 12.336 1 94.38 79 ASP B CA 1
ATOM 3165 C C . ASP B 1 79 ? -3.719 -31.719 11.484 1 94.38 79 ASP B C 1
ATOM 3167 O O . ASP B 1 79 ? -4.879 -32 11.789 1 94.38 79 ASP B O 1
ATOM 3171 N N . ILE B 1 80 ? -3.439 -30.984 10.469 1 93.81 80 ILE B N 1
ATOM 3172 C CA . ILE B 1 80 ? -4.465 -30.484 9.555 1 93.81 80 ILE B CA 1
ATOM 3173 C C . ILE B 1 80 ? -5.047 -31.641 8.75 1 93.81 80 ILE B C 1
ATOM 3175 O O . ILE B 1 80 ? -6.23 -31.641 8.406 1 93.81 80 ILE B O 1
ATOM 3179 N N . LEU B 1 81 ? -4.258 -32.562 8.391 1 88.62 81 LEU B N 1
ATOM 3180 C CA . LEU B 1 81 ? -4.676 -33.719 7.613 1 88.62 81 LEU B CA 1
ATOM 3181 C C . LEU B 1 81 ? -5.703 -34.531 8.383 1 88.62 81 LEU B C 1
ATOM 3183 O O . LEU B 1 81 ? -6.516 -35.25 7.781 1 88.62 81 LEU B O 1
ATOM 3187 N N . GLU B 1 82 ? -5.68 -34.406 9.672 1 89.5 82 GLU B N 1
ATOM 3188 C CA . GLU B 1 82 ? -6.531 -35.219 10.523 1 89.5 82 GLU B CA 1
ATOM 3189 C C . GLU B 1 82 ? -7.875 -34.531 10.781 1 89.5 82 GLU B C 1
ATOM 3191 O O . GLU B 1 82 ? -8.805 -35.156 11.297 1 89.5 82 GLU B O 1
ATOM 3196 N N . VAL B 1 83 ? -7.902 -33.344 10.375 1 92.81 83 VAL B N 1
ATOM 3197 C CA . VAL B 1 83 ? -9.133 -32.594 10.602 1 92.81 83 VAL B CA 1
ATOM 3198 C C . VAL B 1 83 ? -10.219 -33.094 9.648 1 92.81 83 VAL B C 1
ATOM 3200 O O . VAL B 1 83 ? -9.953 -33.375 8.477 1 92.81 83 VAL B O 1
ATOM 3203 N N . LYS B 1 84 ? -11.445 -33.25 10.133 1 92.88 84 LYS B N 1
ATOM 3204 C CA . LYS B 1 84 ? -12.547 -33.781 9.344 1 92.88 84 LYS B CA 1
ATOM 3205 C C . LYS B 1 84 ? -13.156 -32.719 8.445 1 92.88 84 LYS B C 1
ATOM 3207 O O . LYS B 1 84 ? -13.555 -33 7.312 1 92.88 84 LYS B O 1
ATOM 3212 N N . GLU B 1 85 ? -13.133 -31.531 8.883 1 95.75 85 GLU B N 1
ATOM 3213 C CA . GLU B 1 85 ? -13.75 -30.438 8.133 1 95.75 85 GLU B CA 1
ATOM 3214 C C . GLU B 1 85 ? -12.883 -30.031 6.949 1 95.75 85 GLU B C 1
ATOM 3216 O O . GLU B 1 85 ? -11.656 -29.938 7.07 1 95.75 85 GLU B O 1
ATOM 3221 N N . PRO B 1 86 ? -13.531 -29.859 5.824 1 97.38 86 PRO B N 1
ATOM 3222 C CA . PRO B 1 86 ? -12.766 -29.375 4.676 1 97.38 86 PRO B CA 1
ATOM 3223 C C . PRO B 1 86 ? -12.016 -28.078 4.973 1 97.38 86 PRO B C 1
ATOM 3225 O O . PRO B 1 86 ? -12.555 -27.188 5.641 1 97.38 86 PRO B O 1
ATOM 3228 N N . GLN B 1 87 ? -10.797 -27.984 4.523 1 97.75 87 GLN B N 1
ATOM 3229 C CA . GLN B 1 87 ? -9.922 -26.859 4.859 1 97.75 87 GLN B CA 1
ATOM 3230 C C . GLN B 1 87 ? -9.828 -25.875 3.705 1 97.75 87 GLN B C 1
ATOM 3232 O O . GLN B 1 87 ? -9.898 -26.266 2.537 1 97.75 87 GLN B O 1
ATOM 3237 N N . PRO B 1 88 ? -9.656 -24.531 3.998 1 98.31 88 PRO B N 1
ATOM 3238 C CA . PRO B 1 88 ? -9.219 -23.625 2.93 1 98.31 88 PRO B CA 1
ATOM 3239 C C . PRO B 1 88 ? -7.867 -24.016 2.342 1 98.31 88 PRO B C 1
ATOM 3241 O O . PRO B 1 88 ? -6.996 -24.5 3.064 1 98.31 88 PRO B O 1
ATOM 3244 N N . ALA B 1 89 ? -7.684 -23.781 1.054 1 98.62 89 ALA B N 1
ATOM 3245 C CA . ALA B 1 89 ? -6.465 -24.25 0.393 1 98.62 89 ALA B CA 1
ATOM 3246 C C . ALA B 1 89 ? -5.816 -23.125 -0.409 1 98.62 89 ALA B C 1
ATOM 3248 O O . ALA B 1 89 ? -6.488 -22.172 -0.811 1 98.62 89 ALA B O 1
ATOM 3249 N N . ILE B 1 90 ? -4.547 -23.25 -0.573 1 98.94 90 ILE B N 1
ATOM 3250 C CA . ILE B 1 90 ? -3.766 -22.281 -1.336 1 98.94 90 ILE B CA 1
ATOM 3251 C C . ILE B 1 90 ? -3.102 -22.969 -2.523 1 98.94 90 ILE B C 1
ATOM 3253 O O . ILE B 1 90 ? -2.416 -23.984 -2.355 1 98.94 90 ILE B O 1
ATOM 3257 N N . LEU B 1 91 ? -3.391 -22.531 -3.736 1 98.94 91 LEU B N 1
ATOM 3258 C CA . LEU B 1 91 ? -2.578 -22.891 -4.891 1 98.94 91 LEU B CA 1
ATOM 3259 C C . LEU B 1 91 ? -1.403 -21.938 -5.051 1 98.94 91 LEU B C 1
ATOM 3261 O O . LEU B 1 91 ? -1.599 -20.734 -5.199 1 98.94 91 LEU B O 1
ATOM 3265 N N . ALA B 1 92 ? -0.239 -22.484 -5.012 1 98.94 92 ALA B N 1
ATOM 3266 C CA . ALA B 1 92 ? 0.974 -21.672 -5.074 1 98.94 92 ALA B CA 1
ATOM 3267 C C . ALA B 1 92 ? 1.648 -21.797 -6.438 1 98.94 92 ALA B C 1
ATOM 3269 O O . ALA B 1 92 ? 1.871 -22.906 -6.926 1 98.94 92 ALA B O 1
ATOM 3270 N N . ILE B 1 93 ? 1.937 -20.688 -7.016 1 98.94 93 ILE B N 1
ATOM 3271 C CA . ILE B 1 93 ? 2.6 -20.609 -8.312 1 98.94 93 ILE B CA 1
ATOM 3272 C C . ILE B 1 93 ? 3.941 -19.906 -8.164 1 98.94 93 ILE B C 1
ATOM 3274 O O . ILE B 1 93 ? 3.986 -18.719 -7.832 1 98.94 93 ILE B O 1
ATOM 3278 N N . HIS B 1 94 ? 5.027 -20.609 -8.398 1 98.69 94 HIS B N 1
ATOM 3279 C CA . HIS B 1 94 ? 6.355 -20.078 -8.109 1 98.69 94 HIS B CA 1
ATOM 3280 C C . HIS B 1 94 ? 6.773 -19.047 -9.148 1 98.69 94 HIS B C 1
ATOM 3282 O O . HIS B 1 94 ? 6.262 -19.047 -10.273 1 98.69 94 HIS B O 1
ATOM 3288 N N . GLY B 1 95 ? 7.684 -18.156 -8.727 1 98.38 95 GLY B N 1
ATOM 3289 C CA . GLY B 1 95 ? 8.289 -17.203 -9.648 1 98.38 95 GLY B CA 1
ATOM 3290 C C . GLY B 1 95 ? 9.406 -17.812 -10.469 1 98.38 95 GLY B C 1
ATOM 3291 O O . GLY B 1 95 ? 9.609 -19.031 -10.461 1 98.38 95 GLY B O 1
ATOM 3292 N N . GLY B 1 96 ? 10.062 -16.859 -11.273 1 98.38 96 GLY B N 1
ATOM 3293 C CA . GLY B 1 96 ? 11.18 -17.328 -12.078 1 98.38 96 GLY B CA 1
ATOM 3294 C C . GLY B 1 96 ? 11.203 -16.734 -13.477 1 98.38 96 GLY B C 1
ATOM 3295 O O . GLY B 1 96 ? 11.906 -17.234 -14.359 1 98.38 96 GLY B O 1
ATOM 3296 N N . GLY B 1 97 ? 10.469 -15.719 -13.68 1 98.56 97 GLY B N 1
ATOM 3297 C CA . GLY B 1 97 ? 10.492 -15.008 -14.953 1 98.56 97 GLY B CA 1
ATOM 3298 C C . GLY B 1 97 ? 9.93 -15.82 -16.094 1 98.56 97 GLY B C 1
ATOM 3299 O O . GLY B 1 97 ? 10.359 -15.664 -17.25 1 98.56 97 GLY B O 1
ATOM 3300 N N . PHE B 1 98 ? 9.148 -16.812 -15.805 1 98.75 98 PHE B N 1
ATOM 3301 C CA . PHE B 1 98 ? 8.523 -17.719 -16.766 1 98.75 98 PHE B CA 1
ATOM 3302 C C . PHE B 1 98 ? 9.531 -18.75 -17.281 1 98.75 98 PHE B C 1
ATOM 3304 O O . PHE B 1 98 ? 9.164 -19.688 -17.984 1 98.75 98 PHE B O 1
ATOM 3311 N N . VAL B 1 99 ? 10.82 -18.625 -16.938 1 98.81 99 VAL B N 1
ATOM 3312 C CA . VAL B 1 99 ? 11.852 -19.391 -17.609 1 98.81 99 VAL B CA 1
ATOM 3313 C C . VAL B 1 99 ? 12.641 -20.203 -16.594 1 98.81 99 VAL B C 1
ATOM 3315 O O . VAL B 1 99 ? 13.539 -20.969 -16.953 1 98.81 99 VAL B O 1
ATOM 3318 N N . SER B 1 100 ? 12.344 -20.047 -15.328 1 98.62 100 SER B N 1
ATOM 3319 C CA . SER B 1 100 ? 13.102 -20.734 -14.289 1 98.62 100 SER B CA 1
ATOM 3320 C C . SER B 1 100 ? 12.219 -21.094 -13.102 1 98.62 100 SER B C 1
ATOM 3322 O O . SER B 1 100 ? 11.078 -20.625 -13.008 1 98.62 100 SER B O 1
ATOM 3324 N N . GLY B 1 101 ? 12.742 -21.938 -12.227 1 98.06 101 GLY B N 1
ATOM 3325 C CA . GLY B 1 101 ? 12.055 -22.344 -11.008 1 98.06 101 GLY B CA 1
ATOM 3326 C C . GLY B 1 101 ? 11.422 -23.719 -11.102 1 98.06 101 GLY B C 1
ATOM 3327 O O . GLY B 1 101 ? 11.219 -24.234 -12.203 1 98.06 101 GLY B O 1
ATOM 3328 N N . SER B 1 102 ? 11.18 -24.266 -10.016 1 98.25 102 SER B N 1
ATOM 3329 C CA . SER B 1 102 ? 10.508 -25.562 -9.875 1 98.25 102 SER B CA 1
ATOM 3330 C C . SER B 1 102 ? 9.844 -25.688 -8.508 1 98.25 102 SER B C 1
ATOM 3332 O O . SER B 1 102 ? 10.133 -24.906 -7.598 1 98.25 102 SER B O 1
ATOM 3334 N N . VAL B 1 103 ? 8.93 -26.641 -8.43 1 98.25 103 VAL B N 1
ATOM 3335 C CA . VAL B 1 103 ? 8.328 -26.953 -7.145 1 98.25 103 VAL B CA 1
ATOM 3336 C C . VAL B 1 103 ? 9.414 -27.359 -6.148 1 98.25 103 VAL B C 1
ATOM 3338 O O . VAL B 1 103 ? 9.375 -26.953 -4.98 1 98.25 103 VAL B O 1
ATOM 3341 N N . GLU B 1 104 ? 10.406 -28.094 -6.605 1 97 104 GLU B N 1
ATOM 3342 C CA . GLU B 1 104 ? 11.492 -28.547 -5.746 1 97 104 GLU B CA 1
ATOM 3343 C C . GLU B 1 104 ? 12.32 -27.375 -5.23 1 97 104 GLU B C 1
ATOM 3345 O O . GLU B 1 104 ? 12.703 -27.344 -4.059 1 97 104 GLU B O 1
ATOM 3350 N N . ASP B 1 105 ? 12.648 -26.453 -6.117 1 96.81 105 ASP B N 1
ATOM 3351 C CA . ASP B 1 105 ? 13.391 -25.266 -5.707 1 96.81 105 ASP B CA 1
ATOM 3352 C C . ASP B 1 105 ? 12.68 -24.547 -4.57 1 96.81 105 ASP B C 1
ATOM 3354 O O . ASP B 1 105 ? 13.328 -23.969 -3.693 1 96.81 105 ASP B O 1
ATOM 3358 N N . CYS B 1 106 ? 11.336 -24.547 -4.566 1 97.75 106 CYS B N 1
ATOM 3359 C CA . CYS B 1 106 ? 10.539 -23.734 -3.654 1 97.75 106 CYS B CA 1
ATOM 3360 C C . CYS B 1 106 ? 9.984 -24.578 -2.512 1 97.75 106 CYS B C 1
ATOM 3362 O O . CYS B 1 106 ? 9.055 -24.156 -1.819 1 97.75 106 CYS B O 1
ATOM 3364 N N . ASP B 1 107 ? 10.531 -25.781 -2.283 1 97.56 107 ASP B N 1
ATOM 3365 C CA . ASP B 1 107 ? 10 -26.703 -1.285 1 97.56 107 ASP B CA 1
ATOM 3366 C C . ASP B 1 107 ? 9.938 -26.047 0.091 1 97.56 107 ASP B C 1
ATOM 3368 O O . ASP B 1 107 ? 8.906 -26.125 0.769 1 97.56 107 ASP B O 1
ATOM 3372 N N . GLY B 1 108 ? 11.016 -25.453 0.458 1 97.69 108 GLY B N 1
ATOM 3373 C CA . GLY B 1 108 ? 11.078 -24.812 1.763 1 97.69 108 GLY B CA 1
ATOM 3374 C C . GLY B 1 108 ? 10.125 -23.641 1.894 1 97.69 108 GLY B C 1
ATOM 3375 O O . GLY B 1 108 ? 9.531 -23.438 2.953 1 97.69 108 GLY B O 1
ATOM 3376 N N . LEU B 1 109 ? 9.984 -22.859 0.87 1 97.5 109 LEU B N 1
ATOM 3377 C CA . LEU B 1 109 ? 9.086 -21.719 0.864 1 97.5 109 LEU B CA 1
ATOM 3378 C C . LEU B 1 109 ? 7.637 -22.156 1.014 1 97.5 109 LEU B C 1
ATOM 3380 O O . LEU B 1 109 ? 6.883 -21.594 1.803 1 97.5 109 LEU B O 1
ATOM 3384 N N . ASN B 1 110 ? 7.227 -23.172 0.26 1 98.56 110 ASN B N 1
ATOM 3385 C CA . ASN B 1 110 ? 5.867 -23.688 0.32 1 98.56 110 ASN B CA 1
ATOM 3386 C C . ASN B 1 110 ? 5.566 -24.328 1.673 1 98.56 110 ASN B C 1
ATOM 3388 O O . ASN B 1 110 ? 4.469 -24.172 2.211 1 98.56 110 ASN B O 1
ATOM 3392 N N . ALA B 1 111 ? 6.539 -25.047 2.188 1 98.5 111 ALA B N 1
ATOM 3393 C CA . ALA B 1 111 ? 6.398 -25.641 3.516 1 98.5 111 ALA B CA 1
ATOM 3394 C C . ALA B 1 111 ? 6.184 -24.562 4.574 1 98.5 111 ALA B C 1
ATOM 3396 O O . ALA B 1 111 ? 5.32 -24.703 5.445 1 98.5 111 ALA B O 1
ATOM 3397 N N . GLU B 1 112 ? 6.965 -23.531 4.492 1 97.44 112 GLU B N 1
ATOM 3398 C CA . GLU B 1 112 ? 6.832 -22.422 5.441 1 97.44 112 GLU B CA 1
ATOM 3399 C C . GLU B 1 112 ? 5.461 -21.766 5.336 1 97.44 112 GLU B C 1
ATOM 3401 O O . GLU B 1 112 ? 4.852 -21.422 6.352 1 97.44 112 GLU B O 1
ATOM 3406 N N . MET B 1 113 ? 5.02 -21.562 4.16 1 98.25 113 MET B N 1
ATOM 3407 C CA . MET B 1 113 ? 3.688 -21 3.945 1 98.25 113 MET B CA 1
ATOM 3408 C C . MET B 1 113 ? 2.617 -21.875 4.598 1 98.25 113 MET B C 1
ATOM 3410 O O . MET B 1 113 ? 1.729 -21.359 5.281 1 98.25 113 MET B O 1
ATOM 3414 N N . ALA B 1 114 ? 2.717 -23.141 4.414 1 98.5 114 ALA B N 1
ATOM 3415 C CA . ALA B 1 114 ? 1.768 -24.078 5.016 1 98.5 114 ALA B CA 1
ATOM 3416 C C . ALA B 1 114 ? 1.828 -24.016 6.539 1 98.5 114 ALA B C 1
ATOM 3418 O O . ALA B 1 114 ? 0.792 -24.031 7.207 1 98.5 114 ALA B O 1
ATOM 3419 N N . LEU B 1 115 ? 3.016 -23.922 7.051 1 97.69 115 LEU B N 1
ATOM 3420 C CA . LEU B 1 115 ? 3.211 -23.875 8.492 1 97.69 115 LEU B CA 1
ATOM 3421 C C . LEU B 1 115 ? 2.617 -22.594 9.078 1 97.69 115 LEU B C 1
ATOM 3423 O O . LEU B 1 115 ? 1.92 -22.641 10.094 1 97.69 115 LEU B O 1
ATOM 3427 N N . GLN B 1 116 ? 2.844 -21.516 8.43 1 97.44 116 GLN B N 1
ATOM 3428 C CA . GLN B 1 116 ? 2.465 -20.219 8.969 1 97.44 116 GLN B CA 1
ATOM 3429 C C . GLN B 1 116 ? 0.967 -19.969 8.805 1 97.44 116 GLN B C 1
ATOM 3431 O O . GLN B 1 116 ? 0.361 -19.25 9.609 1 97.44 116 GLN B O 1
ATOM 3436 N N . THR B 1 117 ? 0.344 -20.578 7.832 1 98.06 117 THR B N 1
ATOM 3437 C CA . THR B 1 117 ? -1.069 -20.328 7.574 1 98.06 117 THR B CA 1
ATOM 3438 C C . THR B 1 117 ? -1.931 -21.469 8.133 1 98.06 117 THR B C 1
ATOM 3440 O O . THR B 1 117 ? -3.152 -21.328 8.234 1 98.06 117 THR B O 1
ATOM 3443 N N . SER B 1 118 ? -1.325 -22.578 8.461 1 97.12 118 SER B N 1
ATOM 3444 C CA . SER B 1 118 ? -2.045 -23.797 8.859 1 97.12 118 SER B CA 1
ATOM 3445 C C . SER B 1 118 ? -3.098 -24.172 7.82 1 97.12 118 SER B C 1
ATOM 3447 O O . SER B 1 118 ? -4.246 -24.453 8.172 1 97.12 118 SER B O 1
ATOM 3449 N N . ARG B 1 119 ? -2.693 -24.109 6.512 1 98 119 ARG B N 1
ATOM 3450 C CA . ARG B 1 119 ? -3.523 -24.5 5.375 1 98 119 ARG B CA 1
ATOM 3451 C C . ARG B 1 119 ? -2.75 -25.406 4.414 1 98 119 ARG B C 1
ATOM 3453 O O . ARG B 1 119 ? -1.539 -25.234 4.242 1 98 119 ARG B O 1
ATOM 3460 N N . PRO B 1 120 ? -3.453 -26.344 3.816 1 98.56 120 PRO B N 1
ATOM 3461 C CA . PRO B 1 120 ? -2.77 -27.047 2.732 1 98.56 120 PRO B CA 1
ATOM 3462 C C . PRO B 1 120 ? -2.34 -26.125 1.598 1 98.56 120 PRO B C 1
ATOM 3464 O O . PRO B 1 120 ? -3.121 -25.281 1.157 1 98.56 120 PRO B O 1
ATOM 3467 N N . VAL B 1 121 ? -1.114 -26.281 1.228 1 98.88 121 VAL B N 1
ATOM 3468 C CA . VAL B 1 121 ? -0.554 -25.562 0.096 1 98.88 121 VAL B CA 1
ATOM 3469 C C . VAL B 1 121 ? -0.257 -26.516 -1.049 1 98.88 121 VAL B C 1
ATOM 3471 O O . VAL B 1 121 ? 0.396 -27.547 -0.849 1 98.88 121 VAL B O 1
ATOM 3474 N N . PHE B 1 122 ? -0.782 -26.219 -2.215 1 98.94 122 PHE B N 1
ATOM 3475 C CA . PHE B 1 122 ? -0.539 -27.016 -3.418 1 98.94 122 PHE B CA 1
ATOM 3476 C C . PHE B 1 122 ? 0.319 -26.234 -4.41 1 98.94 122 PHE B C 1
ATOM 3478 O O . PHE B 1 122 ? -0.099 -25.188 -4.91 1 98.94 122 PHE B O 1
ATOM 3485 N N . ALA B 1 123 ? 1.502 -26.719 -4.68 1 98.94 123 ALA B N 1
ATOM 3486 C CA . ALA B 1 123 ? 2.43 -26.062 -5.586 1 98.94 123 ALA B CA 1
ATOM 3487 C C . ALA B 1 123 ? 2.404 -26.703 -6.969 1 98.94 123 ALA B C 1
ATOM 3489 O O . ALA B 1 123 ? 2.551 -27.922 -7.094 1 98.94 123 ALA B O 1
ATOM 3490 N N . VAL B 1 124 ? 2.289 -25.922 -8 1 98.94 124 VAL B N 1
ATOM 3491 C CA . VAL B 1 124 ? 2.166 -26.438 -9.352 1 98.94 124 VAL B CA 1
ATOM 3492 C C . VAL B 1 124 ? 3.5 -26.312 -10.086 1 98.94 124 VAL B C 1
ATOM 3494 O O . VAL B 1 124 ? 4.176 -25.281 -9.969 1 98.94 124 VAL B O 1
ATOM 3497 N N . GLU B 1 125 ? 3.902 -27.344 -10.766 1 98.75 125 GLU B N 1
ATOM 3498 C CA . GLU B 1 125 ? 5.074 -27.375 -11.633 1 98.75 125 GLU B CA 1
ATOM 3499 C C . GLU B 1 125 ? 4.707 -27.016 -13.07 1 98.75 125 GLU B C 1
ATOM 3501 O O . GLU B 1 125 ? 4.703 -27.891 -13.945 1 98.75 125 GLU B O 1
ATOM 3506 N N . TYR B 1 126 ? 4.473 -25.75 -13.25 1 98.88 126 TYR B N 1
ATOM 3507 C CA . TYR B 1 126 ? 4.117 -25.375 -14.609 1 98.88 126 TYR B CA 1
ATOM 3508 C C . TYR B 1 126 ? 5.32 -25.469 -15.539 1 98.88 126 TYR B C 1
ATOM 3510 O O . TYR B 1 126 ? 6.465 -25.359 -15.094 1 98.88 126 TYR B O 1
ATOM 3518 N N . ARG B 1 127 ? 5.113 -25.703 -16.812 1 98.81 127 ARG B N 1
ATOM 3519 C CA . ARG B 1 127 ? 6.184 -25.844 -17.797 1 98.81 127 ARG B CA 1
ATOM 3520 C C . ARG B 1 127 ? 6.793 -24.484 -18.141 1 98.81 127 ARG B C 1
ATOM 3522 O O . ARG B 1 127 ? 6.094 -23.469 -18.141 1 98.81 127 ARG B O 1
ATOM 3529 N N . LEU B 1 128 ? 8.047 -24.438 -18.453 1 98.81 128 LEU B N 1
ATOM 3530 C CA . LEU B 1 128 ? 8.805 -23.188 -18.547 1 98.81 128 LEU B CA 1
ATOM 3531 C C . LEU B 1 128 ? 9.055 -22.828 -20.016 1 98.81 128 LEU B C 1
ATOM 3533 O O . LEU B 1 128 ? 9.25 -23.719 -20.844 1 98.81 128 LEU B O 1
ATOM 3537 N N . ALA B 1 129 ? 8.992 -21.594 -20.25 1 98.69 129 ALA B N 1
ATOM 3538 C CA . ALA B 1 129 ? 9.57 -21.062 -21.484 1 98.69 129 ALA B CA 1
ATOM 3539 C C . ALA B 1 129 ? 11.094 -21.109 -21.438 1 98.69 129 ALA B C 1
ATOM 3541 O O . ALA B 1 129 ? 11.688 -21.125 -20.359 1 98.69 129 ALA B O 1
ATOM 3542 N N . PRO B 1 130 ? 11.852 -21.188 -22.609 1 98 130 PRO B N 1
ATOM 3543 C CA . PRO B 1 130 ? 11.312 -21.047 -23.969 1 98 130 PRO B CA 1
ATOM 3544 C C . PRO B 1 130 ? 10.828 -22.391 -24.547 1 98 130 PRO B C 1
ATOM 3546 O O . PRO B 1 130 ? 10.219 -22.406 -25.609 1 98 130 PRO B O 1
ATOM 3549 N N . GLU B 1 131 ? 11.133 -23.562 -23.828 1 98.38 131 GLU B N 1
ATOM 3550 C CA . GLU B 1 131 ? 10.727 -24.859 -24.344 1 98.38 131 GLU B CA 1
ATOM 3551 C C . GLU B 1 131 ? 9.203 -24.953 -24.469 1 98.38 131 GLU B C 1
ATOM 3553 O O . GLU B 1 131 ? 8.688 -25.594 -25.375 1 98.38 131 GLU B O 1
ATOM 3558 N N . HIS B 1 132 ? 8.523 -24.359 -23.547 1 98.5 132 HIS B N 1
ATOM 3559 C CA . HIS B 1 132 ? 7.062 -24.328 -23.516 1 98.5 132 HIS B CA 1
ATOM 3560 C C . HIS B 1 132 ? 6.535 -22.922 -23.328 1 98.5 132 HIS B C 1
ATOM 3562 O O . HIS B 1 132 ? 6.082 -22.547 -22.234 1 98.5 132 HIS B O 1
ATOM 3568 N N . PRO B 1 133 ? 6.516 -22.125 -24.344 1 98.31 133 PRO B N 1
ATOM 3569 C CA . PRO B 1 133 ? 5.984 -20.766 -24.25 1 98.31 133 PRO B CA 1
ATOM 3570 C C . PRO B 1 133 ? 4.48 -20.734 -23.984 1 98.31 133 PRO B C 1
ATOM 3572 O O . PRO B 1 133 ? 3.852 -21.797 -23.859 1 98.31 133 PRO B O 1
ATOM 3575 N N . PHE B 1 134 ? 3.918 -19.594 -23.797 1 98.31 134 PHE B N 1
ATOM 3576 C CA . PHE B 1 134 ? 2.471 -19.453 -23.656 1 98.31 134 PHE B CA 1
ATOM 3577 C C . PHE B 1 134 ? 1.754 -20.234 -24.75 1 98.31 134 PHE B C 1
ATOM 3579 O O . PHE B 1 134 ? 2.162 -20.203 -25.906 1 98.31 134 PHE B O 1
ATOM 3586 N N . PRO B 1 135 ? 0.826 -20.953 -24.312 1 98.56 135 PRO B N 1
ATOM 3587 C CA . PRO B 1 135 ? 0.01 -20.812 -23.109 1 98.56 135 PRO B CA 1
ATOM 3588 C C . PRO B 1 135 ? 0.359 -21.844 -22.047 1 98.56 135 PRO B C 1
ATOM 3590 O O . PRO B 1 135 ? -0.395 -22.031 -21.078 1 98.56 135 PRO B O 1
ATOM 3593 N N . ALA B 1 136 ? 1.448 -22.484 -22.109 1 98.75 136 ALA B N 1
ATOM 3594 C CA . ALA B 1 136 ? 1.736 -23.672 -21.297 1 98.75 136 ALA B CA 1
ATOM 3595 C C . ALA B 1 136 ? 1.644 -23.344 -19.812 1 98.75 136 ALA B C 1
ATOM 3597 O O . ALA B 1 136 ? 0.914 -24.016 -19.062 1 98.75 136 ALA B O 1
ATOM 3598 N N . ALA B 1 137 ? 2.285 -22.297 -19.375 1 98.81 137 ALA B N 1
ATOM 3599 C CA . ALA B 1 137 ? 2.377 -21.984 -17.953 1 98.81 137 ALA B CA 1
ATOM 3600 C C . ALA B 1 137 ? 1 -21.703 -17.359 1 98.81 137 ALA B C 1
ATOM 3602 O O . ALA B 1 137 ? 0.645 -22.234 -16.312 1 98.81 137 ALA B O 1
ATOM 3603 N N . VAL B 1 138 ? 0.179 -20.891 -18.047 1 98.81 138 VAL B N 1
ATOM 3604 C CA . VAL B 1 138 ? -1.131 -20.5 -17.547 1 98.81 138 VAL B CA 1
ATOM 3605 C C . VAL B 1 138 ? -2.088 -21.688 -17.594 1 98.81 138 VAL B C 1
ATOM 3607 O O . VAL B 1 138 ? -2.84 -21.938 -16.656 1 98.81 138 VAL B O 1
ATOM 3610 N N . GLU B 1 139 ? -2.029 -22.453 -18.656 1 98.88 139 GLU B N 1
ATOM 3611 C CA . GLU B 1 139 ? -2.92 -23.594 -18.797 1 98.88 139 GLU B CA 1
ATOM 3612 C C . GLU B 1 139 ? -2.562 -24.688 -17.797 1 98.88 139 GLU B C 1
ATOM 3614 O O . GLU B 1 139 ? -3.447 -25.359 -17.25 1 98.88 139 GLU B O 1
ATOM 3619 N N . ASP B 1 140 ? -1.248 -24.891 -17.625 1 98.94 140 ASP B N 1
ATOM 3620 C CA . ASP B 1 140 ? -0.81 -25.828 -16.594 1 98.94 140 ASP B CA 1
ATOM 3621 C C . ASP B 1 140 ? -1.34 -25.438 -15.219 1 98.94 140 ASP B C 1
ATOM 3623 O O . ASP B 1 140 ? -1.866 -26.266 -14.484 1 98.94 140 ASP B O 1
ATOM 3627 N N . SER B 1 141 ? -1.228 -24.219 -14.891 1 98.94 141 SER B N 1
ATOM 3628 C CA . SER B 1 141 ? -1.642 -23.703 -13.586 1 98.94 141 SER B CA 1
ATOM 3629 C C . SER B 1 141 ? -3.16 -23.719 -13.438 1 98.94 141 SER B C 1
ATOM 3631 O O . SER B 1 141 ? -3.684 -24 -12.359 1 98.94 141 SER B O 1
ATOM 3633 N N . PHE B 1 142 ? -3.857 -23.406 -14.508 1 98.94 142 PHE B N 1
ATOM 3634 C CA . PHE B 1 142 ? -5.312 -23.484 -14.477 1 98.94 142 PHE B CA 1
ATOM 3635 C C . PHE B 1 142 ? -5.762 -24.938 -14.281 1 98.94 142 PHE B C 1
ATOM 3637 O O . PHE B 1 142 ? -6.727 -25.203 -13.562 1 98.94 142 PHE B O 1
ATOM 3644 N N . ALA B 1 143 ? -5.094 -25.844 -14.945 1 98.88 143 ALA B N 1
ATOM 3645 C CA . ALA B 1 143 ? -5.41 -27.266 -14.758 1 98.88 143 ALA B CA 1
ATOM 3646 C C . ALA B 1 143 ? -5.262 -27.672 -13.297 1 98.88 143 ALA B C 1
ATOM 3648 O O . ALA B 1 143 ? -6.074 -28.438 -12.773 1 98.88 143 ALA B O 1
ATOM 3649 N N . ALA B 1 144 ? -4.23 -27.172 -12.656 1 98.94 144 ALA B N 1
ATOM 3650 C CA . ALA B 1 144 ? -4.027 -27.438 -11.234 1 98.94 144 ALA B CA 1
ATOM 3651 C C . ALA B 1 144 ? -5.164 -26.859 -10.398 1 98.94 144 ALA B C 1
ATOM 3653 O O . ALA B 1 144 ? -5.676 -27.531 -9.492 1 98.94 144 ALA B O 1
ATOM 3654 N N . LEU B 1 145 ? -5.57 -25.641 -10.672 1 98.94 145 LEU B N 1
ATOM 3655 C CA . LEU B 1 145 ? -6.684 -25 -9.977 1 98.94 145 LEU B CA 1
ATOM 3656 C C . LEU B 1 145 ? -7.965 -25.812 -10.148 1 98.94 145 LEU B C 1
ATOM 3658 O O . LEU B 1 145 ? -8.688 -26.047 -9.172 1 98.94 145 LEU B O 1
ATOM 3662 N N . LYS B 1 146 ? -8.219 -26.172 -11.359 1 98.75 146 LYS B N 1
ATOM 3663 C CA . LYS B 1 146 ? -9.414 -26.953 -11.664 1 98.75 146 LYS B CA 1
ATOM 3664 C C . LYS B 1 146 ? -9.375 -28.297 -10.953 1 98.75 146 LYS B C 1
ATOM 3666 O O . LYS B 1 146 ? -10.406 -28.781 -10.477 1 98.75 146 LYS B O 1
ATOM 3671 N N . TYR B 1 147 ? -8.227 -28.922 -10.93 1 98.75 147 TYR B N 1
ATOM 3672 C CA . TYR B 1 147 ? -8.07 -30.172 -10.219 1 98.75 147 TYR B CA 1
ATOM 3673 C C . TYR B 1 147 ? -8.453 -30.031 -8.75 1 98.75 147 TYR B C 1
ATOM 3675 O O . TYR B 1 147 ? -9.172 -30.875 -8.203 1 98.75 147 TYR B O 1
ATOM 3683 N N . LEU B 1 148 ? -7.965 -28.953 -8.078 1 98.81 148 LEU B N 1
ATOM 3684 C CA . LEU B 1 148 ? -8.312 -28.703 -6.688 1 98.81 148 LEU B CA 1
ATOM 3685 C C . LEU B 1 148 ? -9.828 -28.562 -6.523 1 98.81 148 LEU B C 1
ATOM 3687 O O . LEU B 1 148 ? -10.406 -29.109 -5.586 1 98.81 148 LEU B O 1
ATOM 3691 N N . SER B 1 149 ? -10.398 -27.797 -7.402 1 98.5 149 SER B N 1
ATOM 3692 C CA . SER B 1 149 ? -11.836 -27.578 -7.352 1 98.5 149 SER B CA 1
ATOM 3693 C C . SER B 1 149 ? -12.609 -28.875 -7.539 1 98.5 149 SER B C 1
ATOM 3695 O O . SER B 1 149 ? -13.477 -29.219 -6.73 1 98.5 149 SER B O 1
ATOM 3697 N N . ASP B 1 150 ? -12.211 -29.672 -8.531 1 98.19 150 ASP B N 1
ATOM 3698 C CA . ASP B 1 150 ? -12.93 -30.891 -8.914 1 98.19 150 ASP B CA 1
ATOM 3699 C C . ASP B 1 150 ? -12.734 -31.984 -7.879 1 98.19 150 ASP B C 1
ATOM 3701 O O . ASP B 1 150 ? -13.617 -32.844 -7.691 1 98.19 150 ASP B O 1
ATOM 3705 N N . HIS B 1 151 ? -11.648 -32.031 -7.191 1 98.25 151 HIS B N 1
ATOM 3706 C CA . HIS B 1 151 ? -11.312 -33.125 -6.289 1 98.25 151 HIS B CA 1
ATOM 3707 C C . HIS B 1 151 ? -11.289 -32.656 -4.836 1 98.25 151 HIS B C 1
ATOM 3709 O O . HIS B 1 151 ? -10.602 -33.25 -3.998 1 98.25 151 HIS B O 1
ATOM 3715 N N . ALA B 1 152 ? -11.938 -31.562 -4.531 1 98.25 152 ALA B N 1
ATOM 3716 C CA . ALA B 1 152 ? -11.891 -30.922 -3.223 1 98.25 152 ALA B CA 1
ATOM 3717 C C . ALA B 1 152 ? -12.227 -31.906 -2.109 1 98.25 152 ALA B C 1
ATOM 3719 O O . ALA B 1 152 ? -11.539 -31.953 -1.09 1 98.25 152 ALA B O 1
ATOM 3720 N N . ALA B 1 153 ? -13.227 -32.719 -2.316 1 96.81 153 ALA B N 1
ATOM 3721 C CA . ALA B 1 153 ? -13.648 -33.656 -1.299 1 96.81 153 ALA B CA 1
ATOM 3722 C C . ALA B 1 153 ? -12.555 -34.688 -1.021 1 96.81 153 ALA B C 1
ATOM 3724 O O . ALA B 1 153 ? -12.242 -34.969 0.137 1 96.81 153 ALA B O 1
ATOM 3725 N N . GLU B 1 154 ? -11.992 -35.188 -2.078 1 96.19 154 GLU B N 1
ATOM 3726 C CA . GLU B 1 154 ? -10.93 -36.156 -1.963 1 96.19 154 GLU B CA 1
ATOM 3727 C C . GLU B 1 154 ? -9.703 -35.594 -1.268 1 96.19 154 GLU B C 1
ATOM 3729 O O . GLU B 1 154 ? -9.008 -36.281 -0.531 1 96.19 154 GLU B O 1
ATOM 3734 N N . LEU B 1 155 ? -9.5 -34.344 -1.446 1 97.12 155 LEU B N 1
ATOM 3735 C CA . LEU B 1 155 ? -8.32 -33.656 -0.915 1 97.12 155 LEU B CA 1
ATOM 3736 C C . LEU B 1 155 ? -8.617 -33.031 0.449 1 97.12 155 LEU B C 1
ATOM 3738 O O . LEU B 1 155 ? -7.727 -32.469 1.08 1 97.12 155 LEU B O 1
ATOM 3742 N N . ASN B 1 156 ? -9.836 -33.094 0.875 1 97 156 ASN B N 1
ATOM 3743 C CA . ASN B 1 156 ? -10.336 -32.5 2.107 1 97 156 ASN B CA 1
ATOM 3744 C C . ASN B 1 156 ? -10.109 -31 2.127 1 97 156 ASN B C 1
ATOM 3746 O O . ASN B 1 156 ? -9.594 -30.453 3.105 1 97 156 ASN B O 1
ATOM 3750 N N . ILE B 1 157 ? -10.422 -30.375 1.03 1 97.88 157 ILE B N 1
ATOM 3751 C CA . ILE B 1 157 ? -10.383 -28.922 0.976 1 97.88 157 ILE B CA 1
ATOM 3752 C C . ILE B 1 157 ? -11.758 -28.375 0.604 1 97.88 157 ILE B C 1
ATOM 3754 O O . ILE B 1 157 ? -12.594 -29.094 0.055 1 97.88 157 ILE B O 1
ATOM 3758 N N . ASP B 1 158 ? -12.031 -27.188 1.04 1 98.25 158 ASP B N 1
ATOM 3759 C CA . ASP B 1 158 ? -13.273 -26.484 0.729 1 98.25 158 ASP B CA 1
ATOM 3760 C C . ASP B 1 158 ? -13.18 -25.781 -0.628 1 98.25 158 ASP B C 1
ATOM 3762 O O . ASP B 1 158 ? -12.477 -24.781 -0.773 1 98.25 158 ASP B O 1
ATOM 3766 N N . SER B 1 159 ? -13.914 -26.281 -1.655 1 98.06 159 SER B N 1
ATOM 3767 C CA . SER B 1 159 ? -13.844 -25.75 -3.016 1 98.06 159 SER B CA 1
ATOM 3768 C C . SER B 1 159 ? -14.281 -24.297 -3.07 1 98.06 159 SER B C 1
ATOM 3770 O O . SER B 1 159 ? -14 -23.594 -4.039 1 98.06 159 SER B O 1
ATOM 3772 N N . LYS B 1 160 ? -14.969 -23.797 -2.029 1 98.06 160 LYS B N 1
ATOM 3773 C CA . LYS B 1 160 ? -15.43 -22.406 -1.981 1 98.06 160 LYS B CA 1
ATOM 3774 C C . LYS B 1 160 ? -14.391 -21.516 -1.31 1 98.06 160 LYS B C 1
ATOM 3776 O O . LYS B 1 160 ? -14.602 -20.312 -1.17 1 98.06 160 LYS B O 1
ATOM 3781 N N . ARG B 1 161 ? -13.297 -22.109 -0.874 1 98.31 161 ARG B N 1
ATOM 3782 C CA . ARG B 1 161 ? -12.25 -21.375 -0.173 1 98.31 161 ARG B CA 1
ATOM 3783 C C . ARG B 1 161 ? -10.875 -21.719 -0.716 1 98.31 161 ARG B C 1
ATOM 3785 O O . ARG B 1 161 ? -9.977 -22.078 0.047 1 98.31 161 ARG B O 1
ATOM 3792 N N . ILE B 1 162 ? -10.664 -21.516 -2.02 1 98.75 162 ILE B N 1
ATOM 3793 C CA . ILE B 1 162 ? -9.367 -21.719 -2.668 1 98.75 162 ILE B CA 1
ATOM 3794 C C . ILE B 1 162 ? -8.758 -20.359 -3.025 1 98.75 162 ILE B C 1
ATOM 3796 O O . ILE B 1 162 ? -9.391 -19.547 -3.695 1 98.75 162 ILE B O 1
ATOM 3800 N N . CYS B 1 163 ? -7.602 -20.125 -2.514 1 98.88 163 CYS B N 1
ATOM 3801 C CA . CYS B 1 163 ? -6.793 -18.953 -2.824 1 98.88 163 CYS B CA 1
ATOM 3802 C C . CYS B 1 163 ? -5.73 -19.281 -3.863 1 98.88 163 CYS B C 1
ATOM 3804 O O . CYS B 1 163 ? -5.117 -20.344 -3.814 1 98.88 163 CYS B O 1
ATOM 3806 N N . VAL B 1 164 ? -5.562 -18.406 -4.836 1 98.94 164 VAL B N 1
ATOM 3807 C CA . VAL B 1 164 ? -4.445 -18.5 -5.773 1 98.94 164 VAL B CA 1
ATOM 3808 C C . VAL B 1 164 ? -3.357 -17.516 -5.379 1 98.94 164 VAL B C 1
ATOM 3810 O O . VAL B 1 164 ? -3.617 -16.312 -5.262 1 98.94 164 VAL B O 1
ATOM 3813 N N . GLN B 1 165 ? -2.209 -18.016 -5.102 1 98.94 165 GLN B N 1
ATOM 3814 C CA . GLN B 1 165 ? -1.068 -17.203 -4.691 1 98.94 165 GLN B CA 1
ATOM 3815 C C . GLN B 1 165 ? 0.1 -17.359 -5.66 1 98.94 165 GLN B C 1
ATOM 3817 O O . GLN B 1 165 ? 0.424 -18.469 -6.066 1 98.94 165 GLN B O 1
ATOM 3822 N N . GLY B 1 166 ? 0.683 -16.234 -6.098 1 98.81 166 GLY B N 1
ATOM 3823 C CA . GLY B 1 166 ? 1.867 -16.312 -6.938 1 98.81 166 GLY B CA 1
ATOM 3824 C C . GLY B 1 166 ? 2.816 -15.141 -6.727 1 98.81 166 GLY B C 1
ATOM 3825 O O . GLY B 1 166 ? 2.398 -14.062 -6.305 1 98.81 166 GLY B O 1
ATOM 3826 N N . ALA B 1 167 ? 4.117 -15.344 -7.059 1 98.38 167 ALA B N 1
ATOM 3827 C CA . ALA B 1 167 ? 5.145 -14.32 -6.902 1 98.38 167 ALA B CA 1
ATOM 3828 C C . ALA B 1 167 ? 5.844 -14.031 -8.227 1 98.38 167 ALA B C 1
ATOM 3830 O O . ALA B 1 167 ? 6.137 -14.953 -8.992 1 98.38 167 ALA B O 1
ATOM 3831 N N . SER B 1 168 ? 6.148 -12.727 -8.477 1 98.62 168 SER B N 1
ATOM 3832 C CA . SER B 1 168 ? 6.879 -12.344 -9.68 1 98.62 168 SER B CA 1
ATOM 3833 C C . SER B 1 168 ? 6.18 -12.859 -10.938 1 98.62 168 SER B C 1
ATOM 3835 O O . SER B 1 168 ? 4.996 -12.594 -11.148 1 98.62 168 SER B O 1
ATOM 3837 N N . ALA B 1 169 ? 6.852 -13.734 -11.766 1 98.88 169 ALA B N 1
ATOM 3838 C CA . ALA B 1 169 ? 6.219 -14.359 -12.922 1 98.88 169 ALA B CA 1
ATOM 3839 C C . ALA B 1 169 ? 5.055 -15.25 -12.508 1 98.88 169 ALA B C 1
ATOM 3841 O O . ALA B 1 169 ? 4.035 -15.312 -13.195 1 98.88 169 ALA B O 1
ATOM 3842 N N . GLY B 1 170 ? 5.238 -15.906 -11.359 1 98.88 170 GLY B N 1
ATOM 3843 C CA . GLY B 1 170 ? 4.137 -16.688 -10.805 1 98.88 170 GLY B CA 1
ATOM 3844 C C . GLY B 1 170 ? 2.943 -15.828 -10.422 1 98.88 170 GLY B C 1
ATOM 3845 O O . GLY B 1 170 ? 1.798 -16.281 -10.492 1 98.88 170 GLY B O 1
ATOM 3846 N N . GLY B 1 171 ? 3.25 -14.578 -9.891 1 98.94 171 GLY B N 1
ATOM 3847 C CA . GLY B 1 171 ? 2.17 -13.633 -9.664 1 98.94 171 GLY B CA 1
ATOM 3848 C C . GLY B 1 171 ? 1.422 -13.266 -10.93 1 98.94 171 GLY B C 1
ATOM 3849 O O . GLY B 1 171 ? 0.195 -13.148 -10.922 1 98.94 171 GLY B O 1
ATOM 3850 N N . GLY B 1 172 ? 2.156 -13.047 -12.016 1 98.94 172 GLY B N 1
ATOM 3851 C CA . GLY B 1 172 ? 1.523 -12.828 -13.305 1 98.94 172 GLY B CA 1
ATOM 3852 C C . GLY B 1 172 ? 0.651 -13.984 -13.75 1 98.94 172 GLY B C 1
ATOM 3853 O O . GLY B 1 172 ? -0.471 -13.781 -14.211 1 98.94 172 GLY B O 1
ATOM 3854 N N . ILE B 1 173 ? 1.155 -15.195 -13.578 1 98.94 173 ILE B N 1
ATOM 3855 C CA . ILE B 1 173 ? 0.408 -16.406 -13.938 1 98.94 173 ILE B CA 1
ATOM 3856 C C . ILE B 1 173 ? -0.839 -16.516 -13.062 1 98.94 173 ILE B C 1
ATOM 3858 O O . ILE B 1 173 ? -1.922 -16.844 -13.555 1 98.94 173 ILE B O 1
ATOM 3862 N N . ALA B 1 174 ? -0.679 -16.219 -11.758 1 99 174 ALA B N 1
ATOM 3863 C CA . ALA B 1 174 ? -1.809 -16.25 -10.836 1 99 174 ALA B CA 1
ATOM 3864 C C . ALA B 1 174 ? -2.932 -15.328 -11.305 1 99 174 ALA B C 1
ATOM 3866 O O . ALA B 1 174 ? -4.094 -15.742 -11.367 1 99 174 ALA B O 1
ATOM 3867 N N . VAL B 1 175 ? -2.576 -14.078 -11.633 1 98.94 175 VAL B N 1
ATOM 3868 C CA . VAL B 1 175 ? -3.576 -13.148 -12.133 1 98.94 175 VAL B CA 1
ATOM 3869 C C . VAL B 1 175 ? -4.184 -13.688 -13.43 1 98.94 175 VAL B C 1
ATOM 3871 O O . VAL B 1 175 ? -5.402 -13.617 -13.625 1 98.94 175 VAL B O 1
ATOM 3874 N N . GLY B 1 176 ? -3.361 -14.234 -14.328 1 98.94 176 GLY B N 1
ATOM 3875 C CA . GLY B 1 176 ? -3.824 -14.797 -15.586 1 98.94 176 GLY B CA 1
ATOM 3876 C C . GLY B 1 176 ? -4.832 -15.922 -15.398 1 98.94 176 GLY B C 1
ATOM 3877 O O . GLY B 1 176 ? -5.852 -15.961 -16.094 1 98.94 176 GLY B O 1
ATOM 3878 N N . ILE B 1 177 ? -4.598 -16.828 -14.469 1 98.88 177 ILE B N 1
ATOM 3879 C CA . ILE B 1 177 ? -5.496 -17.984 -14.352 1 98.88 177 ILE B CA 1
ATOM 3880 C C . ILE B 1 177 ? -6.77 -17.562 -13.617 1 98.88 177 ILE B C 1
ATOM 3882 O O . ILE B 1 177 ? -7.828 -18.156 -13.82 1 98.88 177 ILE B O 1
ATOM 3886 N N . VAL B 1 178 ? -6.711 -16.562 -12.758 1 98.88 178 VAL B N 1
ATOM 3887 C CA . VAL B 1 178 ? -7.934 -16.031 -12.164 1 98.88 178 VAL B CA 1
ATOM 3888 C C . VAL B 1 178 ? -8.812 -15.414 -13.25 1 98.88 178 VAL B C 1
ATOM 3890 O O . VAL B 1 178 ? -10.031 -15.594 -13.25 1 98.88 178 VAL B O 1
ATOM 3893 N N . LEU B 1 179 ? -8.156 -14.656 -14.18 1 98.75 179 LEU B N 1
ATOM 3894 C CA . LEU B 1 179 ? -8.867 -14.148 -15.336 1 98.75 179 LEU B CA 1
ATOM 3895 C C . LEU B 1 179 ? -9.5 -15.281 -16.141 1 98.75 179 LEU B C 1
ATOM 3897 O O . LEU B 1 179 ? -10.672 -15.211 -16.516 1 98.75 179 LEU B O 1
ATOM 3901 N N . MET B 1 180 ? -8.734 -16.328 -16.344 1 98.56 180 MET B N 1
ATOM 3902 C CA . MET B 1 180 ? -9.211 -17.484 -17.078 1 98.56 180 MET B CA 1
ATOM 3903 C C . MET B 1 180 ? -10.367 -18.156 -16.344 1 98.56 180 MET B C 1
ATOM 3905 O O . MET B 1 180 ? -11.352 -18.562 -16.969 1 98.56 180 MET B O 1
ATOM 3909 N N . ALA B 1 181 ? -10.227 -18.344 -15.086 1 98.75 181 ALA B N 1
ATOM 3910 C CA . ALA B 1 181 ? -11.273 -18.953 -14.266 1 98.75 181 ALA B CA 1
ATOM 3911 C C . ALA B 1 181 ? -12.578 -18.172 -14.367 1 98.75 181 ALA B C 1
ATOM 3913 O O . ALA B 1 181 ? -13.656 -18.766 -14.5 1 98.75 181 ALA B O 1
ATOM 3914 N N . ARG B 1 182 ? -12.5 -16.859 -14.258 1 98 182 ARG B N 1
ATOM 3915 C CA . ARG B 1 182 ? -13.656 -16 -14.43 1 98 182 ARG B CA 1
ATOM 3916 C C . ARG B 1 182 ? -14.289 -16.203 -15.805 1 98 182 ARG B C 1
ATOM 3918 O O . ARG B 1 182 ? -15.5 -16.438 -15.906 1 98 182 ARG B O 1
ATOM 3925 N N . ASP B 1 183 ? -13.438 -16.141 -16.859 1 98.12 183 ASP B N 1
ATOM 3926 C CA . ASP B 1 183 ? -13.914 -16.156 -18.234 1 98.12 183 ASP B CA 1
ATOM 3927 C C . ASP B 1 183 ? -14.461 -17.531 -18.609 1 98.12 183 ASP B C 1
ATOM 3929 O O . ASP B 1 183 ? -15.359 -17.641 -19.438 1 98.12 183 ASP B O 1
ATOM 3933 N N . ARG B 1 184 ? -13.883 -18.562 -17.969 1 98.06 184 ARG B N 1
ATOM 3934 C CA . ARG B 1 184 ? -14.336 -19.922 -18.25 1 98.06 184 ARG B CA 1
ATOM 3935 C C . ARG B 1 184 ? -15.391 -20.359 -17.25 1 98.06 184 ARG B C 1
ATOM 3937 O O . ARG B 1 184 ? -15.766 -21.547 -17.203 1 98.06 184 ARG B O 1
ATOM 3944 N N . ASP B 1 185 ? -15.852 -19.516 -16.406 1 97.69 185 ASP B N 1
ATOM 3945 C CA . ASP B 1 185 ? -16.953 -19.703 -15.461 1 97.69 185 ASP B CA 1
ATOM 3946 C C . ASP B 1 185 ? -16.672 -20.844 -14.5 1 97.69 185 ASP B C 1
ATOM 3948 O O . ASP B 1 185 ? -17.516 -21.734 -14.32 1 97.69 185 ASP B O 1
ATOM 3952 N N . LEU B 1 186 ? -15.422 -20.875 -14.016 1 98.12 186 LEU B N 1
ATOM 3953 C CA . LEU B 1 186 ? -15.125 -21.844 -12.969 1 98.12 186 LEU B CA 1
ATOM 3954 C C . LEU B 1 186 ? -16.062 -21.672 -11.781 1 98.12 186 LEU B C 1
ATOM 3956 O O . LEU B 1 186 ? -16.297 -20.562 -11.312 1 98.12 186 LEU B O 1
ATOM 3960 N N . SER B 1 187 ? -16.625 -22.797 -11.32 1 97.56 187 SER B N 1
ATOM 3961 C CA . SER B 1 187 ? -17.547 -22.797 -10.188 1 97.56 187 SER B CA 1
ATOM 3962 C C . SER B 1 187 ? -17.188 -23.906 -9.195 1 97.56 187 SER B C 1
ATOM 3964 O O . SER B 1 187 ? -17.078 -25.078 -9.57 1 97.56 187 SER B O 1
ATOM 3966 N N . PRO B 1 188 ? -17.062 -23.547 -7.875 1 97.88 188 PRO B N 1
ATOM 3967 C CA . PRO B 1 188 ? -17.094 -22.188 -7.332 1 97.88 188 PRO B CA 1
ATOM 3968 C C . PRO B 1 188 ? -15.922 -21.344 -7.812 1 97.88 188 PRO B C 1
ATOM 3970 O O . PRO B 1 188 ? -14.898 -21.875 -8.258 1 97.88 188 PRO B O 1
ATOM 3973 N N . PRO B 1 189 ? -16.062 -20.031 -7.773 1 98 189 PRO B N 1
ATOM 3974 C CA . PRO B 1 189 ? -14.977 -19.156 -8.211 1 98 189 PRO B CA 1
ATOM 3975 C C . PRO B 1 189 ? -13.812 -19.125 -7.227 1 98 189 PRO B C 1
ATOM 3977 O O . PRO B 1 189 ? -13.953 -19.578 -6.082 1 98 189 PRO B O 1
ATOM 3980 N N . VAL B 1 190 ? -12.672 -18.672 -7.707 1 98.62 190 VAL B N 1
ATOM 3981 C CA . VAL B 1 190 ? -11.531 -18.422 -6.836 1 98.62 190 VAL B CA 1
ATOM 3982 C C . VAL B 1 190 ? -11.93 -17.438 -5.734 1 98.62 190 VAL B C 1
ATOM 3984 O O . VAL B 1 190 ? -12.594 -16.438 -6 1 98.62 190 VAL B O 1
ATOM 3987 N N . THR B 1 191 ? -11.508 -17.75 -4.52 1 98.19 191 THR B N 1
ATOM 3988 C CA . THR B 1 191 ? -12 -16.984 -3.373 1 98.19 191 THR B CA 1
ATOM 3989 C C . THR B 1 191 ? -11.102 -15.789 -3.088 1 98.19 191 THR B C 1
ATOM 3991 O O . THR B 1 191 ? -11.562 -14.773 -2.57 1 98.19 191 THR B O 1
ATOM 3994 N N . LYS B 1 192 ? -9.82 -15.93 -3.385 1 98.56 192 LYS B N 1
ATOM 3995 C CA . LYS B 1 192 ? -8.82 -14.914 -3.072 1 98.56 192 LYS B CA 1
ATOM 3996 C C . LYS B 1 192 ? -7.648 -14.977 -4.043 1 98.56 192 LYS B C 1
ATOM 3998 O O . LYS B 1 192 ? -7.27 -16.062 -4.496 1 98.56 192 LYS B O 1
ATOM 4003 N N . LEU B 1 193 ? -7.168 -13.844 -4.43 1 98.88 193 LEU B N 1
ATOM 4004 C CA . LEU B 1 193 ? -5.934 -13.734 -5.199 1 98.88 193 LEU B CA 1
ATOM 4005 C C . LEU B 1 193 ? -4.859 -13 -4.402 1 98.88 193 LEU B C 1
ATOM 4007 O O . LEU B 1 193 ? -5.105 -11.922 -3.869 1 98.88 193 LEU B O 1
ATOM 4011 N N . VAL B 1 194 ? -3.705 -13.602 -4.227 1 98.94 194 VAL B N 1
ATOM 4012 C CA . VAL B 1 194 ? -2.541 -12.984 -3.596 1 98.94 194 VAL B CA 1
ATOM 4013 C C . VAL B 1 194 ? -1.384 -12.93 -4.594 1 98.94 194 VAL B C 1
ATOM 4015 O O . VAL B 1 194 ? -0.735 -13.945 -4.855 1 98.94 194 VAL B O 1
ATOM 4018 N N . ALA B 1 195 ? -1.15 -11.789 -5.152 1 98.94 195 ALA B N 1
ATOM 4019 C CA . ALA B 1 195 ? -0.119 -11.586 -6.164 1 98.94 195 ALA B CA 1
ATOM 4020 C C . ALA B 1 195 ? 1.053 -10.781 -5.602 1 98.94 195 ALA B C 1
ATOM 4022 O O . ALA B 1 195 ? 0.953 -9.57 -5.422 1 98.94 195 ALA B O 1
ATOM 4023 N N . LEU B 1 196 ? 2.197 -11.422 -5.402 1 98.75 196 LEU B N 1
ATOM 4024 C CA . LEU B 1 196 ? 3.383 -10.805 -4.82 1 98.75 196 LEU B CA 1
ATOM 4025 C C . LEU B 1 196 ? 4.316 -10.289 -5.906 1 98.75 196 LEU B C 1
ATOM 4027 O O . LEU B 1 196 ? 4.852 -11.07 -6.695 1 98.75 196 LEU B O 1
ATOM 4031 N N . THR B 1 197 ? 4.531 -8.953 -5.984 1 98.69 197 THR B N 1
ATOM 4032 C CA . THR B 1 197 ? 5.395 -8.312 -6.973 1 98.69 197 THR B CA 1
ATOM 4033 C C . THR B 1 197 ? 5.137 -8.883 -8.367 1 98.69 197 THR B C 1
ATOM 4035 O O . THR B 1 197 ? 6.07 -9.305 -9.055 1 98.69 197 THR B O 1
ATOM 4038 N N . PRO B 1 198 ? 3.893 -8.914 -8.781 1 98.88 198 PRO B N 1
ATOM 4039 C CA . PRO B 1 198 ? 3.533 -9.688 -9.977 1 98.88 198 PRO B CA 1
ATOM 4040 C C . PRO B 1 198 ? 4.102 -9.078 -11.258 1 98.88 198 PRO B C 1
ATOM 4042 O O . PRO B 1 198 ? 4.141 -7.855 -11.406 1 98.88 198 PRO B O 1
ATOM 4045 N N . GLU B 1 199 ? 4.609 -9.945 -12.125 1 98.88 199 GLU B N 1
ATOM 4046 C CA . GLU B 1 199 ? 5.008 -9.633 -13.492 1 98.88 199 GLU B CA 1
ATOM 4047 C C . GLU B 1 199 ? 3.812 -9.688 -14.445 1 98.88 199 GLU B C 1
ATOM 4049 O O . GLU B 1 199 ? 3.367 -10.773 -14.828 1 98.88 199 GLU B O 1
ATOM 4054 N N . LEU B 1 200 ? 3.293 -8.484 -14.891 1 98.94 200 LEU B N 1
ATOM 4055 C CA . LEU B 1 200 ? 1.944 -8.453 -15.445 1 98.94 200 LEU B CA 1
ATOM 4056 C C . LEU B 1 200 ? 1.965 -7.984 -16.891 1 98.94 200 LEU B C 1
ATOM 4058 O O . LEU B 1 200 ? 1.001 -8.203 -17.641 1 98.94 200 LEU B O 1
ATOM 4062 N N . ASP B 1 201 ? 3.035 -7.27 -17.328 1 98.88 201 ASP B N 1
ATOM 4063 C CA . ASP B 1 201 ? 2.953 -6.516 -18.562 1 98.88 201 ASP B CA 1
ATOM 4064 C C . ASP B 1 201 ? 4.184 -6.758 -19.438 1 98.88 201 ASP B C 1
ATOM 4066 O O . ASP B 1 201 ? 5.305 -6.422 -19.047 1 98.88 201 ASP B O 1
ATOM 4070 N N . ASP B 1 202 ? 3.986 -7.277 -20.625 1 98.62 202 ASP B N 1
ATOM 4071 C CA . ASP B 1 202 ? 5.098 -7.543 -21.531 1 98.62 202 ASP B CA 1
ATOM 4072 C C . ASP B 1 202 ? 5.652 -6.246 -22.125 1 98.62 202 ASP B C 1
ATOM 4074 O O . ASP B 1 202 ? 6.699 -6.25 -22.766 1 98.62 202 ASP B O 1
ATOM 4078 N N . ARG B 1 203 ? 4.996 -5.094 -21.828 1 98.25 203 ARG B N 1
ATOM 4079 C CA . ARG B 1 203 ? 5.348 -3.816 -22.438 1 98.25 203 ARG B CA 1
ATOM 4080 C C . ARG B 1 203 ? 6.09 -2.924 -21.453 1 98.25 203 ARG B C 1
ATOM 4082 O O . ARG B 1 203 ? 6.297 -1.737 -21.719 1 98.25 203 ARG B O 1
ATOM 4089 N N . THR B 1 204 ? 6.355 -3.479 -20.203 1 97.88 204 THR B N 1
ATOM 4090 C CA . THR B 1 204 ? 7.086 -2.703 -19.203 1 97.88 204 THR B CA 1
ATOM 4091 C C . THR B 1 204 ? 8.336 -2.078 -19.812 1 97.88 204 THR B C 1
ATOM 4093 O O . THR B 1 204 ? 9.195 -2.785 -20.359 1 97.88 204 THR B O 1
ATOM 4096 N N . CYS B 1 205 ? 8.422 -0.778 -19.719 1 94.75 205 CYS B N 1
ATOM 4097 C CA . CYS B 1 205 ? 9.555 -0.053 -20.297 1 94.75 205 CYS B CA 1
ATOM 4098 C C . CYS B 1 205 ? 9.758 1.28 -19.578 1 94.75 205 CYS B C 1
ATOM 4100 O O . CYS B 1 205 ? 8.789 1.921 -19.172 1 94.75 205 CYS B O 1
ATOM 4102 N N . HIS B 1 206 ? 10.984 1.661 -19.375 1 95.75 206 HIS B N 1
ATOM 4103 C CA . HIS B 1 206 ? 11.398 2.939 -18.812 1 95.75 206 HIS B CA 1
ATOM 4104 C C . HIS B 1 206 ? 12.531 3.559 -19.609 1 95.75 206 HIS B C 1
ATOM 4106 O O . HIS B 1 206 ? 13.336 2.842 -20.203 1 95.75 206 HIS B O 1
ATOM 4112 N N . PRO B 1 207 ? 12.594 4.91 -19.562 1 94.69 207 PRO B N 1
ATOM 4113 C CA . PRO B 1 207 ? 13.812 5.508 -20.109 1 94.69 207 PRO B CA 1
ATOM 4114 C C . PRO B 1 207 ? 15.078 4.98 -19.438 1 94.69 207 PRO B C 1
ATOM 4116 O O . PRO B 1 207 ? 15.078 4.73 -18.234 1 94.69 207 PRO B O 1
ATOM 4119 N N . ALA B 1 208 ? 16.094 4.855 -20.234 1 91.5 208 ALA B N 1
ATOM 4120 C CA . ALA B 1 208 ? 17.344 4.246 -19.75 1 91.5 208 ALA B CA 1
ATOM 4121 C C . ALA B 1 208 ? 17.922 5.035 -18.578 1 91.5 208 ALA B C 1
ATOM 4123 O O . ALA B 1 208 ? 18.594 4.465 -17.719 1 91.5 208 ALA B O 1
ATOM 4124 N N . ASP B 1 209 ? 17.641 6.328 -18.5 1 92.94 209 ASP B N 1
ATOM 4125 C CA . ASP B 1 209 ? 18.234 7.18 -17.484 1 92.94 209 ASP B CA 1
ATOM 4126 C C . ASP B 1 209 ? 17.344 7.285 -16.25 1 92.94 209 ASP B C 1
ATOM 4128 O O . ASP B 1 209 ? 17.594 8.109 -15.359 1 92.94 209 ASP B O 1
ATOM 4132 N N . THR B 1 210 ? 16.328 6.426 -16.219 1 95.88 210 THR B N 1
ATOM 4133 C CA . THR B 1 210 ? 15.461 6.418 -15.039 1 95.88 210 THR B CA 1
ATOM 4134 C C . THR B 1 210 ? 16.25 6 -13.797 1 95.88 210 THR B C 1
ATOM 4136 O O . THR B 1 210 ? 16.844 4.926 -13.766 1 95.88 210 THR B O 1
ATOM 4139 N N . GLU B 1 211 ? 16.172 6.742 -12.727 1 95.75 211 GLU B N 1
ATOM 4140 C CA . GLU B 1 211 ? 17.078 6.652 -11.594 1 95.75 211 GLU B CA 1
ATOM 4141 C C . GLU B 1 211 ? 16.922 5.324 -10.859 1 95.75 211 GLU B C 1
ATOM 4143 O O . GLU B 1 211 ? 17.906 4.684 -10.5 1 95.75 211 GLU B O 1
ATOM 4148 N N . PHE B 1 212 ? 15.68 4.898 -10.648 1 97.12 212 PHE B N 1
ATOM 4149 C CA . PHE B 1 212 ? 15.477 3.74 -9.781 1 97.12 212 PHE B CA 1
ATOM 4150 C C . PHE B 1 212 ? 15.969 2.467 -10.461 1 97.12 212 PHE B C 1
ATOM 4152 O O . PHE B 1 212 ? 16.188 1.449 -9.797 1 97.12 212 PHE B O 1
ATOM 4159 N N . LEU B 1 213 ? 16.219 2.439 -11.781 1 97.12 213 LEU B N 1
ATOM 4160 C CA . LEU B 1 213 ? 16.656 1.255 -12.516 1 97.12 213 LEU B CA 1
ATOM 4161 C C . LEU B 1 213 ? 18.031 0.794 -12.047 1 97.12 213 LEU B C 1
ATOM 4163 O O . LEU B 1 213 ? 18.359 -0.391 -12.133 1 97.12 213 LEU B O 1
ATOM 4167 N N . LYS B 1 214 ? 18.812 1.702 -11.453 1 95.25 214 LYS B N 1
ATOM 4168 C CA . LYS B 1 214 ? 20.141 1.377 -10.953 1 95.25 214 LYS B CA 1
ATOM 4169 C C . LYS B 1 214 ? 20.062 0.419 -9.766 1 95.25 214 LYS B C 1
ATOM 4171 O O . LYS B 1 214 ? 21.047 -0.232 -9.422 1 95.25 214 LYS B O 1
ATOM 4176 N N . PHE B 1 215 ? 18.875 0.345 -9.234 1 96.38 215 PHE B N 1
ATOM 4177 C CA . PHE B 1 215 ? 18.719 -0.413 -7.996 1 96.38 215 PHE B CA 1
ATOM 4178 C C . PHE B 1 215 ? 17.984 -1.718 -8.25 1 96.38 215 PHE B C 1
ATOM 4180 O O . PHE B 1 215 ? 17.797 -2.525 -7.332 1 96.38 215 PHE B O 1
ATOM 4187 N N . THR B 1 216 ? 17.594 -1.989 -9.461 1 96.25 216 THR B N 1
ATOM 4188 C CA . THR B 1 216 ? 16.766 -3.145 -9.75 1 96.25 216 THR B CA 1
ATOM 4189 C C . THR B 1 216 ? 17.578 -4.43 -9.75 1 96.25 216 THR B C 1
ATOM 4191 O O . THR B 1 216 ? 18.719 -4.445 -10.242 1 96.25 216 THR B O 1
ATOM 4194 N N . THR B 1 217 ? 17.031 -5.492 -9.156 1 95 217 THR B N 1
ATOM 4195 C CA . THR B 1 217 ? 17.656 -6.809 -9.188 1 95 217 THR B CA 1
ATOM 4196 C C . THR B 1 217 ? 17.141 -7.621 -10.375 1 95 217 THR B C 1
ATOM 4198 O O . THR B 1 217 ? 17.844 -8.508 -10.867 1 95 217 THR B O 1
ATOM 4201 N N . TRP B 1 218 ? 15.945 -7.48 -10.75 1 96.81 218 TRP B N 1
ATOM 4202 C CA . TRP B 1 218 ? 15.375 -7.875 -12.039 1 96.81 218 TRP B CA 1
ATOM 4203 C C . TRP B 1 218 ? 15.336 -6.695 -13 1 96.81 218 TRP B C 1
ATOM 4205 O O . TRP B 1 218 ? 14.492 -5.805 -12.867 1 96.81 218 TRP B O 1
ATOM 4215 N N . THR B 1 219 ? 16.266 -6.695 -13.977 1 96.62 219 THR B N 1
ATOM 4216 C CA . THR B 1 219 ? 16.5 -5.527 -14.812 1 96.62 219 THR B CA 1
ATOM 4217 C C . THR B 1 219 ? 15.586 -5.539 -16.031 1 96.62 219 THR B C 1
ATOM 4219 O O . THR B 1 219 ? 14.984 -6.566 -16.359 1 96.62 219 THR B O 1
ATOM 4222 N N . PRO B 1 220 ? 15.484 -4.395 -16.688 1 97.06 220 PRO B N 1
ATOM 4223 C CA . PRO B 1 220 ? 14.758 -4.371 -17.969 1 97.06 220 PRO B CA 1
ATOM 4224 C C . PRO B 1 220 ? 15.281 -5.398 -18.969 1 97.06 220 PRO B C 1
ATOM 4226 O O . PRO B 1 220 ? 14.508 -5.965 -19.734 1 97.06 220 PRO B O 1
ATOM 4229 N N . HIS B 1 221 ? 16.578 -5.629 -18.953 1 96.31 221 HIS B N 1
ATOM 4230 C CA . HIS B 1 221 ? 17.188 -6.613 -19.844 1 96.31 221 HIS B CA 1
ATOM 4231 C C . HIS B 1 221 ? 16.672 -8.016 -19.531 1 96.31 221 HIS B C 1
ATOM 4233 O O . HIS B 1 221 ? 16.266 -8.75 -20.438 1 96.31 221 HIS B O 1
ATOM 4239 N N . HIS B 1 222 ? 16.688 -8.406 -18.219 1 97.25 222 HIS B N 1
ATOM 4240 C CA . HIS B 1 222 ? 16.109 -9.672 -17.797 1 97.25 222 HIS B CA 1
ATOM 4241 C C . HIS B 1 222 ? 14.664 -9.805 -18.281 1 97.25 222 HIS B C 1
ATOM 4243 O O . HIS B 1 222 ? 14.281 -10.828 -18.859 1 97.25 222 HIS B O 1
ATOM 4249 N N . ASN B 1 223 ? 13.93 -8.758 -18.062 1 98.06 223 ASN B N 1
ATOM 4250 C CA . ASN B 1 223 ? 12.5 -8.758 -18.328 1 98.06 223 ASN B CA 1
ATOM 4251 C C . ASN B 1 223 ? 12.195 -8.945 -19.812 1 98.06 223 ASN B C 1
ATOM 4253 O O . ASN B 1 223 ? 11.297 -9.703 -20.172 1 98.06 223 ASN B O 1
ATOM 4257 N N . ARG B 1 224 ? 12.938 -8.266 -20.656 1 97.31 224 ARG B N 1
ATOM 4258 C CA . ARG B 1 224 ? 12.766 -8.391 -22.094 1 97.31 224 ARG B CA 1
ATOM 4259 C C . ARG B 1 224 ? 13.055 -9.812 -22.562 1 97.31 224 ARG B C 1
ATOM 4261 O O . ARG B 1 224 ? 12.297 -10.375 -23.359 1 97.31 224 ARG B O 1
ATOM 4268 N N . LEU B 1 225 ? 14.172 -10.391 -22.094 1 98.06 225 LEU B N 1
ATOM 4269 C CA . LEU B 1 225 ? 14.539 -11.75 -22.484 1 98.06 225 LEU B CA 1
ATOM 4270 C C . LEU B 1 225 ? 13.461 -12.742 -22.047 1 98.06 225 LEU B C 1
ATOM 4272 O O . LEU B 1 225 ? 13.109 -13.648 -22.797 1 98.06 225 LEU B O 1
ATOM 4276 N N . ALA B 1 226 ? 12.961 -12.547 -20.859 1 98.62 226 ALA B N 1
ATOM 4277 C CA . ALA B 1 226 ? 11.969 -13.469 -20.312 1 98.62 226 ALA B CA 1
ATOM 4278 C C . ALA B 1 226 ? 10.656 -13.391 -21.094 1 98.62 226 ALA B C 1
ATOM 4280 O O . ALA B 1 226 ? 10.094 -14.422 -21.469 1 98.62 226 ALA B O 1
ATOM 4281 N N . TRP B 1 227 ? 10.188 -12.195 -21.359 1 98.69 227 TRP B N 1
ATOM 4282 C CA . TRP B 1 227 ? 8.922 -12.031 -22.078 1 98.69 227 TRP B CA 1
ATOM 4283 C C . TRP B 1 227 ? 9.039 -12.539 -23.516 1 98.69 227 TRP B C 1
ATOM 4285 O O . TRP B 1 227 ? 8.102 -13.133 -24.047 1 98.69 227 TRP B O 1
ATOM 4295 N N . LYS B 1 228 ? 10.18 -12.258 -24.141 1 98.44 228 LYS B N 1
ATOM 4296 C CA . LYS B 1 228 ? 10.391 -12.773 -25.5 1 98.44 228 LYS B CA 1
ATOM 4297 C C . LYS B 1 228 ? 10.328 -14.297 -25.516 1 98.44 228 LYS B C 1
ATOM 4299 O O . LYS B 1 228 ? 9.766 -14.883 -26.438 1 98.44 228 LYS B O 1
ATOM 4304 N N . ALA B 1 229 ? 10.891 -14.883 -24.5 1 98.75 229 ALA B N 1
ATOM 4305 C CA . ALA B 1 229 ? 10.844 -16.344 -24.406 1 98.75 229 ALA B CA 1
ATOM 4306 C C . ALA B 1 229 ? 9.422 -16.828 -24.156 1 98.75 229 ALA B C 1
ATOM 4308 O O . ALA B 1 229 ? 9.016 -17.859 -24.688 1 98.75 229 ALA B O 1
ATOM 4309 N N . TYR B 1 230 ? 8.641 -16.109 -23.422 1 98.75 230 TYR B N 1
ATOM 4310 C CA . TYR B 1 230 ? 7.3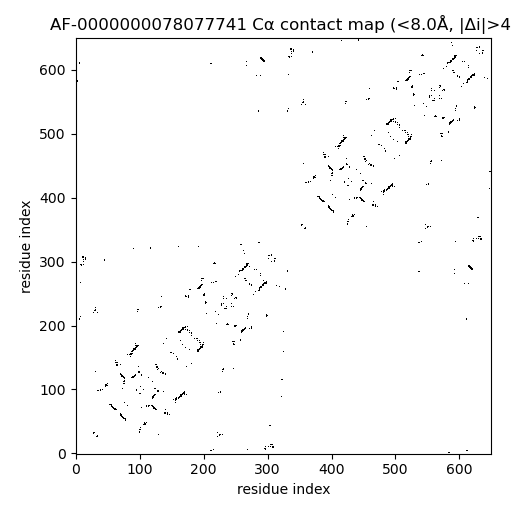4 -16.531 -22.906 1 98.75 230 TYR B CA 1
ATOM 4311 C C . TYR B 1 230 ? 6.254 -16.328 -23.953 1 98.75 230 TYR B C 1
ATOM 4313 O O . TYR B 1 230 ? 5.457 -17.234 -24.219 1 98.75 230 TYR B O 1
ATOM 4321 N N . VAL B 1 231 ? 6.207 -15.141 -24.625 1 98.38 231 VAL B N 1
ATOM 4322 C CA . VAL B 1 231 ? 5.09 -14.852 -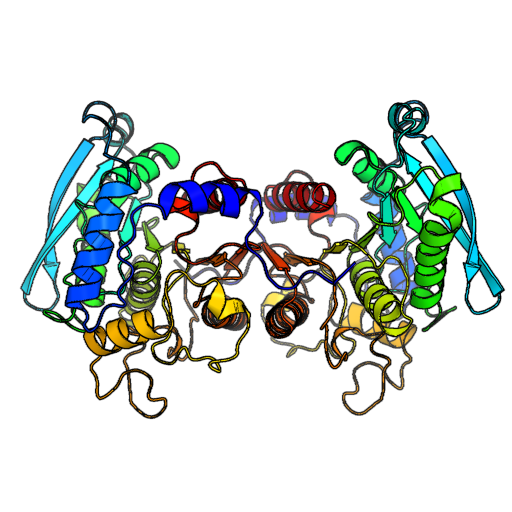25.516 1 98.38 231 VAL B CA 1
ATOM 4323 C C . VAL B 1 231 ? 5.594 -14.781 -26.969 1 98.38 231 VAL B C 1
ATOM 4325 O O . VAL B 1 231 ? 4.797 -14.672 -27.891 1 98.38 231 VAL B O 1
ATOM 4328 N N . GLY B 1 232 ? 6.914 -14.789 -27.156 1 97.06 232 GLY B N 1
ATOM 4329 C CA . GLY B 1 232 ? 7.484 -14.766 -28.5 1 97.06 232 GLY B CA 1
ATOM 4330 C C . GLY B 1 232 ? 8.164 -13.453 -28.828 1 97.06 232 GLY B C 1
ATOM 4331 O O . GLY B 1 232 ? 7.676 -12.383 -28.469 1 97.06 232 GLY B O 1
ATOM 4332 N N . GLN B 1 233 ? 9.25 -13.539 -29.562 1 93.69 233 GLN B N 1
ATOM 4333 C CA . GLN B 1 233 ? 10.07 -12.391 -29.906 1 93.69 233 GLN B CA 1
ATOM 4334 C C . GLN B 1 233 ? 9.289 -11.398 -30.766 1 93.69 233 GLN B C 1
ATOM 4336 O O . GLN B 1 233 ? 9.484 -10.188 -30.672 1 93.69 233 GLN B O 1
ATOM 4341 N N . ASP B 1 234 ? 8.398 -11.844 -31.516 1 93.69 234 ASP B N 1
ATOM 4342 C CA . ASP B 1 234 ? 7.68 -11.016 -32.5 1 93.69 234 ASP B CA 1
ATOM 4343 C C . ASP B 1 234 ? 6.492 -10.312 -31.828 1 93.69 234 ASP B C 1
ATOM 4345 O O . ASP B 1 234 ? 5.879 -9.422 -32.438 1 93.69 234 ASP B O 1
ATOM 4349 N N . LYS B 1 235 ? 6.246 -10.656 -30.562 1 95.38 235 LYS B N 1
ATOM 4350 C CA . LYS B 1 235 ? 5.047 -10.125 -29.922 1 95.38 235 LYS B CA 1
ATOM 4351 C C . LYS B 1 235 ? 5.398 -9.289 -28.703 1 95.38 235 LYS B C 1
ATOM 4353 O O . LYS B 1 235 ? 4.836 -8.219 -28.5 1 95.38 235 LYS B O 1
ATOM 4358 N N . ALA B 1 236 ? 6.371 -9.719 -28 1 96 236 ALA B N 1
ATOM 4359 C CA . ALA B 1 236 ? 6.703 -9.125 -26.703 1 96 236 ALA B CA 1
ATOM 4360 C C . ALA B 1 236 ? 6.984 -7.637 -26.844 1 96 236 ALA B C 1
ATOM 4362 O O . ALA B 1 236 ? 7.758 -7.215 -27.703 1 96 236 ALA B O 1
ATOM 4363 N N . GLY B 1 237 ? 6.316 -6.871 -25.969 1 95.75 237 GLY B N 1
ATOM 4364 C CA . GLY B 1 237 ? 6.613 -5.453 -25.844 1 95.75 237 GLY B CA 1
ATOM 4365 C C . GLY B 1 237 ? 5.91 -4.602 -26.891 1 95.75 237 GLY B C 1
ATOM 4366 O O . GLY B 1 237 ? 6.02 -3.373 -26.875 1 95.75 237 GLY B O 1
ATOM 4367 N N . LYS B 1 238 ? 5.191 -5.184 -27.844 1 94.62 238 LYS B N 1
ATOM 4368 C CA . LYS B 1 238 ? 4.551 -4.445 -28.922 1 94.62 238 LYS B CA 1
ATOM 4369 C C . LYS B 1 238 ? 3.096 -4.129 -28.578 1 94.62 238 LYS B C 1
ATOM 4371 O O . LYS B 1 238 ? 2.277 -5.039 -28.438 1 94.62 238 LYS B O 1
ATOM 4376 N N . ALA B 1 239 ? 2.818 -2.895 -28.531 1 92.06 239 ALA B N 1
ATOM 4377 C CA . ALA B 1 239 ? 1.497 -2.439 -28.109 1 92.06 239 ALA B CA 1
ATOM 4378 C C . ALA B 1 239 ? 0.423 -2.879 -29.109 1 92.06 239 ALA B C 1
ATOM 4380 O O . ALA B 1 239 ? -0.71 -3.17 -28.719 1 92.06 239 ALA B O 1
ATOM 4381 N N . GLU B 1 240 ? 0.83 -3.059 -30.312 1 93.56 240 GLU B N 1
ATOM 4382 C CA . GLU B 1 240 ? -0.141 -3.26 -31.391 1 93.56 240 GLU B CA 1
ATOM 4383 C C . GLU B 1 240 ? -0.417 -4.742 -31.609 1 93.56 240 GLU B C 1
ATOM 4385 O O . GLU B 1 240 ? -1.346 -5.105 -32.344 1 93.56 240 GLU B O 1
ATOM 4390 N N . VAL B 1 241 ? 0.435 -5.523 -31.047 1 93.19 241 VAL B N 1
ATOM 4391 C CA . VAL B 1 241 ? 0.265 -6.957 -31.25 1 93.19 241 VAL B CA 1
ATOM 4392 C C . VAL B 1 241 ? -0.679 -7.52 -30.188 1 93.19 241 VAL B C 1
ATOM 4394 O O . VAL B 1 241 ? -0.655 -7.09 -29.031 1 93.19 241 VAL B O 1
ATOM 4397 N N . ASP B 1 242 ? -1.408 -8.438 -30.625 1 93 242 ASP B N 1
ATOM 4398 C CA . ASP B 1 242 ? -2.377 -9.062 -29.719 1 93 242 ASP B CA 1
ATOM 4399 C C . ASP B 1 242 ? -1.719 -10.141 -28.875 1 93 242 ASP B C 1
ATOM 4401 O O . ASP B 1 242 ? -1.571 -11.289 -29.312 1 93 242 ASP B O 1
ATOM 4405 N N . VAL B 1 243 ? -1.311 -9.797 -27.719 1 97.44 243 VAL B N 1
ATOM 4406 C CA . VAL B 1 243 ? -0.866 -10.734 -26.688 1 97.44 243 VAL B CA 1
ATOM 4407 C C . VAL B 1 243 ? -2.02 -11.039 -25.734 1 97.44 243 VAL B C 1
ATOM 4409 O O . VAL B 1 243 ? -2.686 -10.133 -25.25 1 97.44 243 VAL B O 1
ATOM 4412 N N . SER B 1 244 ? -2.281 -12.352 -25.531 1 98.38 244 SER B N 1
ATOM 4413 C CA . SER B 1 244 ? -3.4 -12.773 -24.688 1 98.38 244 SER B CA 1
ATOM 4414 C C . SER B 1 244 ? -3.316 -12.148 -23.297 1 98.38 244 SER B C 1
ATOM 4416 O O . SER B 1 244 ? -2.254 -12.156 -22.672 1 98.38 244 SER B O 1
ATOM 4418 N N . PRO B 1 245 ? -4.465 -11.641 -22.766 1 98.62 245 PRO B N 1
ATOM 4419 C CA . PRO B 1 245 ? -4.457 -11.141 -21.375 1 98.62 245 PRO B CA 1
ATOM 4420 C C . PRO B 1 245 ? -4.207 -12.242 -20.359 1 98.62 245 PRO B C 1
ATOM 4422 O O . PRO B 1 245 ? -3.922 -11.953 -19.188 1 98.62 245 PRO B O 1
ATOM 4425 N N . TYR B 1 246 ? -4.336 -13.492 -20.781 1 98.81 246 TYR B N 1
ATOM 4426 C CA . TYR B 1 246 ? -3.994 -14.578 -19.875 1 98.81 246 TYR B CA 1
ATOM 4427 C C . TYR B 1 246 ? -2.484 -14.695 -19.703 1 98.81 246 TYR B C 1
ATOM 4429 O O . TYR B 1 246 ? -2.002 -15.18 -18.672 1 98.81 246 TYR B O 1
ATOM 4437 N N . ALA B 1 247 ? -1.755 -14.297 -20.734 1 98.75 247 ALA B N 1
ATOM 4438 C CA . ALA B 1 247 ? -0.295 -14.289 -20.688 1 98.75 247 ALA B CA 1
ATOM 4439 C C . ALA B 1 247 ? 0.225 -13.023 -20 1 98.75 247 ALA B C 1
ATOM 4441 O O . ALA B 1 247 ? 1.114 -13.094 -19.156 1 98.75 247 ALA B O 1
ATOM 4442 N N . ALA B 1 248 ? -0.294 -11.906 -20.391 1 98.81 248 ALA B N 1
ATOM 4443 C CA . ALA B 1 248 ? 0.04 -10.578 -19.875 1 98.81 248 ALA B CA 1
ATOM 4444 C C . ALA B 1 248 ? -1.198 -9.875 -19.328 1 98.81 248 ALA B C 1
ATOM 4446 O O . ALA B 1 248 ? -1.798 -9.039 -20.016 1 98.81 248 ALA B O 1
ATOM 4447 N N . PRO B 1 249 ? -1.442 -10.086 -18.062 1 98.81 249 PRO B N 1
ATOM 4448 C CA . PRO B 1 249 ? -2.725 -9.656 -17.5 1 98.81 249 PRO B CA 1
ATOM 4449 C C . PRO B 1 249 ? -2.922 -8.148 -17.547 1 98.81 249 PRO B C 1
ATOM 4451 O O . PRO B 1 249 ? -4.059 -7.664 -17.531 1 98.81 249 PRO B O 1
ATOM 4454 N N . ALA B 1 250 ? -1.87 -7.371 -17.656 1 98.62 250 ALA B N 1
ATOM 4455 C CA . ALA B 1 250 ? -2.008 -5.918 -17.766 1 98.62 250 ALA B CA 1
ATOM 4456 C C . ALA B 1 250 ? -2.775 -5.531 -19.031 1 98.62 250 ALA B C 1
ATOM 4458 O O . ALA B 1 250 ? -3.26 -4.402 -19.141 1 98.62 250 ALA B O 1
ATOM 4459 N N . ARG B 1 251 ? -2.906 -6.434 -20.031 1 98.38 251 ARG B N 1
ATOM 4460 C CA . ARG B 1 251 ? -3.594 -6.164 -21.281 1 98.38 251 ARG B CA 1
ATOM 4461 C C . ARG B 1 251 ? -5.086 -6.453 -21.172 1 98.38 251 ARG B C 1
ATOM 4463 O O . ARG B 1 251 ? -5.848 -6.199 -22.109 1 98.38 251 ARG B O 1
ATOM 4470 N N . ALA B 1 252 ? -5.551 -7.008 -20.031 1 98.56 252 ALA B N 1
ATOM 4471 C CA . ALA B 1 252 ? -6.969 -7.301 -19.844 1 98.56 252 ALA B CA 1
ATOM 4472 C C . ALA B 1 252 ? -7.812 -6.035 -19.969 1 98.56 252 ALA B C 1
ATOM 4474 O O . ALA B 1 252 ? -7.402 -4.961 -19.531 1 98.56 252 ALA B O 1
ATOM 4475 N N . GLU B 1 253 ? -9.008 -6.168 -20.469 1 97.38 253 GLU B N 1
ATOM 4476 C CA . GLU B 1 253 ? -9.914 -5.035 -20.594 1 97.38 253 GLU B CA 1
ATOM 4477 C C . GLU B 1 253 ? -10.562 -4.68 -19.266 1 97.38 253 GLU B C 1
ATOM 4479 O O . GLU B 1 253 ? -10.875 -3.516 -19.016 1 97.38 253 GLU B O 1
ATOM 4484 N N . SER B 1 254 ? -10.812 -5.648 -18.516 1 97.88 254 SER B N 1
ATOM 4485 C CA . SER B 1 254 ? -11.5 -5.445 -17.234 1 97.88 254 SER B CA 1
ATOM 4486 C C . SER B 1 254 ? -11.164 -6.551 -16.25 1 97.88 254 SER B C 1
ATOM 4488 O O . SER B 1 254 ? -10.891 -7.688 -16.641 1 97.88 254 SER B O 1
ATOM 4490 N N . TYR B 1 255 ? -11.172 -6.145 -15 1 98.25 255 TYR B N 1
ATOM 4491 C CA . TYR B 1 255 ? -10.992 -7.109 -13.922 1 98.25 255 TYR B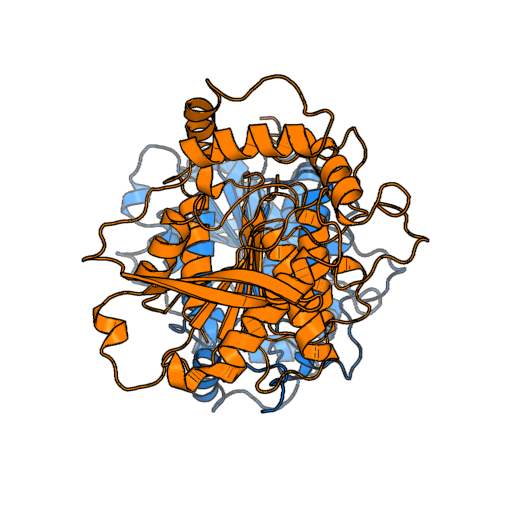 CA 1
ATOM 4492 C C . TYR B 1 255 ? -12.289 -7.297 -13.141 1 98.25 255 TYR B C 1
ATOM 4494 O O . TYR B 1 255 ? -12.281 -7.824 -12.023 1 98.25 255 TYR B O 1
ATOM 4502 N N . LYS B 1 256 ? -13.43 -6.805 -13.688 1 97.38 256 LYS B N 1
ATOM 4503 C CA . LYS B 1 256 ? -14.719 -7.012 -13.031 1 97.38 256 LYS B CA 1
ATOM 4504 C C . LYS B 1 256 ? -14.945 -8.484 -12.711 1 97.38 256 LYS B C 1
ATOM 4506 O O . LYS B 1 256 ? -14.695 -9.352 -13.555 1 97.38 256 LYS B O 1
ATOM 4511 N N . GLY B 1 257 ? -15.359 -8.758 -11.523 1 96.5 257 GLY B N 1
ATOM 4512 C CA . GLY B 1 257 ? -15.633 -10.133 -11.125 1 96.5 257 GLY B CA 1
ATOM 4513 C C . GLY B 1 257 ? -14.453 -10.805 -10.461 1 96.5 257 GLY B C 1
ATOM 4514 O O . GLY B 1 257 ? -14.555 -11.953 -10.016 1 96.5 257 GLY B O 1
ATOM 4515 N N . PHE B 1 258 ? -13.305 -10.141 -10.352 1 98.31 258 PHE B N 1
ATOM 4516 C CA . PHE B 1 258 ? -12.148 -10.688 -9.641 1 98.31 258 PHE B CA 1
ATOM 4517 C C . PHE B 1 258 ? -12.461 -10.867 -8.156 1 98.31 258 PHE B C 1
ATOM 4519 O O . PHE B 1 258 ? -13.297 -10.148 -7.602 1 98.31 258 PHE B O 1
ATOM 4526 N N . PRO B 1 259 ? -11.867 -11.867 -7.527 1 98.06 259 PRO B N 1
ATOM 4527 C CA . PRO B 1 259 ? -11.969 -11.984 -6.07 1 98.06 259 PRO B CA 1
ATOM 4528 C C . PRO B 1 259 ? -11.195 -10.891 -5.332 1 98.06 259 PRO B C 1
ATOM 4530 O O . PRO B 1 259 ? -10.414 -10.164 -5.949 1 98.06 259 PRO B O 1
ATOM 4533 N N . PRO B 1 260 ? -11.438 -10.75 -3.979 1 98.12 260 PRO B N 1
ATOM 4534 C CA . PRO B 1 260 ? -10.539 -9.883 -3.207 1 98.12 260 PRO B CA 1
ATOM 4535 C C . PRO B 1 260 ? -9.07 -10.172 -3.477 1 98.12 260 PRO B C 1
ATOM 4537 O O . PRO B 1 260 ? -8.664 -11.336 -3.523 1 98.12 260 PRO B O 1
ATOM 4540 N N . THR B 1 261 ? -8.312 -9.125 -3.707 1 98.75 261 THR B N 1
ATOM 4541 C CA . THR B 1 261 ? -6.969 -9.281 -4.238 1 98.75 261 THR B CA 1
ATOM 4542 C C . THR B 1 261 ? -5.953 -8.547 -3.365 1 98.75 261 THR B C 1
ATOM 4544 O O . THR B 1 261 ? -6.172 -7.395 -2.988 1 98.75 261 THR B O 1
ATOM 4547 N N . TYR B 1 262 ? -4.914 -9.258 -2.961 1 98.88 262 TYR B N 1
ATOM 4548 C CA . TYR B 1 262 ? -3.742 -8.688 -2.301 1 98.88 262 TYR B CA 1
ATOM 4549 C C . TYR B 1 262 ? -2.596 -8.508 -3.289 1 98.88 262 TYR B C 1
ATOM 4551 O O . TYR B 1 262 ? -2.271 -9.422 -4.047 1 98.88 262 TYR B O 1
ATOM 4559 N N . VAL B 1 263 ? -1.972 -7.309 -3.279 1 98.94 263 VAL B N 1
ATOM 4560 C CA . VAL B 1 263 ? -0.797 -7.023 -4.094 1 98.94 263 VAL B CA 1
ATOM 4561 C C . VAL B 1 263 ? 0.243 -6.277 -3.262 1 98.94 263 VAL B C 1
ATOM 4563 O O . VAL B 1 263 ? -0.105 -5.438 -2.43 1 98.94 263 VAL B O 1
ATOM 4566 N N . ASP B 1 264 ? 1.491 -6.586 -3.395 1 98.88 264 ASP B N 1
ATOM 4567 C CA . ASP B 1 264 ? 2.535 -5.727 -2.842 1 98.88 264 ASP B CA 1
ATOM 4568 C C . ASP B 1 264 ? 3.746 -5.668 -3.77 1 98.88 264 ASP B C 1
ATOM 4570 O O . ASP B 1 264 ? 3.869 -6.477 -4.691 1 98.88 264 ASP B O 1
ATOM 4574 N N . VAL B 1 265 ? 4.59 -4.668 -3.65 1 98.88 265 VAL B N 1
ATOM 4575 C CA . VAL B 1 265 ? 5.781 -4.488 -4.477 1 98.88 265 VAL B CA 1
ATOM 4576 C C . VAL B 1 265 ? 6.723 -3.486 -3.811 1 98.88 265 VAL B C 1
ATOM 4578 O O . VAL B 1 265 ? 6.297 -2.672 -2.99 1 98.88 265 VAL B O 1
ATOM 4581 N N . GLY B 1 266 ? 8.031 -3.605 -4.031 1 98.75 266 GLY B N 1
ATOM 4582 C CA . GLY B 1 266 ? 9 -2.615 -3.588 1 98.75 266 GLY B CA 1
ATOM 4583 C C . GLY B 1 266 ? 9.086 -1.412 -4.508 1 98.75 266 GLY B C 1
ATOM 4584 O O . GLY B 1 266 ? 8.867 -1.529 -5.715 1 98.75 266 GLY B O 1
ATOM 4585 N N . THR B 1 267 ? 9.523 -0.283 -3.973 1 98.69 267 THR B N 1
ATOM 4586 C CA . THR B 1 267 ? 9.609 0.95 -4.746 1 98.69 267 THR B CA 1
ATOM 4587 C C . THR B 1 267 ? 10.758 0.881 -5.746 1 98.69 267 THR B C 1
ATOM 4589 O O . THR B 1 267 ? 10.82 1.679 -6.684 1 98.69 267 THR B O 1
ATOM 4592 N N . LEU B 1 268 ? 11.719 -0.026 -5.52 1 98.5 268 LEU B N 1
ATOM 4593 C CA . LEU B 1 268 ? 12.867 -0.153 -6.406 1 98.5 268 LEU B CA 1
ATOM 4594 C C . LEU B 1 268 ? 12.766 -1.418 -7.25 1 98.5 268 LEU B C 1
ATOM 4596 O O . LEU B 1 268 ? 13.789 -1.964 -7.684 1 98.5 268 LEU B O 1
ATOM 4600 N N . ASP B 1 269 ? 11.555 -1.891 -7.387 1 98.62 269 ASP B N 1
ATOM 4601 C CA . ASP B 1 269 ? 11.211 -3.029 -8.227 1 98.62 269 ASP B CA 1
ATOM 4602 C C . ASP B 1 269 ? 10.797 -2.57 -9.625 1 98.62 269 ASP B C 1
ATOM 4604 O O . ASP B 1 269 ? 10.07 -1.586 -9.773 1 98.62 269 ASP B O 1
ATOM 4608 N N . LEU B 1 270 ? 11.281 -3.311 -10.648 1 98.56 270 LEU B N 1
ATOM 4609 C CA . LEU B 1 270 ? 10.93 -2.982 -12.023 1 98.56 270 LEU B CA 1
ATOM 4610 C C . LEU B 1 270 ? 9.414 -2.936 -12.203 1 98.56 270 LEU B C 1
ATOM 4612 O O . LEU B 1 270 ? 8.906 -2.168 -13.023 1 98.56 270 LEU B O 1
ATOM 4616 N N . PHE B 1 271 ? 8.672 -3.678 -11.391 1 98.81 271 PHE B N 1
ATOM 4617 C CA . PHE B 1 271 ? 7.246 -3.889 -11.594 1 98.81 271 PHE B CA 1
ATOM 4618 C C . PHE B 1 271 ? 6.43 -2.865 -10.82 1 98.81 271 PHE B C 1
ATOM 4620 O O . PHE B 1 271 ? 5.199 -2.881 -10.867 1 98.81 271 PHE B O 1
ATOM 4627 N N . ARG B 1 272 ? 7.035 -1.919 -10.117 1 98.31 272 ARG B N 1
ATOM 4628 C CA . ARG B 1 272 ? 6.34 -1.002 -9.219 1 98.31 272 ARG B CA 1
ATOM 4629 C C . ARG B 1 272 ? 5.234 -0.249 -9.953 1 98.31 272 ARG B C 1
ATOM 4631 O O . ARG B 1 272 ? 4.121 -0.114 -9.445 1 98.31 272 ARG B O 1
ATOM 4638 N N . ASP B 1 273 ? 5.48 0.228 -11.227 1 98.31 273 ASP B N 1
ATOM 4639 C CA . ASP B 1 273 ? 4.508 1.044 -11.945 1 98.31 273 ASP B CA 1
ATOM 4640 C C . ASP B 1 273 ? 3.361 0.188 -12.484 1 98.31 273 ASP B C 1
ATOM 4642 O O . ASP B 1 273 ? 2.195 0.574 -12.391 1 98.31 273 ASP B O 1
ATOM 4646 N N . GLU B 1 274 ? 3.676 -0.975 -13.078 1 98.62 274 GLU B N 1
ATOM 4647 C CA . GLU B 1 274 ? 2.615 -1.815 -13.625 1 98.62 274 GLU B CA 1
ATOM 4648 C C . GLU B 1 274 ? 1.749 -2.402 -12.516 1 98.62 274 GLU B C 1
ATOM 4650 O O . GLU B 1 274 ? 0.546 -2.602 -12.695 1 98.62 274 GLU B O 1
ATOM 4655 N N . ASP B 1 275 ? 2.355 -2.672 -11.32 1 98.88 275 ASP B N 1
ATOM 4656 C CA . ASP B 1 275 ? 1.567 -3.164 -10.195 1 98.88 275 ASP B CA 1
ATOM 4657 C C . ASP B 1 275 ? 0.645 -2.074 -9.648 1 98.88 275 ASP B C 1
ATOM 4659 O O . ASP B 1 275 ? -0.503 -2.348 -9.297 1 98.88 275 ASP B O 1
ATOM 4663 N N . LEU B 1 276 ? 1.143 -0.833 -9.578 1 98.69 276 LEU B N 1
ATOM 4664 C CA . LEU B 1 276 ? 0.296 0.292 -9.195 1 98.69 276 LEU B CA 1
ATOM 4665 C C . LEU B 1 276 ? -0.853 0.469 -10.18 1 98.69 276 LEU B C 1
ATOM 4667 O O . LEU B 1 276 ? -1.985 0.746 -9.781 1 98.69 276 LEU B O 1
ATOM 4671 N N . GLY B 1 277 ? -0.562 0.366 -11.469 1 98.44 277 GLY B N 1
ATOM 4672 C CA . GLY B 1 277 ? -1.599 0.435 -12.484 1 98.44 277 GLY B CA 1
ATOM 4673 C C . GLY B 1 277 ? -2.641 -0.66 -12.352 1 98.44 277 GLY B C 1
ATOM 4674 O O . GLY B 1 277 ? -3.838 -0.405 -12.5 1 98.44 277 GLY B O 1
ATOM 4675 N N . PHE B 1 278 ? -2.152 -1.855 -12.062 1 98.88 278 PHE B N 1
ATOM 4676 C CA . PHE B 1 278 ? -3.039 -2.99 -11.828 1 98.88 278 PHE B CA 1
ATOM 4677 C C . PHE B 1 278 ? -3.979 -2.715 -10.664 1 98.88 278 PHE B C 1
ATOM 4679 O O . PHE B 1 278 ? -5.191 -2.9 -10.781 1 98.88 278 PHE B O 1
ATOM 4686 N N . VAL B 1 279 ? -3.502 -2.207 -9.57 1 98.88 279 VAL B N 1
ATOM 4687 C CA . VAL B 1 279 ? -4.266 -1.894 -8.375 1 98.88 279 VAL B CA 1
ATOM 4688 C C . VAL B 1 279 ? -5.32 -0.836 -8.688 1 98.88 279 VAL B C 1
ATOM 4690 O O . VAL B 1 279 ? -6.484 -0.973 -8.305 1 98.88 279 VAL B O 1
ATOM 4693 N N . LYS B 1 280 ? -4.895 0.21 -9.398 1 98.56 280 LYS B N 1
ATOM 4694 C CA . LYS B 1 280 ? -5.816 1.268 -9.797 1 98.56 280 LYS B CA 1
ATOM 4695 C C . LYS B 1 280 ? -6.992 0.702 -10.586 1 98.56 280 LYS B C 1
ATOM 4697 O O . LYS B 1 280 ? -8.148 1.032 -10.312 1 98.56 280 LYS B O 1
ATOM 4702 N N . ARG B 1 281 ? -6.695 -0.169 -11.523 1 98.56 281 ARG B N 1
ATOM 4703 C CA . ARG B 1 281 ? -7.73 -0.729 -12.383 1 98.56 281 ARG B CA 1
ATOM 4704 C C . ARG B 1 281 ? -8.633 -1.688 -11.609 1 98.56 281 ARG B C 1
ATOM 4706 O O . ARG B 1 281 ? -9.828 -1.781 -11.891 1 98.56 281 ARG B O 1
ATOM 4713 N N . LEU B 1 282 ? -8.07 -2.475 -10.656 1 98.62 282 LEU B N 1
ATOM 4714 C CA . LEU B 1 282 ? -8.891 -3.307 -9.781 1 98.62 282 LEU B CA 1
ATOM 4715 C C . LEU B 1 282 ? -9.914 -2.461 -9.031 1 98.62 282 LEU B C 1
ATOM 4717 O O . LEU B 1 282 ? -11.094 -2.818 -8.961 1 98.62 282 LEU B O 1
ATOM 4721 N N . MET B 1 283 ? -9.469 -1.33 -8.477 1 97.75 283 MET B N 1
ATOM 4722 C CA . MET B 1 283 ? -10.367 -0.436 -7.75 1 97.75 283 MET B CA 1
ATOM 4723 C C . MET B 1 283 ? -11.445 0.122 -8.672 1 97.75 283 MET B C 1
ATOM 4725 O O . MET B 1 283 ? -12.617 0.177 -8.297 1 97.75 283 MET B O 1
ATOM 4729 N N . GLU B 1 284 ? -11.039 0.499 -9.906 1 96.81 284 GLU B N 1
ATOM 4730 C CA . GLU B 1 284 ? -11.984 1.027 -10.891 1 96.81 284 GLU B CA 1
ATOM 4731 C C . GLU B 1 284 ? -13.062 0 -11.227 1 96.81 284 GLU B C 1
ATOM 4733 O O . GLU B 1 284 ? -14.203 0.363 -11.523 1 96.81 284 GLU B O 1
ATOM 4738 N N . ASP B 1 285 ? -12.711 -1.246 -11.133 1 97.56 285 ASP B N 1
ATOM 4739 C CA . ASP B 1 285 ? -13.625 -2.336 -11.469 1 97.56 285 ASP B CA 1
ATOM 4740 C C . ASP B 1 285 ? -14.344 -2.852 -10.227 1 97.56 285 ASP B C 1
ATOM 4742 O O . ASP B 1 285 ? -14.961 -3.922 -10.258 1 97.56 285 ASP B O 1
ATOM 4746 N N . ASN B 1 286 ? -14.25 -2.146 -9.133 1 97.12 286 ASN B N 1
ATOM 4747 C CA . ASN B 1 286 ? -14.953 -2.424 -7.883 1 97.12 286 ASN B CA 1
ATOM 4748 C C . ASN B 1 286 ? -14.508 -3.75 -7.273 1 97.12 286 ASN B C 1
ATOM 4750 O O . ASN B 1 286 ? -15.328 -4.488 -6.719 1 97.12 286 ASN B O 1
ATOM 4754 N N . VAL B 1 287 ? -13.242 -4.109 -7.434 1 98 287 VAL B N 1
ATOM 4755 C CA . VAL B 1 287 ? -12.633 -5.258 -6.77 1 98 287 VAL B CA 1
ATOM 4756 C C . VAL B 1 287 ? -12.039 -4.824 -5.43 1 98 287 VAL B C 1
ATOM 4758 O O . VAL B 1 287 ? -11.422 -3.762 -5.332 1 98 287 VAL B O 1
ATOM 4761 N N . GLU B 1 288 ? -12.297 -5.609 -4.352 1 97.31 288 GLU B N 1
ATOM 4762 C CA . GLU B 1 288 ? -11.625 -5.352 -3.078 1 97.31 288 GLU B CA 1
ATOM 4763 C C . GLU B 1 288 ? -10.125 -5.586 -3.189 1 97.31 288 GLU B C 1
ATOM 4765 O O . GLU B 1 288 ? -9.688 -6.637 -3.66 1 97.31 288 GLU B O 1
ATOM 4770 N N . VAL B 1 289 ? -9.336 -4.551 -2.721 1 98.12 289 VAL B N 1
ATOM 4771 C CA . VAL B 1 289 ? -7.891 -4.652 -2.916 1 98.12 289 VAL B CA 1
ATOM 4772 C C . VAL B 1 289 ? -7.164 -4.246 -1.634 1 98.12 289 VAL B C 1
ATOM 4774 O O . VAL B 1 289 ? -7.555 -3.279 -0.972 1 98.12 289 VAL B O 1
ATOM 4777 N N . GLU B 1 290 ? -6.25 -5.023 -1.183 1 98.75 290 GLU B N 1
ATOM 4778 C CA . GLU B 1 290 ? -5.188 -4.637 -0.258 1 98.75 290 GLU B CA 1
ATOM 4779 C C . GLU B 1 290 ? -3.859 -4.457 -0.986 1 98.75 290 GLU B C 1
ATOM 4781 O O . GLU B 1 290 ? -3.465 -5.309 -1.785 1 98.75 290 GLU B O 1
ATOM 4786 N N . PHE B 1 291 ? -3.211 -3.307 -0.798 1 98.94 291 PHE B N 1
ATOM 4787 C CA . PHE B 1 291 ? -1.97 -3.041 -1.515 1 98.94 291 PHE B CA 1
ATOM 4788 C C . PHE B 1 291 ? -0.935 -2.41 -0.591 1 98.94 291 PHE B C 1
ATOM 4790 O O . PHE B 1 291 ? -1.265 -1.538 0.215 1 98.94 291 PHE B O 1
ATOM 4797 N N . HIS B 1 292 ? 0.323 -2.887 -0.673 1 98.94 292 HIS B N 1
ATOM 4798 C CA . HIS B 1 292 ? 1.445 -2.326 0.071 1 98.94 292 HIS B CA 1
ATOM 4799 C C . HIS B 1 292 ? 2.625 -2.033 -0.848 1 98.94 292 HIS B C 1
ATOM 4801 O O . HIS B 1 292 ? 3.066 -2.908 -1.597 1 98.94 292 HIS B O 1
ATOM 4807 N N . LEU B 1 293 ? 3.094 -0.818 -0.844 1 98.88 293 LEU B N 1
ATOM 4808 C CA . LEU B 1 293 ? 4.312 -0.365 -1.503 1 98.88 293 LEU B CA 1
ATOM 4809 C C . LEU B 1 293 ? 5.441 -0.182 -0.492 1 98.88 293 LEU B C 1
ATOM 4811 O O . LEU B 1 293 ? 5.375 0.707 0.361 1 98.88 293 LEU B O 1
ATOM 4815 N N . TRP B 1 294 ? 6.453 -1.044 -0.526 1 98.75 294 TRP B N 1
ATOM 4816 C CA . TRP B 1 294 ? 7.527 -1.083 0.461 1 98.75 294 TRP B CA 1
ATOM 4817 C C . TRP B 1 294 ? 8.703 -0.213 0.024 1 98.75 294 TRP B C 1
ATOM 4819 O O . TRP B 1 294 ? 9.234 -0.385 -1.075 1 98.75 294 TRP B O 1
ATOM 4829 N N . PRO B 1 295 ? 9.18 0.687 0.86 1 98.12 295 PRO B N 1
ATOM 4830 C CA . PRO B 1 295 ? 10.195 1.652 0.447 1 98.12 295 PRO B CA 1
ATOM 4831 C C . PRO B 1 295 ? 11.602 1.045 0.397 1 98.12 295 PRO B C 1
ATOM 4833 O O . PRO B 1 295 ? 11.961 0.243 1.263 1 98.12 295 PRO B O 1
ATOM 4836 N N . GLY B 1 296 ? 12.367 1.381 -0.625 1 97.88 296 GLY B N 1
ATOM 4837 C CA . GLY B 1 296 ? 13.805 1.18 -0.67 1 97.88 296 GLY B CA 1
ATOM 4838 C C . GLY B 1 296 ? 14.195 -0.267 -0.902 1 97.88 296 GLY B C 1
ATOM 4839 O O . GLY B 1 296 ? 15.297 -0.685 -0.529 1 97.88 296 GLY B O 1
ATOM 4840 N N . VAL B 1 297 ? 13.32 -1.064 -1.438 1 98.44 297 VAL B N 1
ATOM 4841 C CA . VAL B 1 297 ? 13.68 -2.463 -1.65 1 98.44 297 VAL B CA 1
ATOM 4842 C C . VAL B 1 297 ? 13.359 -2.865 -3.088 1 98.44 297 VAL B C 1
ATOM 4844 O O . VAL B 1 297 ? 12.383 -2.383 -3.672 1 98.44 297 VAL B O 1
ATOM 4847 N N . PRO B 1 298 ? 14.148 -3.732 -3.715 1 98.06 298 PRO B N 1
ATOM 4848 C CA . PRO B 1 298 ? 13.992 -4.168 -5.105 1 98.06 298 PRO B CA 1
ATOM 4849 C C . PRO B 1 298 ? 13.219 -5.477 -5.227 1 98.06 298 PRO B C 1
ATOM 4851 O O . PRO B 1 298 ? 12.633 -5.945 -4.246 1 98.06 298 PRO B O 1
ATOM 4854 N N . HIS B 1 299 ? 13.141 -5.957 -6.457 1 97.94 299 HIS B N 1
ATOM 4855 C CA . HIS B 1 299 ? 12.531 -7.254 -6.738 1 97.94 299 HIS B CA 1
ATOM 4856 C C . HIS B 1 299 ? 13.227 -8.367 -5.949 1 97.94 299 HIS B C 1
ATOM 4858 O O . HIS B 1 299 ? 14.453 -8.383 -5.836 1 97.94 299 HIS B O 1
ATOM 4864 N N . VAL B 1 300 ? 12.445 -9.281 -5.273 1 96.12 300 VAL B N 1
ATOM 4865 C CA . VAL B 1 300 ? 12.875 -10.453 -4.516 1 96.12 300 VAL B CA 1
ATOM 4866 C C . VAL B 1 300 ? 13.578 -10.016 -3.234 1 96.12 300 VAL B C 1
ATOM 4868 O O . VAL B 1 300 ? 14.43 -10.734 -2.713 1 96.12 300 VAL B O 1
ATOM 4871 N N . PHE B 1 301 ? 13.266 -8.859 -2.754 1 97.06 301 PHE B N 1
ATOM 4872 C CA . PHE B 1 301 ? 13.906 -8.32 -1.559 1 97.06 301 PHE B CA 1
ATOM 4873 C C . PHE B 1 301 ? 13.727 -9.266 -0.377 1 97.06 301 PHE B C 1
ATOM 4875 O O . PHE B 1 301 ? 14.555 -9.305 0.53 1 97.06 301 PHE B O 1
ATOM 4882 N N . GLU B 1 302 ? 12.656 -10.031 -0.314 1 94.25 302 GLU B N 1
ATOM 4883 C CA . GLU B 1 302 ? 12.367 -10.914 0.81 1 94.25 302 GLU B CA 1
ATOM 4884 C C . GLU B 1 302 ? 13.438 -11.992 0.956 1 94.25 302 GLU B C 1
ATOM 4886 O O . GLU B 1 302 ? 13.688 -12.477 2.061 1 94.25 302 GLU B O 1
ATOM 4891 N N . TYR B 1 303 ? 14.133 -12.297 -0.131 1 92.81 303 TYR B N 1
ATOM 4892 C CA . TYR B 1 303 ? 15.141 -13.352 -0.095 1 92.81 303 TYR B CA 1
ATOM 4893 C C . TYR B 1 303 ? 16.547 -12.766 0.001 1 92.81 303 TYR B C 1
ATOM 4895 O O . TYR B 1 303 ? 17.469 -13.438 0.451 1 92.81 303 TYR B O 1
ATOM 4903 N N . LEU B 1 304 ? 16.688 -11.516 -0.39 1 93.25 304 LEU B N 1
ATOM 4904 C CA . LEU B 1 304 ? 18 -10.875 -0.442 1 93.25 304 LEU B CA 1
ATOM 4905 C C . LEU B 1 304 ? 18.312 -10.172 0.875 1 93.25 304 LEU B C 1
ATOM 4907 O O . LEU B 1 304 ? 19.469 -9.828 1.138 1 93.25 304 LEU B O 1
ATOM 4911 N N . GLY B 1 305 ? 17.344 -9.93 1.667 1 92.5 305 GLY B N 1
ATOM 4912 C CA . GLY B 1 305 ? 17.531 -9.297 2.963 1 92.5 305 GLY B CA 1
ATOM 4913 C C . GLY B 1 305 ? 16.719 -9.93 4.066 1 92.5 305 GLY B C 1
ATOM 4914 O O . GLY B 1 305 ? 16.016 -9.234 4.812 1 92.5 305 GLY B O 1
ATOM 4915 N N . PRO B 1 306 ? 16.812 -11.297 4.156 1 86.69 306 PRO B N 1
ATOM 4916 C CA . PRO B 1 306 ? 16 -11.969 5.168 1 86.69 306 PRO B CA 1
ATOM 4917 C C . PRO B 1 306 ? 16.25 -11.438 6.578 1 86.69 306 PRO B C 1
ATOM 4919 O O . PRO B 1 306 ? 17.391 -11.172 6.949 1 86.69 306 PRO B O 1
ATOM 4922 N N . GLY B 1 307 ? 15.172 -11.188 7.309 1 89.44 307 GLY B N 1
ATOM 4923 C CA . GLY B 1 307 ? 15.266 -10.758 8.695 1 89.44 307 GLY B CA 1
ATOM 4924 C C . GLY B 1 307 ? 15.297 -9.25 8.852 1 89.44 307 GLY B C 1
ATOM 4925 O O . GLY B 1 307 ? 15.227 -8.734 9.969 1 89.44 307 GLY B O 1
ATOM 4926 N N . THR B 1 308 ? 15.484 -8.562 7.711 1 95.5 308 THR B N 1
ATOM 4927 C CA . THR B 1 308 ? 15.438 -7.109 7.773 1 95.5 308 THR B CA 1
ATOM 4928 C C . THR B 1 308 ? 14 -6.613 7.852 1 95.5 308 THR B C 1
ATOM 4930 O O . THR B 1 308 ? 13.062 -7.398 7.738 1 95.5 308 THR B O 1
ATOM 4933 N N . ARG B 1 309 ? 13.781 -5.402 8.086 1 96 309 ARG B N 1
ATOM 4934 C CA . ARG B 1 309 ? 12.5 -4.797 8.422 1 96 309 ARG B CA 1
ATOM 4935 C C . ARG B 1 309 ? 11.453 -5.082 7.348 1 96 309 ARG B C 1
ATOM 4937 O O . ARG B 1 309 ? 10.391 -5.629 7.637 1 96 309 ARG B O 1
ATOM 4944 N N . TRP B 1 310 ? 11.789 -4.668 6.125 1 97.44 310 TRP B N 1
ATOM 4945 C CA . TRP B 1 310 ? 10.766 -4.68 5.082 1 97.44 310 TRP B CA 1
ATOM 4946 C C . TRP B 1 310 ? 10.445 -6.105 4.648 1 97.44 310 TRP B C 1
ATOM 4948 O O . TRP B 1 310 ? 9.273 -6.469 4.5 1 97.44 310 TRP B O 1
ATOM 4958 N N . PRO B 1 311 ? 11.43 -7.016 4.531 1 96.81 311 PRO B N 1
ATOM 4959 C CA . PRO B 1 311 ? 11.109 -8.438 4.352 1 96.81 311 PRO B CA 1
ATOM 4960 C C . PRO B 1 311 ? 10.203 -8.977 5.449 1 96.81 311 PRO B C 1
ATOM 4962 O O . PRO B 1 311 ? 9.25 -9.703 5.164 1 96.81 311 PRO B O 1
ATOM 4965 N N . GLN B 1 312 ? 10.43 -8.602 6.664 1 96.75 312 GLN B N 1
ATOM 4966 C CA . GLN B 1 312 ? 9.617 -9.078 7.777 1 96.75 312 GLN B CA 1
ATOM 4967 C C . GLN B 1 312 ? 8.203 -8.516 7.703 1 96.75 312 GLN B C 1
ATOM 4969 O O . GLN B 1 312 ? 7.227 -9.25 7.883 1 96.75 312 GLN B O 1
ATOM 4974 N N . ARG B 1 313 ? 8.086 -7.23 7.473 1 97.12 313 ARG B N 1
ATOM 4975 C CA . ARG B 1 313 ? 6.77 -6.609 7.375 1 97.12 313 ARG B CA 1
ATOM 4976 C C . ARG B 1 313 ? 5.98 -7.172 6.199 1 97.12 313 ARG B C 1
ATOM 4978 O O . ARG B 1 313 ? 4.773 -7.406 6.309 1 97.12 313 ARG B O 1
ATOM 4985 N N . ALA B 1 314 ? 6.641 -7.336 5.082 1 98.12 314 ALA B N 1
ATOM 4986 C CA . ALA B 1 314 ? 5.988 -7.914 3.91 1 98.12 314 ALA B CA 1
ATOM 4987 C C . ALA B 1 314 ? 5.5 -9.336 4.199 1 98.12 314 ALA B C 1
ATOM 4989 O O . ALA B 1 314 ? 4.367 -9.688 3.867 1 98.12 314 ALA B O 1
ATOM 4990 N N . LYS B 1 315 ? 6.375 -10.125 4.805 1 97.31 315 LYS B N 1
ATOM 4991 C CA . LYS B 1 315 ? 5.996 -11.484 5.16 1 97.31 315 LYS B CA 1
ATOM 4992 C C . LYS B 1 315 ? 4.758 -11.5 6.047 1 97.31 315 LYS B C 1
ATOM 4994 O O . LYS B 1 315 ? 3.834 -12.289 5.82 1 97.31 315 LYS B O 1
ATOM 4999 N N . GLU B 1 316 ? 4.711 -10.656 7.023 1 96.94 316 GLU B N 1
ATOM 5000 C CA . GLU B 1 316 ? 3.578 -10.578 7.938 1 96.94 316 GLU B CA 1
ATOM 5001 C C . GLU B 1 316 ? 2.295 -10.211 7.195 1 96.94 316 GLU B C 1
ATOM 5003 O O . GLU B 1 316 ? 1.244 -10.812 7.426 1 96.94 316 GLU B O 1
ATOM 5008 N N . ALA B 1 317 ? 2.379 -9.227 6.328 1 98.06 317 ALA B N 1
ATOM 5009 C CA . ALA B 1 317 ? 1.213 -8.805 5.559 1 98.06 317 ALA B CA 1
ATOM 5010 C C . ALA B 1 317 ? 0.728 -9.922 4.641 1 98.06 317 ALA B C 1
ATOM 5012 O O . ALA B 1 317 ? -0.477 -10.156 4.52 1 98.06 317 ALA B O 1
ATOM 5013 N N . ARG B 1 318 ? 1.648 -10.609 4 1 98.56 318 ARG B N 1
ATOM 5014 C CA . ARG B 1 318 ? 1.329 -11.688 3.076 1 98.56 318 ARG B CA 1
ATOM 5015 C C . ARG B 1 318 ? 0.659 -12.852 3.801 1 98.56 318 ARG B C 1
ATOM 5017 O O . ARG B 1 318 ? -0.36 -13.367 3.342 1 98.56 318 ARG B O 1
ATOM 5024 N N . ILE B 1 319 ? 1.203 -13.227 4.953 1 98.31 319 ILE B N 1
ATOM 5025 C CA . ILE B 1 319 ? 0.645 -14.328 5.73 1 98.31 319 ILE B CA 1
ATOM 5026 C C . ILE B 1 319 ? -0.746 -13.953 6.234 1 98.31 319 ILE B C 1
ATOM 5028 O O . ILE B 1 319 ? -1.673 -14.766 6.184 1 98.31 319 ILE B O 1
ATOM 5032 N N . ASP B 1 320 ? -0.862 -12.75 6.688 1 97.88 320 ASP B N 1
ATOM 5033 C CA . ASP B 1 320 ? -2.174 -12.273 7.121 1 97.88 320 ASP B CA 1
ATOM 5034 C C . ASP B 1 320 ? -3.195 -12.375 5.992 1 97.88 320 ASP B C 1
ATOM 5036 O O . ASP B 1 320 ? -4.328 -12.812 6.211 1 97.88 320 ASP B O 1
ATOM 5040 N N . ALA B 1 321 ? -2.826 -11.953 4.766 1 98.31 321 ALA B N 1
ATOM 5041 C CA . ALA B 1 321 ? -3.713 -12.016 3.609 1 98.31 321 ALA B CA 1
ATOM 5042 C C . ALA B 1 321 ? -4.125 -13.461 3.314 1 98.31 321 ALA B C 1
ATOM 5044 O O . ALA B 1 321 ? -5.281 -13.719 2.969 1 98.31 321 ALA B O 1
ATOM 5045 N N . LEU B 1 322 ? -3.199 -14.367 3.498 1 98.62 322 LEU B N 1
ATOM 5046 C CA . LEU B 1 322 ? -3.426 -15.773 3.182 1 98.62 322 LEU B CA 1
ATOM 5047 C C . LEU B 1 322 ? -4.312 -16.422 4.234 1 98.62 322 LEU B C 1
ATOM 5049 O O . LEU B 1 322 ? -4.84 -17.516 4.012 1 98.62 322 LEU B O 1
ATOM 5053 N N . MET B 1 323 ? -4.527 -15.742 5.312 1 97.19 323 MET B N 1
ATOM 5054 C CA . MET B 1 323 ? -5.34 -16.297 6.391 1 97.19 323 MET B CA 1
ATOM 5055 C C . MET B 1 323 ? -6.75 -15.711 6.363 1 97.19 323 MET B C 1
ATOM 5057 O O . MET B 1 323 ? -7.625 -16.156 7.113 1 97.19 323 MET B O 1
ATOM 5061 N N . ARG B 1 324 ? -6.918 -14.758 5.473 1 94.44 324 ARG B N 1
ATOM 5062 C CA . ARG B 1 324 ? -8.188 -14.039 5.449 1 94.44 324 ARG B CA 1
ATOM 5063 C C . ARG B 1 324 ? -9.047 -14.477 4.266 1 94.44 324 ARG B C 1
ATOM 5065 O O . ARG B 1 324 ? -9.266 -13.703 3.332 1 94.44 324 ARG B O 1
ATOM 5072 N N . PHE B 1 325 ? -9.609 -15.633 4.207 1 93.38 325 PHE B N 1
ATOM 5073 C CA . PHE B 1 325 ? -10.578 -16.078 3.213 1 93.38 325 PHE B CA 1
ATOM 5074 C C . PHE B 1 325 ? -11.227 -17.391 3.641 1 93.38 325 PHE B C 1
ATOM 5076 O O . PHE B 1 325 ? -10.688 -18.109 4.488 1 93.38 325 PHE B O 1
#

Organism: Fusarium culmorum (NCBI:txid5516)

Secondary structure (DSSP, 8-state):
-----S---HHHHHHHHHHHTTS--SPPSSHHHHHHHHHHHHHHHSPPP--TTT-EEEEEEEE-TTS-EEEEEEEE-HHHHT-SSPEEEEEEE--STTTS--TTTTHHHHHHHHHHHTS-EEEE----TTTS-TTHHHHHHHHHHHHHHHTHHHHTEEEEEEEEEEETHHHHHHHHHHHHHHHTT-SSPP-EEEEES----TT----TT-GGGGG-SS-HHHHHHHHHHHH-TTTTT-TTS---TTTSGGG-S--TTPPPEEEEEEEESTTHHHHHHHHHHHHHTT--EEEEEEEEEETTHHHHSTTSHHHHHHHHHHHHHHT--/-----S---HHHHHHHHHHGGGS-SS--SSHHHHHHHHHHHHHHHSPPP--TTT-EEEEEEEE-TTS-EEEEEEEE-HHHHT-SSPEEEEEEE--STTTS--TTTTHHHHHHHHHHHTS-EEEE----TTTS-TTHHHHHHHHHHHHHHHTHHHHTEEEEEEEEEEETHHHHHHHHHHHHHHHTT-SSPP-EEEEES----TT----TT-GGGGG-SS-HHHHHHHHHHHH-TTTTT-TTS---TTTSGGG-S--TTPPPEEEEEEEESTTHHHHHHHHHHHHHTT--EEEEEEEEEETTHHHHSTTSHHHHHHHHHHHHHHT--

Sequence (650 aa):
MSVSGLQYDSEFAEALALIKSGRPSIPPKTAVDIRRNNHALFDKLFPKPPSSDIIQQKDYIVESHDGARILLRRYVKPDILEVKEPQPAILAIHGGGFVSGSVEDCDGLNAEMALQTSRPVFAVEYRLAPEHPFPAAVEDSFAALKYLSDHAAELNIDSKRICVQGASAGGGIAVGIVLMARDRDLSPPVTKLVALTPELDDRTCHPADTEFLKFTTWTPHHNRLAWKAYVGQDKAGKAEVDVSPYAAPARAESYKGFPPTYVDVGTLDLFRDEDLGFVKRLMEDNVEVEFHLWPGVPHVFEYLGPGTRWPQRAKEARIDALMRFMSVSGLQYDSEFAEALALIKSGRPSIPPKTAVDIRRNNHALFDKLFPKPPSSDIIQQKDYIVESHDGARILLRRYVKPDILEVKEPQPAILAIHGGGFVSGSVEDCDGLNAEMALQTSRPVFAVEYRLAPEHPFPAAVEDSFAALKYLSDHAAELNIDSKRICVQGASAGGGIAVGIVLMARDRDLSPPVTKLVALTPELDDRTCHPADTEFLKFTTWTPHHNRLAWKAYVGQDKAGKAEVDVSPYAAPARAESYKGFPPTYVDVGTLDLFRDEDLGFVKRLMEDNVEVEFHLWPGVPHVFEYLGPGTRWPQRAKEARIDALMRF

pLDDT: mean 95.59, std 8.29, range [29.86, 99.0]